Protein AF-A0A1H8SYN2-F1 (afdb_monomer)

pLDDT: mean 88.73, std 14.27, range [31.86, 98.69]

Nearest PDB structures (foldseek):
  9cod-assembly1_A  TM=5.538E-01  e=2.220E-01  Pseudomonas aeruginosa
  5vxt-assembly1_A  TM=4.719E-01  e=4.723E-01  Burkholderia ambifaria MC40-6
  7pvn-assemb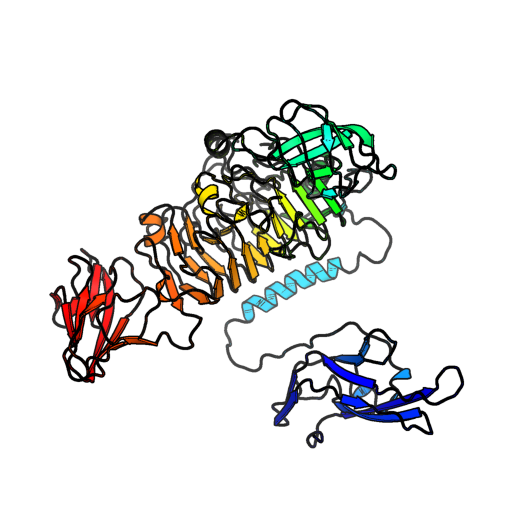ly1_A  TM=6.162E-01  e=1.105E+00  Homo sapiens
  8iyk-assembly1_J  TM=6.029E-01  e=1.946E+00  Escherichia phage Lambda
  2awo-assembly2_C  TM=2.231E-01  e=4.771E+00  Escherichia coli K-12

Organism: NCBI:txid310780

Sequence (693 aa):
MGFPTGAQTIVLTVDASLSDGSADRDPITLTPTPPQIVSTVHDHIVAGDPIQLVPDRATGAGAVRVLATDAAGYLPSGWTYRVDRSGQSPYYITLPAASGPTVDLSSRTPVSADPGQYDLLAPVAEIEAYADERDAATLAAANAYTDGHSGGGAQPWVFDVTAPAYGAIGDARSVSDGAITTGTKVLRCNTSLPFGSGHATVGMHVGIKGAGPAGVSWYRSTIASVDSSGQITLADNASTSVTNAVVVWGHNNQAPIQAAVDAAEAYLAAGHTYAQVFTPPGAYIIDGPLSTTKSGNGQITFGIYPTTDVKRILHFKGSKGSSAVRHWEQLVPQTGGSAWLSFGTYASSSAQTADINANGNGAVLCGPNEGTSNGLAYGAAARYSNVMAVLEDLAIVTAHSVSGWTYGAANLYGTANAELLDFAYGTAGLYSAGDFANPNTFADGLSIGLLMPSAGNNDHNVMRNVSCNGGYTYGVFLTEHSIADRLMVLYCWAGVCPVGTYAGSVGASHAMKVVQASIESCSHELYVVGPAAQGVGPIIDIDQLQTESGAPNIDGNSTGALMAALGRVKLTGLYNQAGVSTAQPTGIEVVDGGVPSAIRRVTGAFTARPIDRTLVCDTTAGGFTGTLPDADVNPVTYVFKNVGSATLTVGTTGAQLIYTTSGTGATSASVAAGATLRVQAMYNGTAWGWYVV

Radius of gyration: 30.16 Å; Cα contacts (8 Å, |Δi|>4): 2064; chains: 1; bounding box: 81×74×79 Å

Foldseek 3Di:
DDDAPQFQKAKEKEQDADPVRAADFWKKWKFKAVQWKDAPPRRDIRHRDIDIWGADRHGNMTIDMDGAQQTPRIPLHNIWIWIDTPPDDIFTFHGHSVCDRYHYPVPTDGDDGDNGHGDDDDDDPPDVVVPVVVVVVVVVVVVVVVVPPPDDDDDLQELELCPPVLNFDQAKDKDQFWWAAAPFQKIFRPPPLQQDPPDPQAQKKKWWAQQAPPQQRIDIFTFHADPGSGMTGTPGGGHHTDGSIMMMIDHARLRSQLVSLVSNVVVVVVVDQEHEHEYFFHEGEHEDAFDCPQQKRASREDHAAAPPGRFHEYEYEWAADQLDADDQQDSWDRCGTHEYEYAFFAPFQVRQVVCCAARNAYAHYIYNHLHPNSVAAVVRRGSAGSYEYEYERYEYEWAAGLQQRTGAHYACQRYLEYHYYSYEYEYGDHNNVPSLVQQVSNCSHDYANEEWHFAPNNQHYEAESYEYNERHQHDHEDHAAHEYAEYEAERHQEGYEDEAQDSNGPRQQHEYEYAEYEYESYVEPYEYEDAHDVLAGYEYEYNEYEYLAQAHEHEYPDLRRFLRYAYEHEYDYNYNQVRYDYPHHHNYQYEDPNDPAQEDEDAEEEEDHSHHQEYAYAQQVHEYEYEYEDLRNRAHKHKYFYAHQYKYKYFYPDPAFEAEPVRDTDRIDIAHHRGMWIWHWDDPPPDIHIYTD

Solvent-accessible surface area (backbone atoms only — not comparable to full-atom values): 33296 Å² total; per-residue (Å²): 133,84,81,57,93,87,62,47,57,28,34,42,29,40,76,38,63,42,98,85,70,45,43,40,61,70,55,35,36,37,28,49,29,46,47,57,38,40,18,81,82,66,77,42,73,48,63,47,67,66,44,74,33,60,29,35,76,87,72,5,44,22,69,37,80,44,74,18,29,60,26,83,61,41,35,40,37,60,25,25,33,38,41,42,43,85,98,51,81,70,46,20,37,77,47,44,64,89,65,46,65,58,40,57,56,86,79,57,69,75,48,78,87,36,72,34,52,74,79,85,85,82,89,70,98,78,63,60,81,69,53,56,64,51,51,51,57,51,46,58,55,46,59,67,56,62,78,62,78,86,72,93,65,86,54,94,49,57,30,47,20,57,40,88,93,36,54,30,50,48,64,37,48,72,46,43,50,27,30,35,46,50,75,35,34,54,42,32,24,80,83,74,38,78,54,44,94,90,52,88,56,60,71,18,36,35,38,32,39,51,17,16,56,86,72,27,28,52,24,77,44,35,28,65,39,75,78,39,38,33,30,35,33,39,68,53,60,32,66,23,60,38,64,61,17,40,31,38,36,21,45,69,22,40,66,18,43,39,49,20,44,52,52,35,49,52,48,34,72,74,72,42,50,60,24,30,35,33,38,68,67,24,22,28,26,31,73,61,68,70,35,61,58,51,48,8,21,3,50,34,55,41,62,72,37,60,79,88,52,80,61,30,36,47,31,44,32,34,25,75,64,12,27,61,75,64,58,62,78,40,66,57,59,80,49,50,30,8,20,42,37,32,65,41,64,31,80,36,52,66,52,42,51,53,43,31,67,36,40,15,69,46,12,43,39,10,28,16,30,70,14,46,71,75,77,30,48,92,90,39,92,63,33,46,12,31,30,29,46,31,38,28,15,26,21,30,35,26,32,32,18,67,30,5,31,26,42,9,39,33,29,32,30,5,26,30,24,33,40,33,36,32,21,20,31,29,21,57,54,33,50,66,81,46,65,38,72,52,18,71,45,11,64,66,22,83,15,40,32,31,33,44,34,30,52,59,86,31,83,49,28,42,31,37,44,33,23,35,61,18,50,19,16,30,36,31,38,43,21,26,44,24,36,26,57,30,36,35,28,30,25,7,17,23,18,42,22,47,28,12,33,52,85,79,26,73,23,2,64,27,56,27,42,28,52,30,36,39,34,35,60,39,64,17,51,34,30,26,37,36,40,39,48,97,75,32,10,22,27,41,38,28,71,30,36,31,27,63,40,51,52,45,29,40,39,41,83,38,65,63,13,25,40,28,18,30,44,33,37,22,40,32,69,65,46,38,79,89,38,48,46,59,82,50,51,26,29,49,37,47,38,49,55,76,43,100,61,44,68,45,79,43,76,60,69,46,69,56,49,72,43,54,34,34,36,42,33,40,18,65,93,45,55,42,45,40,26,42,56,71,32,49,54,31,67,56,54,42,34,41,34,26,71,24,74,30,50,36,35,40,34,42,52,82,88,36,29,41,25,44,92,85,69,61,62,32,53,56,48,80,34,48,51,72,34,74,49,38,35,33,40,47,75,76,90,83,53,52,22,32,33,54,108

Secondary structure (DSSP, 8-state):
-PPPTT--EEEEEEE-B-TTSPBP-PPEEEEEESSEEEETTTTEEEE-PPEEE---TTT-EEEEEEE-TT-TT-BSBT-EEEEE-TTS--EEE---GGG-SEEEGGGPPPB-----B----S--TTTGGGTHHHHHHHHHHHHHHHTTSSSSS--TTEEETTSTTT----B-EEEEEEEE-TT--EEEETTT----TTS--TT-EEEEET-SSTT--EEEEEEEEEEETTEEEESS--SS-EEEEEEEEE-B-HHHHHHHHHHHHHHHHTT-SEEEEE--SEEEEE-S--B-GGG--EEEE-----TTSPPEEEEEE--S-TTPPPPTT--S----SEEEEE--B-SSHHHHHHHHHHH---EEEE-S-S-STTS--TTSTTS-EEEEEEEESEEEEE---TT--B-EEEE-TTEEEEEEES-EEEES--TTTTTTS-GGGGGG---EEEE---SS----EEEESEEE-S--SEEEEE-TTEEEEEEEEES-SEEEEEBSS-TT-SGGG-EEEEEEEEEES-SEEEEEBSPPBTTB--EEEEEEEEE--SS-EEEESSHHHHHH-EEEEEEEES--GGG-EESS--EEEEEE-SSSS-EEEESS-EE--TT--EEEE--TT---EEEE---TT--PPEEEEE-SSSPEEEEESTT--EE-TTS-EESEEEE-TT-EEEEEEEE-SS-EEEEE-

Mean predicted aligned error: 12.51 Å

Structure (mmCIF, N/CA/C/O backbone):
data_AF-A0A1H8SYN2-F1
#
_entry.id   AF-A0A1H8SYN2-F1
#
loop_
_atom_site.group_PDB
_atom_site.id
_atom_site.type_symbol
_atom_site.label_atom_id
_atom_site.label_alt_id
_atom_site.label_comp_id
_atom_site.label_asym_id
_atom_site.label_entity_id
_atom_site.label_seq_id
_atom_site.pdbx_PDB_ins_code
_atom_site.Cartn_x
_atom_site.Cartn_y
_atom_site.Cartn_z
_atom_site.occupancy
_atom_site.B_iso_or_equiv
_atom_site.auth_seq_id
_atom_site.auth_comp_id
_atom_site.auth_asym_id
_atom_site.auth_atom_id
_atom_site.pdbx_PDB_model_num
ATOM 1 N N . MET A 1 1 ? 15.595 -35.154 27.253 1.00 61.16 1 MET A N 1
ATOM 2 C CA . MET A 1 1 ? 14.583 -36.042 27.874 1.00 61.16 1 MET A CA 1
ATOM 3 C C . MET A 1 1 ? 14.449 -37.291 27.013 1.00 61.16 1 MET A C 1
ATOM 5 O O . MET A 1 1 ? 14.733 -37.202 25.826 1.00 61.16 1 MET A O 1
ATOM 9 N N . GLY A 1 2 ? 14.116 -38.452 27.584 1.00 84.94 2 GLY A N 1
ATOM 10 C CA . GLY A 1 2 ? 13.833 -39.642 26.771 1.00 84.94 2 GLY A CA 1
ATOM 11 C C . GLY A 1 2 ? 12.523 -39.468 25.998 1.00 84.94 2 GLY A C 1
ATOM 12 O O . GLY A 1 2 ? 11.625 -38.792 26.493 1.00 84.94 2 GLY A O 1
ATOM 13 N N . PHE A 1 3 ? 12.415 -40.057 24.805 1.00 92.88 3 PHE A N 1
ATOM 14 C CA . PHE A 1 3 ? 11.152 -40.060 24.060 1.00 92.88 3 PHE A CA 1
ATOM 15 C C . PHE A 1 3 ? 10.087 -40.875 24.814 1.00 92.88 3 PHE A C 1
ATOM 17 O O . PHE A 1 3 ? 10.431 -41.898 25.420 1.00 92.88 3 PHE A O 1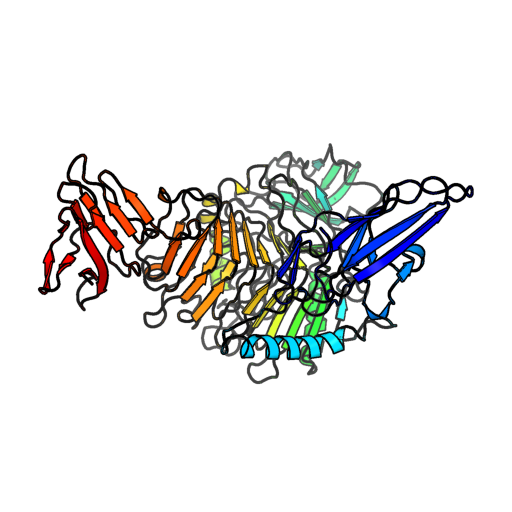
ATOM 24 N N . PRO A 1 4 ? 8.812 -40.453 24.791 1.00 93.12 4 PRO A N 1
ATOM 25 C CA . PRO A 1 4 ? 7.730 -41.185 25.438 1.00 93.12 4 PRO A CA 1
ATOM 26 C C . PRO A 1 4 ? 7.557 -42.577 24.816 1.00 93.12 4 PRO A C 1
ATOM 28 O O . PRO A 1 4 ? 7.912 -42.825 23.661 1.00 93.12 4 PRO A O 1
ATOM 31 N N . THR A 1 5 ? 6.998 -43.510 25.591 1.00 92.75 5 THR A N 1
ATOM 32 C CA . THR A 1 5 ? 6.736 -44.870 25.097 1.00 92.75 5 THR A CA 1
ATOM 33 C C . THR A 1 5 ? 5.757 -44.813 23.924 1.00 92.75 5 THR A C 1
ATOM 35 O O . THR A 1 5 ? 4.701 -44.194 24.028 1.00 92.75 5 THR A O 1
ATOM 38 N N . GLY A 1 6 ? 6.109 -45.464 22.813 1.00 91.94 6 GLY A N 1
ATOM 39 C CA . GLY A 1 6 ? 5.291 -45.507 21.597 1.00 91.94 6 GLY A CA 1
ATOM 40 C C . GLY A 1 6 ? 5.646 -44.460 20.537 1.00 91.94 6 GLY A C 1
ATOM 41 O O . GLY A 1 6 ? 5.218 -44.627 19.400 1.00 91.94 6 GLY A O 1
ATOM 42 N N . ALA A 1 7 ? 6.465 -43.448 20.852 1.00 94.38 7 ALA A N 1
ATOM 43 C CA . ALA A 1 7 ? 6.958 -42.521 19.836 1.00 94.38 7 ALA A CA 1
ATOM 44 C C . ALA A 1 7 ? 7.879 -43.245 18.838 1.00 94.38 7 ALA A C 1
ATOM 46 O O . ALA A 1 7 ? 8.797 -43.972 19.232 1.00 94.38 7 ALA A O 1
ATOM 47 N N . GLN A 1 8 ? 7.648 -43.035 17.542 1.00 96.38 8 GLN A N 1
ATOM 48 C CA . GLN A 1 8 ? 8.491 -43.596 16.487 1.00 96.38 8 GLN A CA 1
ATOM 49 C C . GLN A 1 8 ? 9.810 -42.826 16.418 1.00 96.38 8 GLN A C 1
ATOM 51 O O . GLN A 1 8 ? 9.845 -41.637 16.108 1.00 96.38 8 GLN A O 1
ATOM 56 N N . THR A 1 9 ? 10.910 -43.510 16.720 1.00 96.38 9 THR A N 1
ATOM 57 C CA . THR A 1 9 ? 12.249 -42.914 16.752 1.00 96.38 9 THR A CA 1
ATOM 58 C C . THR A 1 9 ? 13.198 -43.631 15.813 1.00 96.38 9 THR A C 1
ATOM 60 O O . THR A 1 9 ? 13.092 -44.845 15.642 1.00 96.38 9 THR A O 1
ATOM 63 N N . ILE A 1 10 ? 14.190 -42.903 15.317 1.00 95.81 10 ILE A N 1
ATOM 64 C CA . ILE A 1 10 ? 15.283 -43.423 14.499 1.00 95.81 10 ILE A CA 1
ATOM 65 C C . ILE A 1 10 ? 16.594 -43.210 15.250 1.00 95.81 10 ILE A C 1
ATOM 67 O O . ILE A 1 10 ? 16.804 -42.171 15.878 1.00 95.81 10 ILE A O 1
ATOM 71 N N . VAL A 1 11 ? 17.485 -44.199 15.203 1.00 96.88 11 VAL A N 1
ATOM 72 C CA . VAL A 1 11 ? 18.875 -44.025 15.630 1.00 96.88 11 VAL A CA 1
ATOM 73 C C . VAL A 1 11 ? 19.667 -43.502 14.439 1.00 96.88 11 VAL A C 1
ATOM 75 O O . VAL A 1 11 ? 19.957 -44.243 13.504 1.00 96.88 11 VAL A O 1
ATOM 78 N N . LEU A 1 12 ? 19.998 -42.217 14.461 1.00 95.31 12 LEU A N 1
ATOM 79 C CA . LEU A 1 12 ? 20.885 -41.618 13.479 1.00 95.31 12 LEU A CA 1
ATOM 80 C C . LEU A 1 12 ? 22.329 -41.915 13.883 1.00 95.31 12 LEU A C 1
ATOM 82 O O . LEU A 1 12 ? 22.761 -41.533 14.973 1.00 95.31 12 LEU A O 1
ATOM 86 N N . THR A 1 13 ? 23.058 -42.609 13.022 1.00 95.81 13 THR A N 1
ATOM 87 C CA . THR A 1 13 ? 24.476 -42.909 13.196 1.00 95.81 13 THR A CA 1
ATOM 88 C C . THR A 1 13 ? 25.320 -42.041 12.282 1.00 95.81 13 THR A C 1
ATOM 90 O O . THR A 1 13 ? 24.864 -41.596 11.233 1.00 95.81 13 THR A O 1
ATOM 93 N N . VAL A 1 14 ? 26.570 -41.829 12.663 1.00 93.00 14 VAL A N 1
ATOM 94 C CA . VAL A 1 14 ? 27.599 -41.285 11.782 1.00 93.00 14 VAL A CA 1
ATOM 95 C C . VAL A 1 14 ? 28.848 -42.137 11.940 1.00 93.00 14 VAL A C 1
ATOM 97 O O . VAL A 1 14 ? 29.164 -42.543 13.056 1.00 93.00 14 VAL A O 1
ATOM 100 N N . ASP A 1 15 ? 29.535 -42.400 10.838 1.00 86.31 15 ASP A N 1
ATOM 101 C CA . ASP A 1 15 ? 30.906 -42.905 10.830 1.00 86.31 15 ASP A CA 1
ATOM 102 C C . ASP A 1 15 ? 31.746 -41.903 10.035 1.00 86.31 15 ASP A C 1
ATOM 104 O O . ASP A 1 15 ? 31.818 -41.938 8.805 1.00 86.31 15 ASP A O 1
ATOM 108 N N . ALA A 1 16 ? 32.238 -40.880 10.732 1.00 77.12 16 ALA A N 1
ATOM 109 C CA . ALA A 1 16 ? 32.921 -39.766 10.097 1.00 77.12 16 ALA A CA 1
ATOM 110 C C . ALA A 1 16 ? 34.436 -39.951 10.197 1.00 77.12 16 ALA A C 1
ATOM 112 O O . ALA A 1 16 ? 35.047 -39.644 11.219 1.00 77.12 16 ALA A O 1
ATOM 113 N N . SER A 1 17 ? 35.056 -40.393 9.105 1.00 78.94 17 SER A N 1
ATOM 114 C CA . SER A 1 17 ? 36.501 -40.279 8.907 1.00 78.94 17 SER A CA 1
ATOM 115 C C . SER A 1 17 ? 36.827 -39.013 8.113 1.00 78.94 17 SER A C 1
ATOM 117 O O . SER A 1 17 ? 36.241 -38.768 7.055 1.00 78.94 17 SER A O 1
ATOM 119 N N . LEU A 1 18 ? 37.788 -38.226 8.589 1.00 76.31 18 LEU A N 1
ATOM 120 C CA . LEU A 1 18 ? 38.436 -37.181 7.805 1.00 76.31 18 LEU A CA 1
ATOM 121 C C . LEU A 1 18 ? 39.220 -37.809 6.641 1.00 76.31 18 LEU A C 1
ATOM 123 O O . LEU A 1 18 ? 39.519 -39.004 6.630 1.00 76.31 18 LEU A O 1
ATOM 127 N N . SER A 1 19 ? 39.584 -36.998 5.647 1.00 76.75 19 SER A N 1
ATOM 128 C CA . SER A 1 19 ? 40.306 -37.470 4.454 1.00 76.75 19 SER A CA 1
ATOM 129 C C . SER A 1 19 ? 41.676 -38.092 4.756 1.00 76.75 19 SER A C 1
ATOM 131 O O . SER A 1 19 ? 42.220 -38.802 3.916 1.00 76.75 19 SER A O 1
ATOM 133 N N . ASP A 1 20 ? 42.245 -37.819 5.931 1.00 82.00 20 ASP A N 1
ATOM 134 C CA . ASP A 1 20 ? 43.500 -38.403 6.416 1.00 82.00 20 ASP A CA 1
ATOM 135 C C . ASP A 1 20 ? 43.307 -39.735 7.173 1.00 82.00 20 ASP A C 1
ATOM 137 O O . ASP A 1 20 ? 44.273 -40.308 7.675 1.00 82.00 20 ASP A O 1
ATOM 141 N N . GLY A 1 21 ? 42.068 -40.236 7.248 1.00 80.19 21 GLY A N 1
ATOM 142 C CA . GLY A 1 21 ? 41.698 -41.460 7.955 1.00 80.19 21 GLY A CA 1
ATOM 143 C C . GLY A 1 21 ? 41.547 -41.292 9.469 1.00 80.19 21 GLY A C 1
ATOM 144 O O . GLY A 1 21 ? 41.255 -42.272 10.154 1.00 80.19 21 GLY A O 1
ATOM 145 N N . SER A 1 22 ? 41.737 -40.085 10.012 1.00 83.50 22 SER A N 1
ATOM 146 C CA . SER A 1 22 ? 41.451 -39.806 11.419 1.00 83.50 22 SER A CA 1
ATOM 147 C C . SER A 1 22 ? 39.949 -39.614 11.655 1.00 83.50 22 SER A C 1
ATOM 149 O O . SER A 1 22 ? 39.206 -39.228 10.756 1.00 83.50 22 SER A O 1
ATOM 151 N N . ALA A 1 23 ? 39.478 -39.910 12.866 1.00 85.12 23 ALA A N 1
ATOM 152 C CA . ALA A 1 23 ? 38.086 -39.687 13.251 1.00 85.12 23 ALA A CA 1
ATOM 153 C C . ALA A 1 23 ? 37.757 -38.185 13.261 1.00 85.12 23 ALA A C 1
ATOM 155 O O . ALA A 1 23 ? 38.477 -37.415 13.905 1.00 85.12 23 ALA A O 1
ATOM 156 N N . ASP A 1 24 ? 36.660 -37.780 12.615 1.00 83.94 24 ASP A N 1
ATOM 157 C CA . ASP A 1 24 ? 36.077 -36.455 12.828 1.00 83.94 24 ASP A CA 1
ATOM 158 C C . ASP A 1 24 ? 35.499 -36.391 14.245 1.00 83.94 24 ASP A C 1
ATOM 160 O O . ASP A 1 24 ? 34.816 -37.304 14.712 1.00 83.94 24 ASP A O 1
ATOM 164 N N . ARG A 1 25 ? 35.829 -35.315 14.951 1.00 85.69 25 ARG A N 1
ATOM 165 C CA . ARG A 1 25 ? 35.522 -35.122 16.371 1.00 85.69 25 ARG A CA 1
ATOM 166 C C . ARG A 1 25 ? 34.527 -33.997 16.594 1.00 85.69 25 ARG A C 1
ATOM 168 O O . ARG A 1 25 ? 34.136 -33.780 17.744 1.00 85.69 25 ARG A O 1
ATOM 175 N N . ASP A 1 26 ? 34.158 -33.279 15.539 1.00 90.19 26 ASP A N 1
ATOM 176 C CA . ASP A 1 26 ? 33.296 -32.120 15.662 1.00 90.19 26 ASP A CA 1
ATOM 177 C C . ASP A 1 26 ? 31.847 -32.574 15.916 1.00 90.19 26 ASP A C 1
ATOM 179 O O . ASP A 1 26 ? 31.326 -33.436 15.199 1.00 90.19 26 ASP A O 1
ATOM 183 N N . PRO A 1 27 ? 31.177 -32.035 16.954 1.00 92.50 27 PRO A N 1
ATOM 184 C CA . PRO A 1 27 ? 29.775 -32.334 17.208 1.00 92.50 27 PRO A CA 1
ATOM 185 C C . PRO A 1 27 ? 28.898 -31.963 16.012 1.00 92.50 27 PRO A C 1
ATOM 187 O O . PRO A 1 27 ? 29.062 -30.901 15.406 1.00 92.50 27 PRO A O 1
ATOM 190 N N . ILE A 1 28 ? 27.929 -32.822 15.712 1.00 94.69 28 ILE A N 1
ATOM 191 C CA . ILE A 1 28 ? 26.889 -32.551 14.723 1.00 94.69 28 ILE A CA 1
ATOM 192 C C . ILE A 1 28 ? 25.644 -32.110 15.477 1.00 94.69 28 ILE A C 1
ATOM 194 O O . ILE A 1 28 ? 25.168 -32.799 16.382 1.00 94.69 28 ILE A O 1
ATOM 198 N N . THR A 1 29 ? 25.116 -30.955 15.093 1.00 96.38 29 THR A N 1
ATOM 199 C CA . THR A 1 29 ? 23.921 -30.382 15.703 1.00 96.38 29 THR A CA 1
ATOM 200 C C . THR A 1 29 ? 22.718 -30.623 14.797 1.00 96.38 29 THR A C 1
ATOM 202 O O . THR A 1 29 ? 22.774 -30.337 13.604 1.00 96.38 29 THR A O 1
ATOM 205 N N . LEU A 1 30 ? 21.637 -31.161 15.360 1.00 95.44 30 LEU A N 1
ATOM 206 C CA . LEU A 1 30 ? 20.380 -31.421 14.660 1.00 95.44 30 LEU A CA 1
ATOM 207 C C . LEU A 1 30 ? 19.272 -30.565 15.270 1.00 95.44 30 LEU A C 1
ATOM 209 O O . LEU A 1 30 ? 18.991 -30.682 16.464 1.00 95.44 30 LEU A O 1
ATOM 213 N N . THR A 1 31 ? 18.600 -29.758 14.456 1.00 95.31 31 THR A N 1
ATOM 214 C CA . THR A 1 31 ? 17.484 -28.914 14.905 1.00 95.31 31 THR A CA 1
ATOM 215 C C . THR A 1 31 ? 16.239 -29.214 14.073 1.00 95.31 31 THR A C 1
ATOM 217 O O . THR A 1 31 ? 16.299 -29.101 12.846 1.00 95.31 31 THR A O 1
ATOM 220 N N . PRO A 1 32 ? 15.107 -29.606 14.686 1.00 94.19 32 PRO A N 1
ATOM 221 C CA . PRO A 1 32 ? 13.866 -29.776 13.939 1.00 94.19 32 PRO A CA 1
ATOM 222 C C . PRO A 1 32 ? 13.435 -28.444 13.311 1.00 94.19 32 PRO A C 1
ATOM 224 O O . PRO A 1 32 ? 13.594 -27.381 13.908 1.00 94.19 32 PRO A O 1
ATOM 227 N N . THR A 1 33 ? 12.927 -28.498 12.084 1.00 91.56 33 THR A N 1
ATOM 228 C CA . THR A 1 33 ? 12.384 -27.359 11.340 1.00 91.56 33 THR A CA 1
ATOM 229 C C . THR A 1 33 ? 10.967 -27.739 10.905 1.00 91.56 33 THR A C 1
ATOM 231 O O . THR A 1 33 ? 10.840 -28.646 10.084 1.00 91.56 33 THR A O 1
ATOM 234 N N . PRO A 1 34 ? 9.924 -27.133 11.507 1.00 89.44 34 PRO A N 1
ATOM 235 C CA . PRO A 1 34 ? 9.976 -25.983 12.409 1.00 89.44 34 PRO A CA 1
ATOM 236 C C . PRO A 1 34 ? 10.469 -26.375 13.816 1.00 89.44 34 PRO A C 1
ATOM 238 O O . PRO A 1 34 ? 10.420 -27.547 14.191 1.00 89.44 34 PRO A O 1
ATOM 241 N N . PRO A 1 35 ? 10.938 -25.408 14.626 1.00 87.25 35 PRO A N 1
ATOM 242 C CA . PRO A 1 35 ? 11.580 -25.671 15.915 1.00 87.25 35 PRO A CA 1
ATOM 243 C C . PRO A 1 35 ? 10.606 -26.107 17.015 1.00 87.25 35 PRO A C 1
ATOM 245 O O . PRO A 1 35 ? 10.974 -26.114 18.182 1.00 87.25 35 PRO A O 1
ATOM 248 N N . GLN A 1 36 ? 9.357 -26.437 16.705 1.00 89.56 36 GLN A N 1
ATOM 249 C CA . GLN A 1 36 ? 8.420 -26.937 17.699 1.00 89.56 36 GLN A CA 1
ATOM 250 C C . GLN A 1 36 ? 7.591 -28.058 17.093 1.00 89.56 36 GLN A C 1
ATOM 252 O O . GLN A 1 36 ? 6.824 -27.829 16.162 1.00 89.56 36 GLN A O 1
ATOM 257 N N . ILE A 1 37 ? 7.750 -29.260 17.649 1.00 89.81 37 ILE A N 1
ATOM 258 C CA . ILE A 1 37 ? 6.959 -30.435 17.285 1.00 89.81 37 ILE A CA 1
ATOM 259 C C . ILE A 1 37 ? 6.173 -30.858 18.521 1.00 89.81 37 ILE A C 1
ATOM 261 O O . ILE A 1 37 ? 6.748 -31.069 19.591 1.00 89.81 37 ILE A O 1
ATOM 265 N N . VAL A 1 38 ? 4.859 -30.978 18.394 1.00 91.56 38 VAL A N 1
ATOM 266 C CA . VAL A 1 38 ? 3.952 -31.296 19.500 1.00 91.56 38 VAL A CA 1
ATOM 267 C C . VAL A 1 38 ? 3.231 -32.607 19.235 1.00 91.56 38 VAL A C 1
ATOM 269 O O . VAL A 1 38 ? 2.821 -32.878 18.114 1.00 91.56 38 VAL A O 1
ATOM 272 N N . SER A 1 39 ? 3.045 -33.422 20.267 1.00 92.75 39 SER A N 1
ATOM 273 C CA . SER A 1 39 ? 2.167 -34.585 20.224 1.00 92.75 39 SER A CA 1
ATOM 274 C C . SER A 1 39 ? 1.180 -34.539 21.370 1.00 92.75 39 SER A C 1
ATOM 276 O O . SER A 1 39 ? 1.556 -34.673 22.534 1.00 92.75 39 SER A O 1
ATOM 278 N N . THR A 1 40 ? -0.097 -34.404 21.026 1.00 85.06 40 THR A N 1
ATOM 279 C CA . THR A 1 40 ? -1.209 -34.527 21.975 1.00 85.06 40 THR A CA 1
ATOM 280 C C . THR A 1 40 ? -1.449 -35.981 22.377 1.00 85.06 40 THR A C 1
ATOM 282 O O . THR A 1 40 ? -1.885 -36.242 23.492 1.00 85.06 40 THR A O 1
ATOM 285 N N . VAL A 1 41 ? -1.111 -36.938 21.503 1.00 90.56 41 VAL A N 1
ATOM 286 C CA . VAL A 1 41 ? -1.222 -38.383 21.770 1.00 90.56 41 VAL A CA 1
ATOM 287 C C . VAL A 1 41 ? -0.236 -38.825 22.851 1.00 90.56 41 VAL A C 1
ATOM 289 O O . VAL A 1 41 ? -0.566 -39.665 23.687 1.00 90.56 41 VAL A O 1
ATOM 292 N N . HIS A 1 42 ? 0.970 -38.256 22.844 1.00 89.81 42 HIS A N 1
ATOM 293 C CA . HIS A 1 42 ? 2.036 -38.617 23.776 1.00 89.81 42 HIS A CA 1
ATOM 294 C C . HIS A 1 42 ? 2.272 -37.591 24.896 1.00 89.81 42 HIS A C 1
ATOM 296 O O . HIS A 1 42 ? 3.199 -37.793 25.677 1.00 89.81 42 HIS A O 1
ATOM 302 N N . ASP A 1 43 ? 1.480 -36.511 24.954 1.00 89.56 43 ASP A N 1
ATOM 303 C CA . ASP A 1 43 ? 1.681 -35.352 25.844 1.00 89.56 43 ASP A CA 1
ATOM 304 C C . ASP A 1 43 ? 3.147 -34.873 25.844 1.00 89.56 43 ASP A C 1
ATOM 306 O O . ASP A 1 43 ? 3.820 -34.768 26.870 1.00 89.56 43 ASP A O 1
ATOM 310 N N . HIS A 1 44 ? 3.693 -34.688 24.636 1.00 92.25 44 HIS A N 1
ATOM 311 C CA . HIS A 1 44 ? 5.119 -34.449 24.421 1.00 92.25 44 HIS A CA 1
ATOM 312 C C . HIS A 1 44 ? 5.353 -33.248 23.513 1.00 92.25 44 HIS A C 1
ATOM 314 O O . HIS A 1 44 ? 4.789 -33.161 22.424 1.00 92.25 44 HIS A O 1
ATOM 320 N N . ILE A 1 45 ? 6.243 -32.353 23.939 1.00 88.12 45 ILE A N 1
ATOM 321 C CA . ILE A 1 45 ? 6.692 -31.203 23.156 1.00 88.12 45 ILE A CA 1
ATOM 322 C C . ILE A 1 45 ? 8.194 -31.343 22.929 1.00 88.12 45 ILE A C 1
ATOM 324 O O . ILE A 1 45 ? 8.978 -31.362 23.878 1.00 88.12 45 ILE A O 1
ATOM 328 N N . VAL A 1 46 ? 8.592 -31.401 21.662 1.00 86.44 46 VAL A N 1
ATOM 329 C CA . VAL A 1 46 ? 9.975 -31.206 21.233 1.00 86.44 46 VAL A CA 1
ATOM 330 C C . VAL A 1 46 ? 10.128 -29.722 20.915 1.00 86.44 46 VAL A C 1
ATOM 332 O O . VAL A 1 46 ? 9.838 -29.278 19.805 1.00 86.44 46 VAL A O 1
ATOM 335 N N . ALA A 1 47 ? 10.520 -28.944 21.923 1.00 79.69 47 ALA A N 1
ATOM 336 C CA . ALA A 1 47 ? 10.992 -27.578 21.723 1.00 79.69 47 ALA A CA 1
ATOM 337 C C . ALA A 1 47 ? 12.378 -27.651 21.071 1.00 79.69 47 ALA A C 1
ATOM 339 O O . ALA A 1 47 ? 13.144 -28.546 21.415 1.00 79.69 47 ALA A O 1
ATOM 340 N N . GLY A 1 48 ? 12.674 -26.764 20.122 1.00 76.25 48 GLY A N 1
ATOM 341 C CA . GLY A 1 48 ? 13.783 -26.808 19.155 1.00 76.25 48 GLY A CA 1
ATOM 342 C C . GLY A 1 48 ? 15.192 -26.693 19.728 1.00 76.25 48 GLY A C 1
ATOM 343 O O . GLY A 1 48 ? 16.094 -26.197 19.055 1.00 76.25 48 GLY A O 1
ATOM 344 N N . ASP A 1 49 ? 15.378 -27.157 20.957 1.00 86.12 49 ASP A N 1
ATOM 345 C CA . ASP A 1 49 ? 16.657 -27.434 21.570 1.00 86.12 49 ASP A CA 1
ATOM 346 C C . ASP A 1 49 ? 17.477 -28.329 20.629 1.00 86.12 49 ASP A C 1
ATOM 348 O O . ASP A 1 49 ? 17.033 -29.423 20.252 1.00 86.12 49 ASP A O 1
ATOM 352 N N . PRO A 1 50 ? 18.673 -27.881 20.222 1.00 90.50 50 PRO A N 1
ATOM 353 C CA . PRO A 1 50 ? 19.482 -28.646 19.297 1.00 90.50 50 PRO A CA 1
ATOM 354 C C . PRO A 1 50 ? 19.928 -29.984 19.900 1.00 90.50 50 PRO A C 1
ATOM 356 O O . PRO A 1 50 ? 20.458 -30.049 21.012 1.00 90.50 50 PRO A O 1
ATOM 359 N N . ILE A 1 51 ? 19.753 -31.063 19.140 1.00 94.31 51 ILE A N 1
ATOM 360 C CA . ILE A 1 51 ? 20.190 -32.408 19.506 1.00 94.31 51 ILE A CA 1
ATOM 361 C C . ILE A 1 51 ? 21.648 -32.568 19.076 1.00 94.31 51 ILE A C 1
ATOM 363 O O . ILE A 1 51 ? 21.979 -32.419 17.902 1.00 94.31 51 ILE A O 1
ATOM 367 N N . GLN A 1 52 ? 22.522 -32.885 20.030 1.00 95.19 52 GLN A N 1
ATOM 368 C CA . GLN A 1 52 ? 23.945 -33.099 19.772 1.00 95.19 52 GLN A CA 1
ATOM 369 C C . GLN A 1 52 ? 24.230 -34.576 19.493 1.00 95.19 52 GLN A C 1
ATOM 371 O O . GLN A 1 52 ? 23.991 -35.435 20.344 1.00 95.19 52 GLN A O 1
ATOM 376 N N . LEU A 1 53 ? 24.793 -34.861 18.323 1.00 94.12 53 LEU A N 1
ATOM 377 C CA . LEU A 1 53 ? 25.437 -36.128 18.000 1.00 94.12 53 LEU A CA 1
ATOM 378 C C . LEU A 1 53 ? 26.946 -35.914 18.139 1.00 94.12 53 LEU A C 1
ATOM 380 O O . LEU A 1 53 ? 27.551 -35.184 17.357 1.00 94.12 53 LEU A O 1
ATOM 384 N N . VAL A 1 54 ? 27.552 -36.544 19.146 1.00 92.69 54 VAL A N 1
ATOM 385 C CA . VAL A 1 54 ? 28.995 -36.454 19.406 1.00 92.69 54 VAL A CA 1
ATOM 386 C C . VAL A 1 54 ? 29.665 -37.758 18.957 1.00 92.69 54 VAL A C 1
ATOM 388 O O . VAL A 1 54 ? 29.423 -38.788 19.592 1.00 92.69 54 VAL A O 1
ATOM 391 N N . PRO A 1 55 ? 30.480 -37.748 17.886 1.00 91.12 55 PRO A N 1
ATOM 392 C CA . PRO A 1 55 ? 31.251 -38.919 17.475 1.00 91.12 55 PRO A CA 1
ATOM 393 C C . PRO A 1 55 ? 32.250 -39.364 18.553 1.00 91.12 55 PRO A C 1
ATOM 395 O O . PRO A 1 55 ? 32.854 -38.542 19.251 1.00 91.12 55 PRO A O 1
ATOM 398 N N . ASP A 1 56 ? 32.452 -40.674 18.689 1.00 91.50 56 ASP A N 1
ATOM 399 C CA . ASP A 1 56 ? 33.493 -41.236 19.542 1.00 91.50 56 ASP A CA 1
ATOM 400 C C . ASP A 1 56 ? 34.881 -40.818 19.038 1.00 91.50 56 ASP A C 1
ATOM 402 O O . ASP A 1 56 ? 35.214 -40.934 17.860 1.00 91.50 56 ASP A O 1
ATOM 406 N N . ARG A 1 57 ? 35.729 -40.347 19.955 1.00 84.94 57 ARG A N 1
ATOM 407 C CA . ARG A 1 57 ? 37.022 -39.747 19.594 1.00 84.94 57 ARG A CA 1
ATOM 408 C C . ARG A 1 57 ? 38.026 -40.732 19.000 1.00 84.94 57 ARG A C 1
ATOM 410 O O . ARG A 1 57 ? 38.975 -40.281 18.354 1.00 84.94 57 ARG A O 1
ATOM 417 N N . ALA A 1 58 ? 37.887 -42.024 19.292 1.00 85.06 58 ALA A N 1
ATOM 418 C CA . ALA A 1 58 ? 38.809 -43.053 18.827 1.00 85.06 58 ALA A CA 1
ATOM 419 C C . ALA A 1 58 ? 38.375 -43.637 17.480 1.00 85.06 58 ALA A C 1
ATOM 421 O O . ALA A 1 58 ? 39.232 -44.000 16.679 1.00 85.06 58 ALA A O 1
ATOM 422 N N . THR A 1 59 ? 37.067 -43.719 17.239 1.00 87.44 59 THR A N 1
ATOM 423 C CA . THR A 1 59 ? 36.497 -44.449 16.099 1.00 87.44 59 THR A CA 1
ATOM 424 C C . THR A 1 59 ? 35.793 -43.567 15.072 1.00 87.44 59 THR A C 1
ATOM 426 O O . THR A 1 59 ? 35.634 -44.010 13.947 1.00 87.44 59 THR A O 1
ATOM 429 N N . GLY A 1 60 ? 35.378 -42.344 15.419 1.00 87.31 60 GLY A N 1
ATOM 430 C CA . GLY A 1 60 ? 34.549 -41.493 14.550 1.00 87.31 60 GLY A CA 1
ATOM 431 C C . GLY A 1 60 ? 33.083 -41.930 14.488 1.00 87.31 60 GLY A C 1
ATOM 432 O O . GLY A 1 60 ? 32.268 -41.271 13.839 1.00 87.31 60 GLY A O 1
ATOM 433 N N . ALA A 1 61 ? 32.733 -43.008 15.198 1.00 91.94 61 ALA A N 1
ATOM 434 C CA . ALA A 1 61 ? 31.387 -43.542 15.260 1.00 91.94 61 ALA A CA 1
ATOM 435 C C . ALA A 1 61 ? 30.559 -42.796 16.313 1.00 91.94 61 ALA A C 1
ATOM 437 O O . ALA A 1 61 ? 30.940 -42.709 17.479 1.00 91.94 61 ALA A O 1
ATOM 438 N N . GLY A 1 62 ? 29.401 -42.278 15.926 1.00 94.50 62 GLY A N 1
ATOM 439 C CA . GLY A 1 62 ? 28.448 -41.644 16.834 1.00 94.50 62 GLY A CA 1
ATOM 440 C C . GLY A 1 62 ? 27.034 -42.139 16.576 1.00 94.50 62 GLY A C 1
ATOM 441 O O . GLY A 1 62 ? 26.708 -42.552 15.465 1.00 94.50 62 GLY A O 1
ATOM 442 N N . ALA A 1 63 ? 26.184 -42.099 17.599 1.00 96.12 63 ALA A N 1
ATOM 443 C CA . ALA A 1 63 ? 24.775 -42.438 17.467 1.00 96.12 63 ALA A CA 1
ATOM 444 C C . ALA A 1 63 ? 23.922 -41.529 18.350 1.00 96.12 63 ALA A C 1
ATOM 446 O O . ALA A 1 63 ? 24.239 -41.311 19.520 1.00 96.12 63 ALA A O 1
ATOM 447 N N . VAL A 1 64 ? 22.811 -41.040 17.810 1.00 96.19 64 VAL A N 1
ATOM 448 C CA . VAL A 1 64 ? 21.806 -40.298 18.568 1.00 96.19 64 VAL A CA 1
ATOM 449 C C . VAL A 1 64 ? 20.416 -40.759 18.168 1.00 96.19 64 VAL A C 1
ATOM 451 O O . VAL A 1 64 ? 20.160 -41.104 17.017 1.00 96.19 64 VAL A O 1
ATOM 454 N N . ARG A 1 65 ? 19.499 -40.798 19.130 1.00 96.38 65 ARG A N 1
ATOM 455 C CA . ARG A 1 65 ? 18.100 -41.112 18.851 1.00 96.38 65 ARG A CA 1
ATOM 456 C C . ARG A 1 65 ? 17.347 -39.817 18.571 1.00 96.38 65 ARG A C 1
ATOM 458 O O . ARG A 1 65 ? 17.422 -38.893 19.376 1.00 96.38 65 ARG A O 1
ATOM 465 N N . VAL A 1 66 ? 16.614 -39.777 17.466 1.00 95.69 66 VAL A N 1
ATOM 466 C CA . VAL A 1 66 ? 15.759 -38.655 17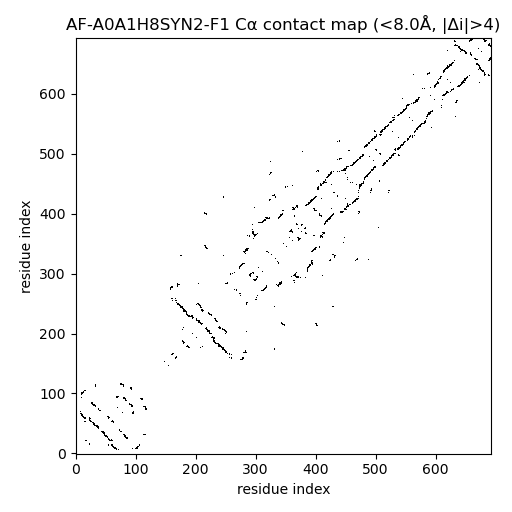.053 1.00 95.69 66 VAL A CA 1
ATOM 467 C C . VAL A 1 66 ? 14.345 -39.146 16.756 1.00 95.69 66 VAL A C 1
ATOM 469 O O . VAL A 1 66 ? 14.116 -40.350 16.620 1.00 95.69 66 VAL A O 1
ATOM 472 N N . LEU A 1 67 ? 13.390 -38.224 16.685 1.00 95.88 67 LEU A N 1
ATOM 473 C CA . LEU A 1 67 ? 12.019 -38.529 16.292 1.00 95.88 67 LEU A CA 1
ATOM 474 C C . LEU A 1 67 ? 11.970 -38.750 14.770 1.00 95.88 67 LEU A C 1
ATOM 476 O O . LEU A 1 67 ? 12.666 -38.055 14.031 1.00 95.88 67 LEU A O 1
ATOM 480 N N . ALA A 1 68 ? 11.189 -39.719 14.296 1.00 95.75 68 ALA A N 1
ATOM 481 C CA . ALA A 1 68 ? 10.963 -39.872 12.859 1.00 95.75 68 ALA A CA 1
ATOM 482 C C . ALA A 1 68 ? 10.141 -38.685 12.328 1.00 95.75 68 ALA A C 1
ATOM 484 O O . ALA A 1 68 ? 9.217 -38.252 13.006 1.00 95.75 68 ALA A O 1
ATOM 485 N N . THR A 1 69 ? 10.448 -38.171 11.134 1.00 94.88 69 THR A N 1
ATOM 486 C CA . THR A 1 69 ? 9.810 -36.964 10.554 1.00 94.88 69 THR A CA 1
ATOM 487 C C . THR A 1 69 ? 8.344 -37.149 10.143 1.00 94.88 69 THR A C 1
ATOM 489 O O . THR A 1 69 ? 7.672 -36.211 9.728 1.00 94.88 69 THR A O 1
ATOM 492 N N . ASP A 1 70 ? 7.856 -38.378 10.238 1.00 93.19 70 ASP A N 1
ATOM 493 C CA . ASP A 1 70 ? 6.485 -38.824 10.007 1.00 93.19 70 ASP A CA 1
ATOM 494 C C . ASP A 1 70 ? 5.930 -39.565 11.241 1.00 93.19 70 ASP A C 1
ATOM 496 O O . ASP A 1 70 ? 4.998 -40.361 11.118 1.00 93.19 70 ASP A O 1
ATOM 500 N N . ALA A 1 71 ? 6.519 -39.349 12.429 1.00 94.50 71 ALA A N 1
ATOM 501 C CA . ALA A 1 71 ? 6.102 -40.045 13.640 1.00 94.50 71 ALA A CA 1
ATOM 502 C C . ALA A 1 71 ? 4.617 -39.790 13.923 1.00 94.50 71 ALA A C 1
ATOM 504 O O . ALA A 1 71 ? 4.186 -38.649 14.106 1.00 94.50 71 ALA A O 1
ATOM 505 N N . ALA A 1 72 ? 3.835 -40.868 13.986 1.00 93.31 72 ALA A N 1
ATOM 506 C CA . ALA A 1 72 ? 2.392 -40.778 14.156 1.00 93.31 72 ALA A CA 1
ATOM 507 C C . ALA A 1 72 ? 2.014 -39.976 15.416 1.00 93.31 72 ALA A C 1
ATOM 509 O O . ALA A 1 72 ? 2.551 -40.202 16.501 1.00 93.31 72 ALA A O 1
ATOM 510 N N . GLY A 1 73 ? 1.064 -39.048 15.269 1.00 92.31 73 GLY A N 1
ATOM 511 C CA . GLY A 1 73 ? 0.561 -38.222 16.368 1.00 92.31 73 GLY A CA 1
ATOM 512 C C . GLY A 1 73 ? 1.445 -37.031 16.748 1.00 92.31 73 GLY A C 1
ATOM 513 O O . GLY A 1 73 ? 1.164 -36.412 17.774 1.00 92.31 73 GLY A O 1
ATOM 514 N N . TYR A 1 74 ? 2.485 -36.715 15.970 1.00 92.94 74 TYR A N 1
ATOM 515 C CA . TYR A 1 74 ? 3.280 -35.490 16.092 1.00 92.94 74 TYR A CA 1
ATOM 516 C C . TYR A 1 74 ? 2.934 -34.493 14.978 1.00 92.94 74 TYR A C 1
ATOM 518 O O . TYR A 1 74 ? 2.723 -34.890 13.834 1.00 92.94 74 TYR A O 1
ATOM 526 N N . LEU A 1 75 ? 2.882 -33.205 15.327 1.00 90.62 75 LEU A N 1
ATOM 527 C CA . LEU A 1 75 ? 2.576 -32.093 14.429 1.00 90.62 75 LEU A CA 1
ATOM 528 C C . LEU A 1 75 ? 3.604 -30.953 14.555 1.00 90.62 75 LEU A C 1
ATOM 530 O O . LEU A 1 75 ? 4.100 -30.721 15.663 1.00 90.62 75 LEU A O 1
ATOM 534 N N . PRO A 1 76 ? 3.877 -30.206 13.467 1.00 89.38 76 PRO A N 1
ATOM 535 C CA . PRO A 1 76 ? 3.353 -30.430 12.109 1.00 89.38 76 PRO A CA 1
ATOM 536 C C . PRO A 1 76 ? 3.882 -31.738 11.514 1.00 89.38 76 PRO A C 1
ATOM 538 O O . PRO A 1 76 ? 4.870 -32.248 12.017 1.00 89.38 76 PRO A O 1
ATOM 541 N N . SER A 1 77 ? 3.221 -32.310 10.507 1.00 85.38 77 SER A N 1
ATOM 542 C CA . SER A 1 77 ? 3.703 -33.518 9.818 1.00 85.38 77 SER A CA 1
ATOM 543 C C . SER A 1 77 ? 4.753 -33.161 8.755 1.00 85.38 77 SER A C 1
ATOM 545 O O . SER A 1 77 ? 4.787 -32.028 8.282 1.00 85.38 77 SER A O 1
ATOM 547 N N . GLY A 1 78 ? 5.647 -34.090 8.396 1.00 78.31 78 GLY A N 1
ATOM 548 C CA . GLY A 1 78 ? 6.609 -33.875 7.302 1.00 78.31 78 GLY A CA 1
ATOM 549 C C . GLY A 1 78 ? 7.756 -32.900 7.606 1.00 78.31 78 GLY A C 1
ATOM 550 O O . GLY A 1 78 ? 8.451 -32.476 6.689 1.00 78.31 78 GLY A O 1
ATOM 551 N N . TRP A 1 79 ? 7.986 -32.554 8.877 1.00 92.56 79 TRP A N 1
ATOM 552 C CA . TRP A 1 79 ? 9.073 -31.657 9.280 1.00 92.56 79 TRP A CA 1
ATOM 553 C C . TRP A 1 79 ? 10.450 -32.198 8.876 1.00 92.56 79 TRP A C 1
ATOM 555 O O . TRP A 1 79 ? 10.652 -33.393 8.666 1.00 92.56 79 TRP A O 1
ATOM 565 N N . THR A 1 80 ? 11.447 -31.321 8.826 1.00 94.69 80 THR A N 1
ATOM 566 C CA . THR A 1 80 ? 12.832 -31.698 8.504 1.00 94.69 80 THR A CA 1
ATOM 567 C C . THR A 1 80 ? 13.758 -31.509 9.700 1.00 94.69 80 THR A C 1
ATOM 569 O O . THR A 1 80 ? 13.417 -30.842 10.675 1.00 94.69 80 THR A O 1
ATOM 572 N N . TYR A 1 81 ? 14.954 -32.096 9.644 1.00 95.75 81 TYR A N 1
ATOM 573 C CA . TYR A 1 81 ? 16.051 -31.737 10.542 1.00 95.75 81 TYR A CA 1
ATOM 574 C C . TYR A 1 81 ? 17.065 -30.889 9.790 1.00 95.75 81 TYR A C 1
ATOM 576 O O . TYR A 1 81 ? 17.626 -31.343 8.793 1.00 95.75 81 TYR A O 1
ATOM 584 N N . ARG A 1 82 ? 17.338 -29.685 10.295 1.00 95.00 82 ARG A N 1
ATOM 585 C CA . ARG A 1 82 ? 18.529 -28.922 9.930 1.00 95.00 82 ARG A CA 1
ATOM 586 C C . ARG A 1 82 ? 19.742 -29.580 10.576 1.00 95.00 82 ARG A C 1
ATOM 588 O O . ARG A 1 82 ? 19.730 -29.851 11.776 1.00 95.00 82 ARG A O 1
ATOM 595 N N . VAL A 1 83 ? 20.771 -29.819 9.778 1.00 95.31 83 VAL A N 1
ATOM 596 C CA . VAL A 1 83 ? 22.044 -30.403 10.184 1.00 95.31 83 VAL A CA 1
ATOM 597 C C . VAL A 1 83 ? 23.117 -29.327 10.101 1.00 95.31 83 VAL A C 1
ATOM 599 O O . VAL A 1 83 ? 23.391 -28.792 9.026 1.00 95.31 83 VAL A O 1
ATOM 602 N N . ASP A 1 84 ? 23.739 -29.028 11.235 1.00 94.69 84 ASP A N 1
ATOM 603 C CA . ASP A 1 84 ? 24.864 -28.106 11.346 1.00 94.69 84 ASP A CA 1
ATOM 604 C C . ASP A 1 84 ? 26.134 -28.888 11.707 1.00 94.69 84 ASP A C 1
ATOM 606 O O . ASP A 1 84 ? 26.196 -29.577 12.731 1.00 94.69 84 ASP A O 1
ATOM 610 N N . ARG A 1 85 ? 27.162 -28.766 10.859 1.00 92.19 85 ARG A N 1
ATOM 611 C CA . ARG A 1 85 ? 28.496 -29.346 11.061 1.00 92.19 85 ARG A CA 1
ATOM 612 C C . ARG A 1 85 ? 29.550 -28.266 10.859 1.00 92.19 85 ARG A C 1
ATOM 614 O O . ARG A 1 85 ? 29.458 -27.459 9.935 1.00 92.19 85 ARG A O 1
ATOM 621 N N . SER A 1 86 ? 30.554 -28.258 11.728 1.00 88.12 86 SER A N 1
ATOM 622 C CA . SER A 1 86 ? 31.694 -27.344 11.643 1.00 88.12 86 SER A CA 1
ATOM 623 C C . SER A 1 86 ? 32.333 -27.388 10.246 1.00 88.12 86 SER A C 1
ATOM 625 O O . SER A 1 86 ? 32.593 -28.459 9.700 1.00 88.12 86 SER A O 1
ATOM 627 N N . GLY A 1 87 ? 32.529 -26.218 9.632 1.00 84.75 87 GLY A N 1
ATOM 628 C CA . GLY A 1 87 ? 33.142 -26.095 8.305 1.00 84.75 87 GLY A CA 1
ATOM 629 C C . GLY A 1 87 ? 32.259 -26.482 7.108 1.00 84.75 87 GLY A C 1
ATOM 630 O O . GLY A 1 87 ? 32.748 -26.441 5.980 1.00 84.75 87 GLY A O 1
ATOM 631 N N . GLN A 1 88 ? 30.981 -26.825 7.308 1.00 85.81 88 GLN A N 1
ATOM 632 C CA . GLN A 1 88 ? 30.028 -27.107 6.226 1.00 85.81 88 GLN A CA 1
ATOM 633 C C . GLN A 1 88 ? 28.849 -26.127 6.253 1.00 85.81 88 GLN A C 1
ATOM 635 O O . GLN A 1 88 ? 28.463 -25.626 7.307 1.00 85.81 88 GLN A O 1
ATOM 640 N N . SER A 1 89 ? 28.273 -25.841 5.079 1.00 83.06 89 SER A N 1
ATOM 641 C CA . SER A 1 89 ? 27.001 -25.112 5.024 1.00 83.06 89 SER A CA 1
ATOM 642 C C . SER A 1 89 ? 25.887 -25.990 5.601 1.00 83.06 89 SER A C 1
ATOM 644 O O . SER A 1 89 ? 25.878 -27.192 5.323 1.00 83.06 89 SER A O 1
ATOM 646 N N . PRO A 1 90 ? 24.953 -25.422 6.383 1.00 91.56 90 PRO A N 1
ATOM 647 C CA . PRO A 1 90 ? 23.834 -26.183 6.917 1.00 91.56 90 PRO A CA 1
ATOM 648 C C . PRO A 1 90 ? 22.972 -26.756 5.795 1.00 91.56 90 PRO A C 1
ATOM 650 O O . PRO A 1 90 ? 22.788 -26.125 4.753 1.00 91.56 90 PRO A O 1
ATOM 653 N N . TYR A 1 91 ? 22.414 -27.940 6.026 1.00 91.44 91 TYR A N 1
ATOM 654 C CA . TYR A 1 91 ? 21.510 -28.610 5.092 1.00 91.44 91 TYR A CA 1
ATOM 655 C C . TYR A 1 91 ? 20.366 -29.299 5.837 1.00 91.44 91 TYR A C 1
ATOM 657 O O . TYR A 1 91 ? 20.422 -29.447 7.055 1.00 91.44 91 TYR A O 1
ATOM 665 N N . TYR A 1 92 ? 19.322 -29.707 5.115 1.00 94.38 92 TYR A N 1
ATOM 666 C CA . TYR A 1 92 ? 18.142 -30.344 5.700 1.00 94.38 92 TYR A CA 1
ATOM 667 C C . TYR A 1 92 ? 18.051 -31.808 5.282 1.00 94.38 92 TYR A C 1
ATOM 669 O O . TYR A 1 92 ? 18.445 -32.163 4.170 1.00 94.38 92 TYR A O 1
ATOM 677 N N . ILE A 1 93 ? 17.524 -32.653 6.166 1.00 94.62 93 ILE A N 1
ATOM 678 C CA . ILE A 1 93 ? 17.245 -34.069 5.898 1.00 94.62 93 ILE A CA 1
ATOM 679 C C . ILE A 1 93 ? 15.844 -34.454 6.380 1.00 94.62 93 ILE A C 1
ATOM 681 O O . ILE A 1 93 ? 15.348 -33.921 7.376 1.00 94.62 93 ILE A O 1
ATOM 685 N N . THR A 1 94 ? 15.237 -35.432 5.706 1.00 91.94 94 THR A N 1
ATOM 686 C CA . THR A 1 94 ? 14.057 -36.159 6.193 1.00 91.94 94 THR A CA 1
ATOM 687 C C . THR A 1 94 ? 14.469 -37.512 6.765 1.00 91.94 94 THR A C 1
ATOM 689 O O . THR A 1 94 ? 15.385 -38.179 6.269 1.00 91.94 94 THR A O 1
ATOM 692 N N . LEU A 1 95 ? 13.787 -37.930 7.828 1.00 94.19 95 LEU A N 1
ATOM 693 C CA . LEU A 1 95 ? 14.024 -39.195 8.518 1.00 94.19 95 LEU A CA 1
ATOM 694 C C . LEU A 1 95 ? 12.678 -39.905 8.738 1.00 94.19 95 LEU A C 1
ATOM 696 O O . LEU A 1 95 ? 12.233 -40.012 9.879 1.00 94.19 95 LEU A O 1
ATOM 700 N N . PRO A 1 96 ? 11.994 -40.364 7.672 1.00 94.19 96 PRO A N 1
ATOM 701 C CA . PRO A 1 96 ? 10.724 -41.070 7.821 1.00 94.19 96 PRO A CA 1
ATOM 702 C C . PRO A 1 96 ? 10.948 -42.426 8.492 1.00 94.19 96 PRO A C 1
ATOM 704 O O . PRO A 1 96 ? 11.985 -43.053 8.266 1.00 94.19 96 PRO A O 1
ATOM 707 N N . ALA A 1 97 ? 9.979 -42.925 9.255 1.00 92.88 97 ALA A N 1
ATOM 708 C CA . ALA A 1 97 ? 10.032 -44.190 9.985 1.00 92.88 97 ALA A CA 1
ATOM 709 C C . ALA A 1 97 ? 10.309 -45.382 9.052 1.00 92.88 97 ALA A C 1
ATOM 711 O O . ALA A 1 97 ? 10.978 -46.344 9.435 1.00 92.88 97 ALA A O 1
ATOM 712 N N . ALA A 1 98 ? 9.874 -45.283 7.791 1.00 91.31 98 ALA A N 1
ATOM 713 C CA . ALA A 1 98 ? 10.177 -46.244 6.731 1.00 91.31 98 ALA A CA 1
ATOM 714 C C . ALA A 1 98 ? 11.680 -46.359 6.394 1.00 91.31 98 ALA A C 1
ATOM 716 O O . ALA A 1 98 ? 12.097 -47.336 5.777 1.00 91.31 98 ALA A O 1
ATOM 717 N N . SER A 1 99 ? 12.510 -45.405 6.830 1.00 89.25 99 SER A N 1
ATOM 718 C CA . SER A 1 99 ? 13.973 -45.443 6.689 1.00 89.25 99 SER A CA 1
ATOM 719 C C . SER A 1 99 ? 14.641 -46.569 7.480 1.00 89.25 99 SER A C 1
ATOM 721 O O . SER A 1 99 ? 15.822 -46.835 7.262 1.00 89.25 99 SER A O 1
ATOM 723 N N . GLY A 1 100 ? 13.909 -47.215 8.391 1.00 92.62 100 GLY A N 1
ATOM 724 C CA . GLY A 1 100 ? 14.418 -48.257 9.272 1.00 92.62 100 GLY A CA 1
ATOM 725 C C . GLY A 1 100 ? 14.839 -47.730 10.650 1.00 92.62 100 GLY A C 1
ATOM 726 O O . GLY A 1 100 ? 14.883 -46.523 10.884 1.00 92.62 100 GLY A O 1
ATOM 727 N N . PRO A 1 101 ? 15.144 -48.640 11.594 1.00 92.81 101 PRO A N 1
ATOM 728 C CA . PRO A 1 101 ? 15.423 -48.286 12.989 1.00 92.81 101 PRO A CA 1
ATOM 729 C C . PRO A 1 101 ? 16.763 -47.561 13.181 1.00 92.81 101 PRO A C 1
ATOM 731 O O . PRO A 1 101 ? 16.945 -46.872 14.187 1.00 92.81 101 PRO A O 1
ATOM 734 N N . THR A 1 102 ? 17.679 -47.708 12.222 1.00 95.44 102 THR A N 1
ATOM 735 C CA . THR A 1 102 ? 19.006 -47.093 12.221 1.00 95.44 102 THR A CA 1
ATOM 736 C C . THR A 1 102 ? 19.284 -46.502 10.848 1.00 95.44 102 THR A C 1
ATOM 738 O O . THR A 1 102 ? 19.086 -47.175 9.837 1.00 95.44 102 THR A O 1
ATOM 741 N N . VAL A 1 103 ? 19.758 -45.261 10.812 1.00 94.50 103 VAL A N 1
ATOM 742 C CA . VAL A 1 103 ? 20.063 -44.524 9.585 1.00 94.50 103 VAL A CA 1
ATOM 743 C C . VAL A 1 103 ? 21.460 -43.939 9.687 1.00 94.50 103 VAL A C 1
ATOM 745 O O . VAL A 1 103 ? 21.742 -43.213 10.631 1.00 94.50 103 VAL A O 1
ATOM 748 N N . ASP A 1 104 ? 22.307 -44.188 8.692 1.00 93.69 104 ASP A N 1
ATOM 749 C CA . ASP A 1 104 ? 23.580 -43.482 8.568 1.00 93.69 104 ASP A CA 1
ATOM 750 C C . ASP A 1 104 ? 23.360 -42.091 7.959 1.00 93.69 104 ASP A C 1
ATOM 752 O O . ASP A 1 104 ? 22.836 -41.965 6.849 1.00 93.69 104 ASP A O 1
ATOM 756 N N . LEU A 1 105 ? 23.767 -41.045 8.677 1.00 91.44 105 LEU A N 1
ATOM 757 C CA . LEU A 1 105 ? 23.696 -39.656 8.234 1.00 91.44 105 LEU A CA 1
ATOM 758 C C . LEU A 1 105 ? 24.469 -39.431 6.928 1.00 91.44 105 LEU A C 1
ATOM 760 O O . LEU A 1 105 ? 24.018 -38.657 6.087 1.00 91.44 105 LEU A O 1
ATOM 764 N N . SER A 1 106 ? 25.584 -40.139 6.719 1.00 83.94 106 SER A N 1
ATOM 765 C CA . SER A 1 106 ? 26.400 -39.999 5.505 1.00 83.94 106 SER A CA 1
ATOM 766 C C . SER A 1 106 ? 25.669 -40.458 4.234 1.00 83.94 106 SER A C 1
ATOM 768 O O . SER A 1 106 ? 25.972 -39.998 3.134 1.00 83.94 106 SER A O 1
ATOM 770 N N . SER A 1 107 ? 24.660 -41.322 4.388 1.00 85.12 107 SER A N 1
ATOM 771 C CA . SER A 1 107 ? 23.856 -41.862 3.287 1.00 85.12 107 SER A CA 1
ATOM 772 C C . SER A 1 107 ? 22.705 -40.950 2.848 1.00 85.12 107 SER A C 1
ATOM 774 O O . SER A 1 107 ? 21.993 -41.277 1.897 1.00 85.12 107 SER A O 1
ATOM 776 N N . ARG A 1 108 ? 22.474 -39.826 3.542 1.00 85.81 108 ARG A N 1
ATOM 777 C CA . ARG A 1 108 ? 21.311 -38.962 3.304 1.00 85.81 108 ARG A CA 1
ATOM 778 C C . ARG A 1 108 ? 21.624 -37.853 2.309 1.00 85.81 108 ARG A C 1
ATOM 780 O O . ARG A 1 108 ? 22.612 -37.137 2.431 1.00 85.81 108 ARG A O 1
ATOM 787 N N . THR A 1 109 ? 20.731 -37.690 1.338 1.00 74.94 109 THR A N 1
ATOM 788 C CA . THR A 1 109 ? 20.765 -36.574 0.391 1.00 74.94 109 THR A CA 1
ATOM 789 C C . THR A 1 109 ? 20.119 -35.336 1.022 1.00 74.94 109 THR A C 1
ATOM 791 O O . THR A 1 109 ? 19.037 -35.465 1.600 1.00 74.94 109 THR A O 1
ATOM 794 N N . PRO A 1 110 ? 20.738 -34.147 0.910 1.00 86.06 110 PRO A N 1
ATOM 795 C CA . PRO A 1 110 ? 20.111 -32.893 1.308 1.00 86.06 110 PRO A CA 1
ATOM 796 C C . PRO A 1 110 ? 18.756 -32.667 0.627 1.00 86.06 110 PRO A C 1
ATOM 798 O O . PRO A 1 110 ? 18.610 -32.918 -0.569 1.00 86.06 110 PRO A O 1
ATOM 801 N N . VAL A 1 111 ? 17.791 -32.142 1.378 1.00 78.12 111 VAL A N 1
ATOM 802 C CA . VAL A 1 111 ? 16.488 -31.678 0.878 1.00 78.12 111 VAL A CA 1
ATOM 803 C C . VAL A 1 111 ? 16.326 -30.172 1.112 1.00 78.12 111 VAL A C 1
ATOM 805 O O . VAL A 1 111 ? 17.114 -29.557 1.834 1.00 78.12 111 VAL A O 1
ATOM 808 N N . SER A 1 112 ? 15.315 -29.554 0.496 1.00 68.44 112 SER A N 1
ATOM 809 C CA . SER A 1 112 ? 14.878 -28.204 0.868 1.00 68.44 112 SER A CA 1
ATOM 810 C C . SER A 1 112 ? 14.258 -28.204 2.268 1.00 68.44 112 SER A C 1
ATOM 812 O O . SER A 1 112 ? 13.733 -29.223 2.713 1.00 68.44 112 SER A O 1
ATOM 814 N N . ALA A 1 113 ? 14.294 -27.061 2.955 1.00 71.94 113 ALA A N 1
ATOM 815 C CA . ALA A 1 113 ? 13.581 -26.904 4.218 1.00 71.94 113 ALA A CA 1
ATOM 816 C C . ALA A 1 113 ? 12.074 -27.090 3.992 1.00 71.94 113 ALA A C 1
ATOM 818 O O . ALA A 1 113 ? 11.486 -26.383 3.173 1.00 71.94 113 ALA A O 1
ATOM 819 N N . ASP A 1 114 ? 11.472 -28.021 4.724 1.00 71.12 114 ASP A N 1
ATOM 820 C CA . ASP A 1 114 ? 10.023 -28.168 4.818 1.00 71.12 114 ASP A CA 1
ATOM 821 C C . ASP A 1 114 ? 9.598 -27.643 6.198 1.00 71.12 114 ASP A C 1
ATOM 823 O O . ASP A 1 114 ? 10.069 -28.185 7.206 1.00 71.12 114 ASP A O 1
ATOM 827 N N . PRO A 1 115 ? 8.788 -26.568 6.285 1.00 61.06 115 PRO A N 1
ATOM 828 C CA . PRO A 1 115 ? 8.284 -26.052 7.555 1.00 61.06 115 PRO A CA 1
ATOM 829 C C . PRO A 1 115 ? 7.223 -26.965 8.192 1.00 61.06 115 PRO A C 1
ATOM 831 O O . PRO A 1 115 ? 6.702 -26.615 9.248 1.00 61.06 115 PRO A O 1
ATOM 834 N N . GLY A 1 116 ? 6.921 -28.119 7.589 1.00 57.09 116 GLY A N 1
ATOM 835 C CA . GLY A 1 116 ? 5.913 -29.064 8.035 1.00 57.09 116 GLY A CA 1
ATOM 836 C C . GLY A 1 116 ? 4.491 -28.595 7.721 1.00 57.09 116 GLY A C 1
ATOM 837 O O . GLY A 1 116 ? 4.191 -27.402 7.666 1.00 57.09 116 GLY A O 1
ATOM 838 N N . GLN A 1 117 ? 3.587 -29.554 7.547 1.00 55.22 117 GLN A N 1
ATOM 839 C CA . GLN A 1 117 ? 2.162 -29.303 7.358 1.00 55.22 117 GLN A CA 1
ATOM 840 C C . GLN A 1 117 ? 1.446 -29.330 8.715 1.00 55.22 117 GLN A C 1
ATOM 842 O O . GLN A 1 117 ? 1.434 -30.348 9.414 1.00 55.22 117 GLN A O 1
ATOM 847 N N . TYR A 1 118 ? 0.874 -28.195 9.118 1.00 45.78 118 TYR A N 1
ATOM 848 C CA . TYR A 1 118 ? 0.091 -28.075 10.347 1.00 45.78 118 TYR A CA 1
ATOM 849 C C . TYR A 1 118 ? -1.336 -28.588 10.110 1.00 45.78 118 TYR A C 1
ATOM 851 O O . TYR A 1 118 ? -2.083 -27.965 9.363 1.00 45.78 118 TYR A O 1
ATOM 859 N N . ASP A 1 119 ? -1.735 -29.672 10.780 1.00 42.56 119 ASP A N 1
ATOM 860 C CA . ASP A 1 119 ? -3.154 -30.024 10.917 1.00 42.56 119 ASP A CA 1
ATOM 861 C C . ASP A 1 119 ? -3.749 -29.215 12.079 1.00 42.56 119 ASP A C 1
ATOM 863 O O . ASP A 1 119 ? -3.428 -29.439 13.251 1.00 42.56 119 ASP A O 1
ATOM 867 N N . LEU A 1 120 ? -4.611 -28.248 11.770 1.00 37.31 120 LEU A N 1
ATOM 868 C CA . LEU A 1 120 ? -5.376 -27.501 12.769 1.00 37.31 120 LEU A CA 1
ATOM 869 C C . LEU A 1 120 ? -6.460 -28.411 13.375 1.00 37.31 120 LEU A C 1
ATOM 871 O O . LEU A 1 120 ? -7.528 -28.616 12.806 1.00 37.31 120 LEU A O 1
ATOM 875 N N . LEU A 1 121 ? -6.203 -28.976 14.559 1.00 34.78 121 LEU A N 1
ATOM 876 C CA . LEU A 1 121 ? -7.180 -29.809 15.269 1.00 34.78 121 LEU A CA 1
ATOM 877 C C . LEU A 1 121 ? -8.205 -28.960 16.072 1.00 34.78 121 LEU A C 1
ATOM 879 O O . LEU A 1 121 ? -7.942 -28.602 17.220 1.00 34.78 121 LEU A O 1
ATOM 883 N N . ALA A 1 122 ? -9.400 -28.785 15.468 1.00 31.86 122 ALA A N 1
ATOM 884 C CA . ALA A 1 122 ? -10.759 -28.495 16.010 1.00 31.86 122 ALA A CA 1
ATOM 885 C C . ALA A 1 122 ? -11.175 -27.036 16.366 1.00 31.86 122 ALA A C 1
ATOM 887 O O . ALA A 1 122 ? -10.330 -26.241 16.765 1.00 31.86 122 ALA A O 1
ATOM 888 N N . PRO A 1 123 ? -12.492 -26.691 16.445 1.00 40.62 123 PRO A N 1
ATOM 889 C CA . PRO A 1 123 ? -13.667 -27.069 15.642 1.00 40.62 123 PRO A CA 1
ATOM 890 C C . PRO A 1 123 ? -14.425 -25.813 15.123 1.00 40.62 123 PRO A C 1
ATOM 892 O O . PRO A 1 123 ? -15.063 -25.116 15.911 1.00 40.62 123 PRO A O 1
ATOM 895 N N . VAL A 1 124 ? -14.443 -25.527 13.815 1.00 36.16 124 VAL A N 1
ATOM 896 C CA . VAL A 1 124 ? -15.359 -24.510 13.244 1.00 36.16 124 VAL A CA 1
ATOM 897 C C . VAL A 1 124 ? -15.846 -24.968 11.869 1.00 36.16 124 VAL A C 1
ATOM 899 O O . VAL A 1 124 ? -15.235 -24.700 10.842 1.00 36.16 124 VAL A O 1
ATOM 902 N N . ALA A 1 125 ? -16.959 -25.697 11.857 1.00 40.12 125 ALA A N 1
ATOM 903 C CA . ALA A 1 125 ? -17.495 -26.396 10.689 1.00 40.12 125 ALA A CA 1
ATOM 904 C C . ALA A 1 125 ? -18.113 -25.499 9.589 1.00 40.12 125 ALA A C 1
ATOM 906 O O . ALA A 1 125 ? -18.910 -25.997 8.804 1.00 40.12 125 ALA A O 1
ATOM 907 N N . GLU A 1 126 ? -17.783 -24.208 9.496 1.00 44.44 126 GLU A N 1
ATOM 908 C CA . GLU A 1 126 ? -18.411 -23.321 8.494 1.00 44.44 126 GLU A CA 1
ATOM 909 C C . GLU A 1 126 ? -17.460 -22.387 7.729 1.00 44.44 126 GLU A C 1
ATOM 911 O O . GLU A 1 126 ? -17.924 -21.686 6.836 1.00 44.44 126 GLU A O 1
ATOM 916 N N . ILE A 1 127 ? -16.145 -22.387 7.989 1.00 41.91 127 ILE A N 1
ATOM 917 C CA . ILE A 1 127 ? -15.223 -21.456 7.298 1.00 41.91 127 ILE A CA 1
ATOM 918 C C . ILE A 1 127 ? -14.362 -22.146 6.219 1.00 41.91 127 ILE A C 1
ATOM 920 O O . ILE A 1 127 ? -14.048 -21.530 5.203 1.00 41.91 127 ILE A O 1
ATOM 924 N N . GLU A 1 128 ? -14.047 -23.438 6.349 1.00 41.28 128 GLU A N 1
ATOM 925 C CA . GLU A 1 128 ? -13.084 -24.111 5.451 1.00 41.28 128 GLU A CA 1
ATOM 926 C C . GLU A 1 128 ? -13.644 -24.508 4.076 1.00 41.28 128 GLU A C 1
ATOM 928 O O . GLU A 1 128 ? -12.881 -24.658 3.124 1.00 41.28 128 GLU A O 1
ATOM 933 N N . ALA A 1 129 ? -14.968 -24.561 3.906 1.00 40.12 129 ALA A N 1
ATOM 934 C CA . ALA A 1 129 ? -15.564 -24.856 2.600 1.00 40.12 129 ALA A CA 1
ATOM 935 C C . ALA A 1 129 ? -15.297 -23.762 1.540 1.00 40.12 129 ALA A C 1
ATOM 937 O O . ALA A 1 129 ? -15.453 -24.020 0.352 1.00 40.12 129 ALA A O 1
ATOM 938 N N . TYR A 1 130 ? -14.871 -22.555 1.940 1.00 37.94 130 TYR A N 1
ATOM 939 C CA . TYR A 1 130 ? -14.590 -21.454 1.007 1.00 37.94 130 TYR A CA 1
ATOM 940 C C . TYR A 1 130 ? -13.112 -21.323 0.597 1.00 37.94 130 TYR A C 1
ATOM 942 O O . TYR A 1 130 ? -12.827 -20.682 -0.418 1.00 37.94 130 TYR A O 1
ATOM 950 N N . ALA A 1 131 ? -12.175 -21.909 1.353 1.00 40.78 131 ALA A N 1
ATOM 951 C CA . ALA A 1 131 ? -10.740 -21.812 1.067 1.00 40.78 131 ALA A CA 1
ATOM 952 C C . ALA A 1 131 ? -10.243 -22.969 0.177 1.00 40.78 131 ALA A C 1
ATOM 954 O O . ALA A 1 131 ? -9.545 -22.724 -0.808 1.00 40.78 131 ALA A O 1
ATOM 955 N N . ASP A 1 132 ? -10.690 -24.203 0.437 1.00 43.28 132 ASP A N 1
ATOM 956 C CA . ASP A 1 132 ? -10.188 -25.397 -0.264 1.00 43.28 132 ASP A CA 1
ATOM 957 C C . ASP A 1 132 ? -10.657 -25.513 -1.726 1.00 43.28 132 ASP A C 1
ATOM 959 O O . ASP A 1 132 ? -9.909 -25.977 -2.590 1.00 43.28 132 ASP A O 1
ATOM 963 N N . GLU A 1 133 ? -11.859 -25.034 -2.067 1.00 44.06 133 GLU A N 1
ATOM 964 C CA . GLU A 1 133 ? -12.314 -25.034 -3.469 1.00 44.06 133 GLU A CA 1
ATOM 965 C C . GLU A 1 133 ? -11.599 -23.965 -4.323 1.00 44.06 133 GLU A C 1
ATOM 967 O O . GLU A 1 133 ? -11.445 -24.145 -5.536 1.00 44.06 133 GLU A O 1
ATOM 972 N N . ARG A 1 134 ? -11.098 -22.878 -3.709 1.00 45.81 134 ARG A N 1
ATOM 973 C CA . ARG A 1 134 ? -10.319 -21.835 -4.406 1.00 45.81 134 ARG A CA 1
ATOM 974 C C . ARG A 1 134 ? -8.872 -22.257 -4.635 1.00 45.81 134 ARG A C 1
ATOM 976 O O . ARG A 1 134 ? -8.363 -22.055 -5.741 1.00 45.81 134 ARG A O 1
ATOM 983 N N . ASP A 1 135 ? -8.235 -22.896 -3.659 1.00 44.31 135 ASP A N 1
ATOM 984 C CA . ASP A 1 135 ? -6.876 -23.404 -3.846 1.00 44.31 135 ASP A CA 1
ATOM 985 C C . ASP A 1 135 ? -6.847 -24.577 -4.824 1.00 44.31 135 ASP A C 1
ATOM 987 O O . ASP A 1 135 ? -5.952 -24.617 -5.658 1.00 44.31 135 ASP A O 1
ATOM 991 N N . ALA A 1 136 ? -7.859 -25.450 -4.869 1.00 40.41 136 ALA A N 1
ATOM 992 C CA . ALA A 1 136 ? -7.914 -26.532 -5.857 1.00 40.41 136 ALA A CA 1
ATOM 993 C C . ALA A 1 136 ? -8.065 -26.037 -7.314 1.00 40.41 136 ALA A C 1
ATOM 995 O O . ALA A 1 136 ? -7.444 -26.598 -8.220 1.00 40.41 136 ALA A O 1
ATOM 996 N N . ALA A 1 137 ? -8.838 -24.971 -7.564 1.00 42.31 137 ALA A N 1
ATOM 997 C CA . ALA A 1 137 ? -8.971 -24.378 -8.901 1.00 42.31 137 ALA A CA 1
ATOM 998 C C . ALA A 1 137 ? -7.703 -23.614 -9.333 1.00 42.31 137 ALA A C 1
ATOM 1000 O O . ALA A 1 137 ? -7.315 -23.656 -10.505 1.00 42.31 137 ALA A O 1
ATOM 1001 N N . THR A 1 138 ? -7.018 -22.978 -8.379 1.00 48.19 138 THR A N 1
ATOM 1002 C CA . THR A 1 138 ? -5.758 -22.258 -8.617 1.00 48.19 138 THR A CA 1
ATOM 1003 C C . THR A 1 138 ? -4.579 -23.231 -8.752 1.00 48.19 138 THR A C 1
ATOM 1005 O O . THR A 1 138 ? -3.747 -23.055 -9.640 1.00 48.19 138 THR A O 1
ATOM 1008 N N . LEU A 1 139 ? -4.553 -24.336 -7.992 1.00 42.16 139 LEU A N 1
ATOM 1009 C CA . LEU A 1 139 ? -3.588 -25.433 -8.148 1.00 42.16 139 LEU A CA 1
ATOM 1010 C C . LEU A 1 139 ? -3.815 -26.236 -9.428 1.00 42.16 139 LEU A C 1
ATOM 1012 O O . LEU A 1 139 ? -2.847 -26.700 -10.014 1.00 42.16 139 LEU A O 1
ATOM 1016 N N . ALA A 1 140 ? -5.052 -26.415 -9.895 1.00 42.53 140 ALA A N 1
ATOM 1017 C CA . ALA A 1 140 ? -5.302 -27.074 -11.178 1.00 42.53 140 ALA A CA 1
ATOM 1018 C C . ALA A 1 140 ? -4.779 -26.231 -12.359 1.00 42.53 140 ALA A C 1
ATOM 1020 O O . ALA A 1 140 ? -4.242 -26.787 -13.318 1.00 42.53 140 ALA A O 1
ATOM 1021 N N . ALA A 1 141 ? -4.848 -24.897 -12.262 1.00 47.19 141 ALA A N 1
ATOM 1022 C CA . ALA A 1 141 ? -4.196 -23.984 -13.202 1.00 47.19 141 ALA A CA 1
ATOM 1023 C C . ALA A 1 141 ? -2.663 -23.932 -13.012 1.00 47.19 141 ALA A C 1
ATOM 1025 O O . ALA A 1 141 ? -1.925 -23.882 -13.995 1.00 47.19 141 ALA A O 1
ATOM 1026 N N . ALA A 1 142 ? -2.167 -24.020 -11.772 1.00 42.44 142 ALA A N 1
ATOM 1027 C CA . ALA A 1 142 ? -0.736 -24.019 -11.456 1.00 42.44 142 ALA A CA 1
ATOM 1028 C C . ALA A 1 142 ? -0.029 -25.358 -11.765 1.00 42.44 142 ALA A C 1
ATOM 1030 O O . ALA A 1 142 ? 1.144 -25.372 -12.126 1.00 42.44 142 ALA A O 1
ATOM 1031 N N . ASN A 1 143 ? -0.729 -26.491 -11.719 1.00 40.84 143 ASN A N 1
ATOM 1032 C CA . ASN A 1 143 ? -0.189 -27.795 -12.120 1.00 40.84 143 ASN A CA 1
ATOM 1033 C C . ASN A 1 143 ? -0.150 -27.956 -13.646 1.00 40.84 143 ASN A C 1
ATOM 1035 O O . ASN A 1 143 ? 0.677 -28.701 -14.160 1.00 40.84 143 ASN A O 1
ATOM 1039 N N . ALA A 1 144 ? -0.961 -27.194 -14.388 1.00 43.44 144 ALA A N 1
ATOM 1040 C CA . ALA A 1 144 ? -0.738 -26.981 -15.819 1.00 43.44 144 ALA A CA 1
ATOM 1041 C C . ALA A 1 144 ? 0.423 -25.993 -16.102 1.00 43.44 144 ALA A C 1
ATOM 1043 O O . ALA A 1 144 ? 0.943 -25.959 -17.215 1.00 43.44 144 ALA A O 1
ATOM 1044 N N . TYR A 1 145 ? 0.848 -25.201 -15.106 1.00 43.59 145 TYR A N 1
ATOM 1045 C CA . TYR A 1 145 ? 1.888 -24.164 -15.205 1.00 43.59 145 TYR A CA 1
ATOM 1046 C C . TYR A 1 145 ? 3.311 -24.688 -14.925 1.00 43.59 145 TYR A C 1
ATOM 1048 O O . TYR A 1 145 ? 4.276 -24.208 -15.526 1.00 43.59 145 TYR A O 1
ATOM 1056 N N . THR A 1 146 ? 3.473 -25.690 -14.056 1.00 40.53 146 THR A N 1
ATOM 1057 C CA . THR A 1 146 ? 4.786 -26.263 -13.697 1.00 40.53 146 THR A CA 1
ATOM 1058 C C . THR A 1 146 ? 5.300 -27.335 -14.659 1.00 40.53 146 THR A C 1
ATOM 1060 O O . THR A 1 146 ? 6.513 -27.520 -14.743 1.00 40.53 146 THR A O 1
ATOM 1063 N N . ASP A 1 147 ? 4.438 -27.962 -15.464 1.00 41.38 147 ASP A N 1
ATOM 1064 C CA . ASP A 1 147 ? 4.850 -29.020 -16.407 1.00 41.38 147 ASP A CA 1
ATOM 1065 C C . ASP A 1 147 ? 5.521 -28.474 -17.696 1.00 41.38 147 ASP A C 1
ATOM 1067 O O . ASP A 1 147 ? 5.985 -29.226 -18.549 1.00 41.38 147 ASP A O 1
ATOM 1071 N N . GLY A 1 148 ? 5.610 -27.142 -17.849 1.00 42.03 148 GLY A N 1
ATOM 1072 C CA . GLY A 1 148 ? 6.138 -26.474 -19.049 1.00 42.03 148 GLY A CA 1
ATOM 1073 C C . GLY A 1 148 ? 7.510 -25.795 -18.922 1.00 42.03 148 GLY A C 1
ATOM 1074 O O . GLY A 1 148 ? 8.007 -25.271 -19.921 1.00 42.03 148 GLY A O 1
ATOM 1075 N N . HIS A 1 149 ? 8.130 -25.759 -17.734 1.00 44.22 149 HIS A N 1
ATOM 1076 C CA . HIS A 1 149 ? 9.376 -24.998 -17.504 1.00 44.22 149 HIS A CA 1
ATOM 1077 C C . HIS A 1 149 ? 10.676 -25.790 -17.721 1.00 44.22 149 HIS A C 1
ATOM 1079 O O . HIS A 1 149 ? 11.755 -25.199 -17.731 1.00 44.22 149 HIS A O 1
ATOM 1085 N N . SER A 1 150 ? 10.613 -27.106 -17.928 1.00 39.66 150 SER A N 1
ATOM 1086 C CA . SER A 1 150 ? 11.802 -27.971 -17.983 1.00 39.66 150 SER A CA 1
ATOM 1087 C C . SER A 1 150 ? 12.205 -28.449 -19.390 1.00 39.66 150 SER A C 1
ATOM 1089 O O . SER A 1 150 ? 13.144 -29.236 -19.505 1.00 39.66 150 SER A O 1
ATOM 1091 N N . GLY A 1 151 ? 11.617 -27.930 -20.482 1.00 40.06 151 GLY A N 1
ATOM 1092 C CA . GLY A 1 151 ? 12.112 -28.267 -21.825 1.00 40.06 151 GLY A CA 1
ATOM 1093 C C . GLY A 1 151 ? 11.543 -27.488 -23.019 1.00 40.06 151 GLY A C 1
ATOM 1094 O O . GLY A 1 151 ? 10.506 -27.846 -23.559 1.00 40.06 151 GLY A O 1
ATOM 1095 N N . GLY A 1 152 ? 12.308 -26.519 -23.539 1.00 44.56 152 GLY A N 1
ATOM 1096 C CA . GLY A 1 152 ? 12.550 -26.423 -24.991 1.00 44.56 152 GLY A CA 1
ATOM 1097 C C . GLY A 1 152 ? 11.909 -25.306 -25.830 1.00 44.56 152 GLY A C 1
ATOM 1098 O O . GLY A 1 152 ? 12.346 -25.128 -26.964 1.00 44.56 152 GLY A O 1
ATOM 1099 N N . GLY A 1 153 ? 10.956 -24.514 -25.338 1.00 56.31 153 GLY A N 1
ATOM 1100 C CA . GLY A 1 153 ? 10.384 -23.414 -26.129 1.00 56.31 153 GLY A CA 1
ATOM 1101 C C . GLY A 1 153 ? 9.717 -22.345 -25.273 1.00 56.31 153 GLY A C 1
ATOM 1102 O O . GLY A 1 153 ? 9.139 -22.660 -24.236 1.00 56.31 153 GLY A O 1
ATOM 1103 N N . ALA A 1 154 ? 9.803 -21.081 -25.700 1.00 73.69 154 ALA A N 1
ATOM 1104 C CA . ALA A 1 154 ? 9.019 -20.009 -25.096 1.00 73.69 154 ALA A CA 1
ATOM 1105 C C . ALA A 1 154 ? 7.533 -20.362 -25.239 1.00 73.69 154 ALA A C 1
ATOM 1107 O O . ALA A 1 154 ? 7.050 -20.588 -26.351 1.00 73.69 154 ALA A O 1
ATOM 1108 N N . GLN A 1 155 ? 6.829 -20.462 -24.115 1.00 88.00 155 GLN A N 1
ATOM 1109 C CA . GLN A 1 155 ? 5.399 -20.744 -24.125 1.00 88.00 155 GLN A CA 1
ATOM 1110 C C . GLN A 1 155 ? 4.674 -19.606 -24.868 1.00 88.00 155 GLN A C 1
ATOM 1112 O O . GLN A 1 155 ? 4.974 -18.441 -24.603 1.00 88.00 155 GLN A O 1
ATOM 1117 N N . PRO A 1 156 ? 3.723 -19.886 -25.779 1.00 91.12 156 PRO A N 1
ATOM 1118 C CA . PRO A 1 156 ? 3.144 -18.860 -26.654 1.00 91.12 156 PRO A CA 1
ATOM 1119 C C . PRO A 1 156 ? 2.303 -17.800 -25.923 1.00 91.12 156 PRO A C 1
ATOM 1121 O O . PRO A 1 156 ? 1.986 -16.768 -26.504 1.00 91.12 156 PRO A O 1
ATOM 1124 N N . TRP A 1 157 ? 1.954 -18.040 -24.657 1.00 93.56 157 TRP A N 1
ATOM 1125 C CA . TRP A 1 157 ? 1.258 -17.095 -23.779 1.00 93.56 157 TRP A CA 1
ATOM 1126 C C . TRP A 1 157 ? 2.201 -16.295 -22.865 1.00 93.56 157 TRP A C 1
ATOM 1128 O O . TRP A 1 157 ? 1.710 -15.549 -22.020 1.00 93.56 157 TRP A O 1
ATOM 1138 N N . VAL A 1 158 ? 3.526 -16.457 -22.984 1.00 96.62 158 VAL A N 1
ATOM 1139 C CA . VAL A 1 158 ? 4.526 -15.709 -22.206 1.00 96.62 158 VAL A CA 1
ATOM 1140 C C . VAL A 1 158 ? 5.233 -14.695 -23.101 1.00 96.62 158 VAL A C 1
ATOM 1142 O O . VAL A 1 158 ? 5.969 -15.043 -24.022 1.00 96.62 158 VAL A O 1
ATOM 1145 N N . PHE A 1 159 ? 5.035 -13.426 -22.776 1.00 97.94 159 PHE A N 1
ATOM 1146 C CA . PHE A 1 159 ? 5.567 -12.260 -23.463 1.00 97.94 159 PHE A CA 1
ATOM 1147 C C . PHE A 1 159 ? 6.689 -11.671 -22.601 1.00 97.94 159 PHE A C 1
ATOM 1149 O O . PHE A 1 159 ? 6.462 -10.777 -21.786 1.00 97.94 159 PHE A O 1
ATOM 1156 N N . ASP A 1 160 ? 7.889 -12.246 -22.716 1.00 97.44 160 ASP A N 1
ATOM 1157 C CA . ASP A 1 160 ? 9.091 -11.774 -22.015 1.00 97.44 160 ASP A CA 1
ATOM 1158 C C . ASP A 1 160 ? 9.542 -10.435 -22.595 1.00 97.44 160 ASP A C 1
ATOM 1160 O O . ASP A 1 160 ? 9.967 -10.381 -23.746 1.00 97.44 160 ASP A O 1
ATOM 1164 N N . VAL A 1 161 ? 9.494 -9.366 -21.799 1.00 98.38 161 VAL A N 1
ATOM 1165 C CA . VAL A 1 161 ? 9.822 -7.998 -22.237 1.00 98.38 161 VAL A CA 1
ATOM 1166 C C . VAL A 1 161 ? 11.249 -7.858 -22.784 1.00 98.38 161 VAL A C 1
ATOM 1168 O O . VAL A 1 161 ? 11.511 -6.939 -23.555 1.00 98.38 161 VAL A O 1
ATOM 1171 N N . THR A 1 162 ? 12.172 -8.757 -22.432 1.00 97.56 162 THR A N 1
ATOM 1172 C CA . THR A 1 162 ? 13.568 -8.763 -22.910 1.00 97.56 162 THR A CA 1
ATOM 1173 C C . THR A 1 162 ? 13.776 -9.589 -24.176 1.00 97.56 162 THR A C 1
ATOM 1175 O O . THR A 1 162 ? 14.843 -9.516 -24.792 1.00 97.56 162 THR A O 1
ATOM 1178 N N . ALA A 1 163 ? 12.770 -10.361 -24.605 1.00 96.31 163 ALA A N 1
ATOM 1179 C CA . ALA A 1 163 ? 12.864 -11.139 -25.830 1.00 96.31 163 ALA A CA 1
ATOM 1180 C C . ALA A 1 163 ? 13.174 -10.221 -27.029 1.00 96.31 163 ALA A C 1
ATOM 1182 O O . ALA A 1 163 ? 12.721 -9.073 -27.052 1.00 96.31 163 ALA A O 1
ATOM 1183 N N . PRO A 1 164 ? 13.875 -10.712 -28.072 1.00 97.06 164 PRO A N 1
ATOM 1184 C CA . PRO A 1 164 ? 14.281 -9.886 -29.215 1.00 97.06 164 PRO A CA 1
ATOM 1185 C C . PRO A 1 164 ? 13.147 -9.125 -29.920 1.00 97.06 164 PRO A C 1
ATOM 1187 O O . PRO A 1 164 ? 13.410 -8.130 -30.587 1.00 97.06 164 PRO A O 1
ATOM 1190 N N . ALA A 1 165 ? 11.897 -9.585 -29.790 1.00 96.12 165 ALA A N 1
ATOM 1191 C CA . ALA A 1 165 ? 10.719 -8.919 -30.343 1.00 96.12 165 ALA A CA 1
ATOM 1192 C C . ALA A 1 165 ? 10.349 -7.607 -29.624 1.00 96.12 165 ALA A C 1
ATOM 1194 O O . ALA A 1 165 ? 9.703 -6.755 -30.230 1.00 96.12 165 ALA A O 1
ATOM 1195 N N . TYR A 1 166 ? 10.748 -7.447 -28.359 1.00 97.81 166 TYR A N 1
ATOM 1196 C CA . TYR A 1 166 ? 10.386 -6.306 -27.512 1.00 97.81 166 TYR A CA 1
ATOM 1197 C C . TYR A 1 166 ? 11.624 -5.514 -27.081 1.00 97.81 166 TYR A C 1
ATOM 1199 O O . TYR A 1 166 ? 11.629 -4.291 -27.185 1.00 97.81 166 TYR A O 1
ATOM 1207 N N . GLY A 1 167 ? 12.699 -6.205 -26.683 1.00 97.19 167 GLY A N 1
ATOM 1208 C CA . GLY A 1 167 ? 14.025 -5.615 -26.490 1.00 97.19 167 GLY A CA 1
ATOM 1209 C C . GLY A 1 167 ? 14.171 -4.707 -25.268 1.00 97.19 167 GLY A C 1
ATOM 1210 O O . GLY A 1 167 ? 14.995 -3.794 -25.300 1.00 97.19 167 GLY A O 1
ATOM 1211 N N . ALA A 1 168 ? 13.392 -4.921 -24.204 1.00 98.12 168 ALA A N 1
ATOM 1212 C CA . ALA A 1 168 ? 13.599 -4.218 -22.942 1.00 98.12 168 ALA A CA 1
ATOM 1213 C C . ALA A 1 168 ? 14.942 -4.619 -22.308 1.00 98.12 168 ALA A C 1
ATOM 1215 O O . ALA A 1 168 ? 15.396 -5.757 -22.429 1.00 98.12 168 ALA A O 1
ATOM 1216 N N . ILE A 1 169 ? 15.562 -3.681 -21.597 1.00 97.31 169 ILE A N 1
ATOM 1217 C CA . ILE A 1 169 ? 16.864 -3.825 -20.953 1.00 97.31 169 ILE A CA 1
ATOM 1218 C C . ILE A 1 169 ? 16.720 -3.440 -19.477 1.00 97.31 169 ILE A C 1
ATOM 1220 O O . ILE A 1 169 ? 16.475 -2.279 -19.144 1.00 97.31 169 ILE A O 1
ATOM 1224 N N . GLY A 1 170 ? 16.878 -4.423 -18.588 1.00 96.00 170 GLY A N 1
ATOM 1225 C CA . GLY A 1 170 ? 16.777 -4.265 -17.132 1.00 96.00 170 GLY A CA 1
ATOM 1226 C C . GLY A 1 170 ? 18.051 -3.718 -16.485 1.00 96.00 170 GLY A C 1
ATOM 1227 O O . GLY A 1 170 ? 18.526 -4.280 -15.500 1.00 96.00 170 GLY A O 1
ATOM 1228 N N . ASP A 1 171 ? 18.648 -2.676 -17.066 1.00 95.69 171 ASP A N 1
ATOM 1229 C CA . ASP A 1 171 ? 19.972 -2.165 -16.696 1.00 95.69 171 ASP A CA 1
ATOM 1230 C C . ASP A 1 171 ? 19.965 -0.890 -15.852 1.00 95.69 171 ASP A C 1
ATOM 1232 O O . ASP A 1 171 ? 21.017 -0.260 -15.685 1.00 95.69 171 ASP A O 1
ATOM 1236 N N . ALA A 1 172 ? 18.809 -0.514 -15.301 1.00 96.00 172 ALA A N 1
ATOM 1237 C CA . ALA A 1 172 ? 18.730 0.675 -14.480 1.00 96.00 172 ALA A CA 1
ATOM 1238 C C . ALA A 1 172 ? 19.580 0.548 -13.210 1.00 96.00 172 ALA A C 1
ATOM 1240 O O . ALA A 1 172 ? 19.688 -0.507 -12.582 1.00 96.00 172 ALA A O 1
ATOM 1241 N N . ARG A 1 173 ? 20.191 1.664 -12.824 1.00 94.94 173 ARG A N 1
ATOM 1242 C CA . ARG A 1 173 ? 21.075 1.786 -11.665 1.00 94.94 173 ARG A CA 1
ATOM 1243 C C . ARG A 1 173 ? 20.674 2.978 -10.831 1.00 94.94 173 ARG A C 1
ATOM 1245 O O . ARG A 1 173 ? 20.102 3.932 -11.352 1.00 94.94 173 ARG A O 1
ATOM 1252 N N . SER A 1 174 ? 21.034 2.941 -9.554 1.00 94.81 174 SER A N 1
ATOM 1253 C CA . SER A 1 174 ? 20.826 4.058 -8.642 1.00 94.81 174 SER A CA 1
ATOM 1254 C C . SER A 1 174 ? 22.031 4.306 -7.745 1.00 94.81 174 SER A C 1
ATOM 1256 O O . SER A 1 174 ? 22.624 3.355 -7.238 1.00 94.81 174 SER A O 1
ATOM 1258 N N . VAL A 1 175 ? 22.338 5.575 -7.494 1.00 95.06 175 VAL A N 1
ATOM 1259 C CA . VAL A 1 175 ? 23.305 6.026 -6.479 1.00 95.06 175 VAL A CA 1
ATOM 1260 C C . VAL A 1 175 ? 22.701 7.156 -5.653 1.00 95.06 175 VAL A C 1
ATOM 1262 O O . VAL A 1 175 ? 21.671 7.711 -6.029 1.00 95.06 175 VAL A O 1
ATOM 1265 N N . SER A 1 176 ? 23.330 7.494 -4.529 1.00 93.75 176 SER A N 1
ATOM 1266 C CA . SER A 1 176 ? 22.822 8.475 -3.560 1.00 93.75 176 SER A CA 1
ATOM 1267 C C . SER A 1 176 ? 23.772 9.650 -3.304 1.00 93.75 176 SER A C 1
ATOM 1269 O O . SER A 1 176 ? 23.585 10.405 -2.355 1.00 93.75 176 SER A O 1
ATOM 1271 N N . ASP A 1 177 ? 24.825 9.796 -4.108 1.00 95.25 177 ASP A N 1
ATOM 1272 C CA . ASP A 1 177 ? 25.862 10.825 -3.967 1.00 95.25 177 ASP A CA 1
ATOM 1273 C C . ASP A 1 177 ? 25.869 11.828 -5.135 1.00 95.25 177 ASP A C 1
ATOM 1275 O O . ASP A 1 177 ? 26.863 12.519 -5.366 1.00 95.25 177 ASP A O 1
ATOM 1279 N N . GLY A 1 178 ? 24.759 11.922 -5.875 1.00 96.00 178 GLY A N 1
ATOM 1280 C CA . GLY A 1 178 ? 24.636 12.814 -7.021 1.00 96.00 178 GLY A CA 1
ATOM 1281 C C . GLY A 1 178 ? 24.679 14.291 -6.639 1.00 96.00 178 GLY A C 1
ATOM 1282 O O . GLY A 1 178 ? 24.042 14.723 -5.677 1.00 96.00 178 GLY A O 1
ATOM 1283 N N . ALA A 1 179 ? 25.397 15.088 -7.425 1.00 97.00 179 ALA A N 1
ATOM 1284 C CA . ALA A 1 179 ? 25.472 16.533 -7.279 1.00 97.00 179 ALA A CA 1
ATOM 1285 C C . ALA A 1 179 ? 25.433 17.240 -8.637 1.00 97.00 179 ALA A C 1
ATOM 1287 O O . ALA A 1 179 ? 26.216 16.934 -9.540 1.00 97.00 179 ALA A O 1
ATOM 1288 N N . ILE A 1 180 ? 24.549 18.226 -8.766 1.00 97.69 180 ILE A N 1
ATOM 1289 C CA . ILE A 1 180 ? 24.421 19.073 -9.956 1.00 97.69 180 ILE A CA 1
ATOM 1290 C C . ILE A 1 180 ? 24.096 20.504 -9.531 1.00 97.69 180 ILE A C 1
ATOM 1292 O O . ILE A 1 180 ? 23.439 20.728 -8.516 1.00 97.69 180 ILE A O 1
ATOM 1296 N N . THR A 1 181 ? 24.582 21.485 -10.289 1.00 97.19 181 THR A N 1
ATOM 1297 C CA . THR A 1 181 ? 24.341 22.911 -10.031 1.00 97.19 181 THR A CA 1
ATOM 1298 C C . THR A 1 181 ? 23.301 23.452 -11.009 1.00 97.19 181 THR A C 1
ATOM 1300 O O . THR A 1 181 ? 23.302 23.093 -12.189 1.00 97.19 181 THR A O 1
ATOM 1303 N N . THR A 1 182 ? 22.432 24.343 -10.535 1.00 95.88 182 THR A N 1
ATOM 1304 C CA . THR A 1 182 ? 21.454 25.076 -11.350 1.00 95.88 182 THR A CA 1
ATOM 1305 C C . THR A 1 182 ? 22.120 25.683 -12.581 1.00 95.88 182 THR A C 1
ATOM 1307 O O . THR A 1 182 ? 23.182 26.297 -12.483 1.00 95.88 182 THR A O 1
ATOM 1310 N N . GLY A 1 183 ? 21.483 25.537 -13.743 1.00 96.19 183 GLY A N 1
ATOM 1311 C CA . GLY A 1 183 ? 21.976 26.095 -15.001 1.00 96.19 183 GLY A CA 1
ATOM 1312 C C . GLY A 1 183 ? 23.145 25.322 -15.615 1.00 96.19 183 GLY A C 1
ATOM 1313 O O . GLY A 1 183 ? 23.701 25.774 -16.612 1.00 96.19 183 GLY A O 1
ATOM 1314 N N . THR A 1 184 ? 23.513 24.168 -15.051 1.00 97.00 184 THR A N 1
ATOM 1315 C CA . THR A 1 184 ? 24.573 23.302 -15.581 1.00 97.00 184 THR A CA 1
ATOM 1316 C C . THR A 1 184 ? 24.013 21.968 -16.062 1.00 97.00 184 THR A C 1
ATOM 1318 O O . THR A 1 184 ? 22.983 21.504 -15.570 1.00 97.00 184 THR A O 1
ATOM 1321 N N . LYS A 1 185 ? 24.732 21.338 -16.996 1.00 97.56 185 LYS A N 1
ATOM 1322 C CA . LYS A 1 185 ? 24.466 19.979 -17.492 1.00 97.56 185 LYS A CA 1
ATOM 1323 C C . LYS A 1 185 ? 25.350 18.921 -16.834 1.00 97.56 185 LYS A C 1
ATOM 1325 O O . LYS A 1 185 ? 25.353 17.783 -17.273 1.00 97.56 185 LYS A O 1
ATOM 1330 N N . VAL A 1 186 ? 26.172 19.291 -15.855 1.00 97.94 186 VAL A N 1
ATOM 1331 C CA . VAL A 1 186 ? 27.233 18.414 -15.344 1.00 97.94 186 VAL A CA 1
ATOM 1332 C C . VAL A 1 186 ? 26.782 17.769 -14.044 1.00 97.94 186 VAL A C 1
ATOM 1334 O O . VAL A 1 186 ? 26.734 18.434 -13.008 1.00 97.94 186 VAL A O 1
ATOM 1337 N N . LEU A 1 187 ? 26.493 16.470 -14.101 1.00 97.88 187 LEU A N 1
ATOM 1338 C CA . LEU A 1 187 ? 26.203 15.655 -12.926 1.00 97.88 187 LEU A CA 1
ATOM 1339 C C . LEU A 1 187 ? 27.483 14.975 -12.441 1.00 97.88 187 LEU A C 1
ATOM 1341 O O . LEU A 1 187 ? 28.203 14.350 -13.220 1.00 97.88 187 LEU A O 1
ATOM 1345 N N . ARG A 1 188 ? 27.739 15.073 -11.136 1.00 98.00 188 ARG A N 1
ATOM 1346 C CA . ARG A 1 188 ? 28.876 14.443 -10.460 1.00 98.00 188 ARG A CA 1
ATOM 1347 C C . ARG A 1 188 ? 28.398 13.433 -9.425 1.00 98.00 188 ARG A C 1
ATOM 1349 O O . ARG A 1 188 ? 27.484 13.733 -8.671 1.00 98.00 188 ARG A O 1
ATOM 1356 N N . CYS A 1 189 ? 29.044 12.277 -9.380 1.00 97.06 189 CYS A N 1
ATOM 1357 C CA . CYS A 1 189 ? 28.882 11.218 -8.382 1.00 97.06 189 CYS A CA 1
ATOM 1358 C C . CYS A 1 189 ? 30.293 10.822 -7.917 1.00 97.06 189 CYS A C 1
ATOM 1360 O O . CYS A 1 189 ? 30.880 9.846 -8.389 1.00 97.06 189 CYS A O 1
ATOM 1362 N N . ASN A 1 190 ? 30.901 11.684 -7.095 1.00 95.31 190 ASN A N 1
ATOM 1363 C CA . ASN A 1 190 ? 32.337 11.636 -6.792 1.00 95.31 190 ASN A CA 1
ATOM 1364 C C . ASN A 1 190 ? 32.742 10.447 -5.906 1.00 95.31 190 ASN A C 1
ATOM 1366 O O . ASN A 1 190 ? 33.925 10.114 -5.864 1.00 95.31 190 ASN A O 1
ATOM 1370 N N . THR A 1 191 ? 31.797 9.839 -5.188 1.00 95.06 191 THR A N 1
ATOM 1371 C CA . THR A 1 191 ? 32.061 8.747 -4.244 1.00 95.06 191 THR A CA 1
ATOM 1372 C C . THR A 1 191 ? 31.767 7.396 -4.885 1.00 95.06 191 THR A C 1
ATOM 1374 O O . THR A 1 191 ? 32.581 6.483 -4.786 1.00 95.06 191 THR A O 1
ATOM 1377 N N . SER A 1 192 ? 30.621 7.261 -5.556 1.00 93.56 192 SER A N 1
ATOM 1378 C CA . SER A 1 192 ? 30.179 5.995 -6.151 1.00 93.56 192 SER A CA 1
ATOM 1379 C C . SER A 1 192 ? 30.835 5.685 -7.500 1.00 93.56 192 SER A C 1
ATOM 1381 O O . SER A 1 192 ? 30.902 4.517 -7.878 1.00 93.56 192 SER A O 1
ATOM 1383 N N . LEU A 1 193 ? 31.341 6.705 -8.211 1.00 94.25 193 LEU A N 1
ATOM 1384 C CA . LEU A 1 193 ? 32.016 6.597 -9.514 1.00 94.25 193 LEU A CA 1
ATOM 1385 C C . LEU A 1 193 ? 31.315 5.638 -10.511 1.00 94.25 193 LEU A C 1
ATOM 1387 O O . LEU A 1 193 ? 31.965 4.749 -11.075 1.00 94.25 193 LEU A O 1
ATOM 1391 N N . PRO A 1 194 ? 29.998 5.778 -10.749 1.00 93.38 194 PRO A N 1
ATOM 1392 C CA . PRO A 1 194 ? 29.205 4.707 -11.339 1.00 93.38 194 PRO A CA 1
ATOM 1393 C C . PRO A 1 194 ? 29.265 4.633 -12.877 1.00 93.38 194 PRO A C 1
ATOM 1395 O O . PRO A 1 194 ? 28.776 3.665 -13.466 1.00 93.38 194 PRO A O 1
ATOM 1398 N N . PHE A 1 195 ? 29.857 5.625 -13.546 1.00 92.88 195 PHE A N 1
ATOM 1399 C CA . PHE A 1 195 ? 29.823 5.811 -15.004 1.00 92.88 195 PHE A CA 1
ATOM 1400 C C . PHE A 1 195 ? 31.027 5.164 -15.715 1.00 92.88 195 PHE A C 1
ATOM 1402 O O . PHE A 1 195 ? 31.752 5.799 -16.479 1.00 92.88 195 PHE A O 1
ATOM 1409 N N . GLY A 1 196 ? 31.294 3.891 -15.417 1.00 79.88 196 GLY A N 1
ATOM 1410 C CA . GLY A 1 196 ? 32.435 3.150 -15.968 1.00 79.88 196 GLY A CA 1
ATOM 1411 C C . GLY A 1 196 ? 32.268 2.699 -17.428 1.00 79.88 196 GLY A C 1
ATOM 1412 O O . GLY A 1 196 ? 31.163 2.586 -17.950 1.00 79.88 196 GLY A O 1
ATOM 1413 N N . SER A 1 197 ? 33.386 2.339 -18.070 1.00 62.31 197 SER A N 1
ATOM 1414 C CA . SER A 1 197 ? 33.458 1.889 -19.474 1.00 62.31 197 SER A CA 1
ATOM 1415 C C . SER A 1 197 ? 32.774 0.546 -19.774 1.00 62.31 197 SER A C 1
ATOM 1417 O O . SER A 1 197 ? 32.685 0.157 -20.936 1.00 62.31 197 SER A O 1
ATOM 1419 N N . GLY A 1 198 ? 32.292 -0.169 -18.752 1.00 65.06 198 GLY A N 1
ATOM 1420 C CA . GLY A 1 198 ? 31.622 -1.466 -18.898 1.00 65.06 198 GLY A CA 1
ATOM 1421 C C . GLY A 1 198 ? 30.165 -1.395 -19.367 1.00 65.06 198 GLY A C 1
ATOM 1422 O O . GLY A 1 198 ? 29.594 -2.436 -19.677 1.00 65.06 198 GLY A O 1
ATOM 1423 N N . HIS A 1 199 ? 29.557 -0.202 -19.420 1.00 68.62 199 HIS A N 1
ATOM 1424 C CA . HIS A 1 199 ? 28.148 -0.026 -19.787 1.00 68.62 199 HIS A CA 1
ATOM 1425 C C . HIS A 1 199 ? 27.964 1.183 -20.707 1.00 68.62 199 HIS A C 1
ATOM 1427 O O . HIS A 1 199 ? 28.478 2.271 -20.433 1.00 68.62 199 HIS A O 1
ATOM 1433 N N . ALA A 1 200 ? 27.214 0.998 -21.796 1.00 78.25 200 ALA A N 1
ATOM 1434 C CA . ALA A 1 200 ? 26.864 2.062 -22.732 1.00 78.25 200 ALA A CA 1
ATOM 1435 C C . ALA A 1 200 ? 25.954 3.088 -22.038 1.00 78.25 200 ALA A C 1
ATOM 1437 O O . ALA A 1 200 ? 24.742 2.945 -22.021 1.00 78.25 200 ALA A O 1
ATOM 1438 N N . THR A 1 201 ? 26.558 4.098 -21.412 1.00 88.31 201 THR A N 1
ATOM 1439 C CA . THR A 1 201 ? 25.839 5.054 -20.554 1.00 88.31 201 THR A CA 1
ATOM 1440 C C . THR A 1 201 ? 25.267 6.228 -21.356 1.00 88.31 201 THR A C 1
ATOM 1442 O O . THR A 1 201 ? 24.257 6.816 -20.983 1.00 88.31 201 THR A O 1
ATOM 1445 N N . VAL A 1 202 ? 25.894 6.573 -22.484 1.00 95.00 202 VAL A N 1
ATOM 1446 C CA . VAL A 1 202 ? 25.414 7.632 -23.385 1.00 95.00 202 VAL A CA 1
ATOM 1447 C C . VAL A 1 202 ? 24.080 7.222 -24.009 1.00 95.00 202 VAL A C 1
ATOM 1449 O O . VAL A 1 202 ? 23.951 6.113 -24.516 1.00 95.00 202 VAL A O 1
ATOM 1452 N N . GLY A 1 203 ? 23.104 8.128 -23.992 1.00 95.62 203 GLY A N 1
ATOM 1453 C CA . GLY A 1 203 ? 21.745 7.902 -24.488 1.00 95.62 203 GLY A CA 1
ATOM 1454 C C . GLY A 1 203 ? 20.774 7.337 -23.448 1.00 95.62 203 GLY A C 1
ATOM 1455 O O . GLY A 1 203 ? 19.568 7.375 -23.679 1.00 95.62 203 GLY A O 1
ATOM 1456 N N . MET A 1 204 ? 21.259 6.879 -22.289 1.00 97.19 204 MET A N 1
ATOM 1457 C CA . MET A 1 204 ? 20.385 6.470 -21.188 1.00 97.19 204 MET A CA 1
ATOM 1458 C C . MET A 1 204 ? 19.597 7.660 -20.639 1.00 97.19 204 MET A C 1
ATOM 1460 O O . MET A 1 204 ? 20.077 8.799 -20.614 1.00 97.19 204 MET A O 1
ATOM 1464 N N . HIS A 1 205 ? 18.393 7.378 -20.156 1.00 97.56 205 HIS A N 1
ATOM 1465 C CA . HIS A 1 205 ? 17.582 8.334 -19.418 1.00 97.56 205 HIS A CA 1
ATOM 1466 C C . HIS A 1 205 ? 18.092 8.426 -17.986 1.00 97.56 205 HIS A C 1
ATOM 1468 O O . HIS A 1 205 ? 18.521 7.427 -17.412 1.00 97.56 205 HIS A O 1
ATOM 1474 N N . VAL A 1 206 ? 18.039 9.621 -17.405 1.00 96.81 206 VAL A N 1
ATOM 1475 C CA . VAL A 1 206 ? 18.491 9.879 -16.040 1.00 96.81 206 VAL A CA 1
ATOM 1476 C C . VAL A 1 206 ? 17.496 10.750 -15.289 1.00 96.81 206 VAL A C 1
ATOM 1478 O O . VAL A 1 206 ? 17.034 11.781 -15.779 1.00 96.81 206 VAL A O 1
ATOM 1481 N N . GLY A 1 207 ? 17.190 10.314 -14.075 1.00 95.44 207 GLY A N 1
ATOM 1482 C CA . GLY A 1 207 ? 16.392 11.000 -13.081 1.00 95.44 207 GLY A CA 1
ATOM 1483 C C . GLY A 1 207 ? 17.272 11.471 -11.925 1.00 95.44 207 GLY A C 1
ATOM 1484 O O . GLY A 1 207 ? 17.999 10.666 -11.343 1.00 95.44 207 GLY A O 1
ATOM 1485 N N . ILE A 1 208 ? 17.213 12.758 -11.583 1.00 94.62 208 ILE A N 1
ATOM 1486 C CA . ILE A 1 208 ? 17.956 13.352 -10.464 1.00 94.62 208 ILE A CA 1
ATOM 1487 C C . ILE A 1 208 ? 16.969 13.978 -9.496 1.00 94.62 208 ILE A C 1
ATOM 1489 O O . ILE A 1 208 ? 16.279 14.956 -9.806 1.00 94.62 208 ILE A O 1
ATOM 1493 N N . LYS A 1 209 ? 16.944 13.445 -8.284 1.00 91.31 209 LYS A N 1
ATOM 1494 C CA . LYS A 1 209 ? 16.084 13.949 -7.230 1.00 91.31 209 LYS A CA 1
ATOM 1495 C C . LYS A 1 209 ? 16.474 15.365 -6.791 1.00 91.31 209 LYS A C 1
ATOM 1497 O O . LYS A 1 209 ? 17.645 15.684 -6.627 1.00 91.31 209 LYS A O 1
ATOM 1502 N N . GLY A 1 210 ? 15.479 16.215 -6.580 1.00 88.81 210 GLY A N 1
ATOM 1503 C CA . GLY A 1 210 ? 15.570 17.601 -6.126 1.00 88.81 210 GLY A CA 1
ATOM 1504 C C . GLY A 1 210 ? 16.088 18.600 -7.166 1.00 88.81 210 GLY A C 1
ATOM 1505 O O . GLY A 1 210 ? 15.962 19.798 -6.947 1.00 88.81 210 GLY A O 1
ATOM 1506 N N . ALA A 1 211 ? 16.633 18.149 -8.299 1.00 91.75 211 ALA A N 1
ATOM 1507 C CA . ALA A 1 211 ? 17.223 19.031 -9.313 1.00 91.75 211 ALA A CA 1
ATOM 1508 C C . ALA A 1 211 ? 16.192 19.666 -10.276 1.00 91.75 211 ALA A C 1
ATOM 1510 O O . ALA A 1 211 ? 16.555 20.469 -11.146 1.00 91.75 211 ALA A O 1
ATOM 1511 N N . GLY A 1 212 ? 14.915 19.280 -10.157 1.00 87.38 212 GLY A N 1
ATOM 1512 C CA . GLY A 1 212 ? 13.808 19.777 -10.978 1.00 87.38 212 GLY A CA 1
ATOM 1513 C C . GLY A 1 212 ? 13.332 21.176 -10.560 1.00 87.38 212 GLY A C 1
ATOM 1514 O O . GLY A 1 212 ? 13.870 21.755 -9.612 1.00 87.38 212 GLY A O 1
ATOM 1515 N N . PRO A 1 213 ? 12.346 21.758 -11.266 1.00 79.44 213 PRO A N 1
ATOM 1516 C CA . PRO A 1 213 ? 11.662 22.976 -10.828 1.00 79.44 213 PRO A CA 1
ATOM 1517 C C . PRO A 1 213 ? 11.024 22.808 -9.437 1.00 79.44 213 PRO A C 1
ATOM 1519 O O . PRO A 1 213 ? 10.673 21.699 -9.036 1.00 79.44 213 PRO A O 1
ATOM 1522 N N . ALA A 1 214 ? 10.857 23.907 -8.694 1.00 68.50 214 ALA A N 1
ATOM 1523 C CA . ALA A 1 214 ? 10.310 23.878 -7.334 1.00 68.50 214 ALA A CA 1
ATOM 1524 C C . ALA A 1 214 ? 8.984 23.088 -7.240 1.00 68.50 214 ALA A C 1
ATOM 1526 O O . ALA A 1 214 ? 8.083 23.280 -8.053 1.00 68.50 214 ALA A O 1
ATOM 1527 N N . GLY A 1 215 ? 8.878 22.203 -6.240 1.00 58.94 215 GLY A N 1
ATOM 1528 C CA . GLY A 1 215 ? 7.704 21.355 -5.977 1.00 58.94 215 GLY A CA 1
ATOM 1529 C C . GLY A 1 215 ? 7.667 20.019 -6.743 1.00 58.94 215 GLY A C 1
ATOM 1530 O O . GLY A 1 215 ? 7.109 19.041 -6.246 1.00 58.94 215 GLY A O 1
ATOM 1531 N N . VAL A 1 216 ? 8.370 19.914 -7.877 1.00 61.94 216 VAL A N 1
ATOM 1532 C CA . VAL A 1 216 ? 8.605 18.643 -8.582 1.00 61.94 216 VAL A CA 1
ATOM 1533 C C . VAL A 1 216 ? 10.063 18.265 -8.431 1.00 61.94 216 VAL A C 1
ATOM 1535 O O . VAL A 1 216 ? 10.937 18.650 -9.206 1.00 61.94 216 VAL A O 1
ATOM 1538 N N . SER A 1 217 ? 10.343 17.502 -7.386 1.00 64.75 217 SER A N 1
ATOM 1539 C CA . SER A 1 217 ? 11.695 17.130 -6.994 1.00 64.75 217 SER A CA 1
ATOM 1540 C C . SER A 1 217 ? 12.291 16.020 -7.867 1.00 64.75 217 SER A C 1
ATOM 1542 O O . SER A 1 217 ? 13.104 15.251 -7.373 1.00 64.75 217 SER A O 1
ATOM 1544 N N . TRP A 1 218 ? 11.961 15.931 -9.158 1.00 84.94 218 TRP A N 1
ATOM 1545 C CA . TRP A 1 218 ? 12.609 14.992 -10.078 1.00 84.94 218 TRP A CA 1
ATOM 1546 C C . TRP A 1 218 ? 12.963 15.673 -11.400 1.00 84.94 218 TRP A C 1
ATOM 1548 O O . TRP A 1 218 ? 12.098 16.043 -12.190 1.00 84.94 218 TRP A O 1
ATOM 1558 N N . TYR A 1 219 ? 14.258 15.872 -11.634 1.00 90.44 219 TYR A N 1
ATOM 1559 C CA . TYR A 1 219 ? 14.775 16.337 -12.916 1.00 90.44 219 TYR A CA 1
ATOM 1560 C C . TYR A 1 219 ? 14.999 15.153 -13.843 1.00 90.44 219 TYR A C 1
ATOM 1562 O O . TYR A 1 219 ? 15.609 14.168 -13.435 1.00 90.44 219 TYR A O 1
ATOM 1570 N N . ARG A 1 220 ? 14.544 15.274 -15.087 1.00 93.00 220 ARG A N 1
ATOM 1571 C CA . ARG A 1 220 ? 14.680 14.246 -16.117 1.00 93.00 220 ARG A CA 1
ATOM 1572 C C . ARG A 1 220 ? 15.526 14.767 -17.263 1.00 93.00 220 ARG A C 1
ATOM 1574 O O . ARG A 1 220 ? 15.327 15.899 -17.698 1.00 93.00 220 ARG A O 1
ATOM 1581 N N . SER A 1 221 ? 16.449 13.950 -17.751 1.00 95.75 221 SER A N 1
ATOM 1582 C CA . SER A 1 221 ? 17.234 14.240 -18.952 1.00 95.75 221 SER A CA 1
ATOM 1583 C C . SER A 1 221 ? 17.768 12.944 -19.567 1.00 95.75 221 SER A C 1
ATOM 1585 O O . SER A 1 221 ? 17.455 11.844 -19.112 1.00 95.75 221 SER A O 1
ATOM 1587 N N . THR A 1 222 ? 18.610 13.076 -20.584 1.00 97.44 222 THR A N 1
ATOM 1588 C CA . THR A 1 222 ? 19.379 11.982 -21.181 1.00 97.44 222 THR A CA 1
ATOM 1589 C C . THR A 1 222 ? 20.870 12.253 -21.035 1.00 97.44 222 THR A C 1
ATOM 1591 O O . THR A 1 222 ? 21.308 13.405 -21.068 1.00 97.44 222 THR A O 1
ATOM 1594 N N . ILE A 1 223 ? 21.668 11.200 -20.907 1.00 97.75 223 ILE A N 1
ATOM 1595 C CA . ILE A 1 223 ? 23.122 11.311 -20.778 1.00 97.75 223 ILE A CA 1
ATOM 1596 C C . ILE A 1 223 ? 23.737 11.580 -22.157 1.00 97.75 223 ILE A C 1
ATOM 1598 O O . ILE A 1 223 ? 23.675 10.732 -23.043 1.00 97.75 223 ILE A O 1
ATOM 1602 N N . ALA A 1 224 ? 24.337 12.756 -22.345 1.00 97.56 224 ALA A N 1
ATOM 1603 C CA . ALA A 1 224 ? 24.930 13.179 -23.613 1.00 97.56 224 ALA A CA 1
ATOM 1604 C C . ALA A 1 224 ? 26.386 12.710 -23.775 1.00 97.56 224 ALA A C 1
ATOM 1606 O O . ALA A 1 224 ? 26.780 12.287 -24.860 1.00 97.56 224 ALA A O 1
ATOM 1607 N N . SER A 1 225 ? 27.185 12.758 -22.705 1.00 96.31 225 SER A N 1
ATOM 1608 C CA . SER A 1 225 ? 28.556 12.230 -22.687 1.00 96.31 225 SER A CA 1
ATOM 1609 C C . SER A 1 225 ? 28.960 11.733 -21.302 1.00 96.31 225 SER A C 1
ATOM 1611 O O . SER A 1 225 ? 28.432 12.180 -20.283 1.00 96.31 225 SER A O 1
ATOM 1613 N N . VAL A 1 226 ? 29.925 10.813 -21.274 1.00 96.44 226 VAL A N 1
ATOM 1614 C CA . VAL A 1 226 ? 30.623 10.392 -20.055 1.00 96.44 226 VAL A CA 1
ATOM 1615 C C . VAL A 1 226 ? 31.984 11.069 -20.037 1.00 96.44 226 VAL A C 1
ATOM 1617 O O . VAL A 1 226 ? 32.817 10.799 -20.901 1.00 96.44 226 VAL A O 1
ATOM 1620 N N . ASP A 1 227 ? 32.202 11.951 -19.065 1.00 94.81 227 ASP A N 1
ATOM 1621 C CA . ASP A 1 227 ? 33.446 12.715 -18.949 1.00 94.81 227 ASP A CA 1
ATOM 1622 C C . ASP A 1 227 ? 34.486 11.941 -18.117 1.00 94.81 227 ASP A C 1
ATOM 1624 O O . ASP A 1 227 ? 35.686 12.009 -18.374 1.00 94.81 227 ASP A O 1
ATOM 1628 N N . SER A 1 228 ? 34.025 11.194 -17.107 1.00 95.00 228 SER A N 1
ATOM 1629 C CA . SER A 1 228 ? 34.816 10.271 -16.281 1.00 95.00 228 SER A CA 1
ATOM 1630 C C . SER A 1 228 ? 33.895 9.281 -15.554 1.00 95.00 228 SER A C 1
ATOM 1632 O O . SER A 1 228 ? 32.676 9.425 -15.604 1.00 95.00 228 SER A O 1
ATOM 1634 N N . SER A 1 229 ? 34.447 8.324 -14.799 1.00 94.56 229 SER A N 1
ATOM 1635 C CA . SER A 1 229 ? 33.634 7.401 -13.990 1.00 94.56 229 SER A CA 1
ATOM 1636 C C . SER A 1 229 ? 32.744 8.102 -12.956 1.00 94.56 229 SER A C 1
ATOM 1638 O O . SER A 1 229 ? 31.697 7.576 -12.601 1.00 94.56 229 SER A O 1
ATOM 1640 N N . GLY A 1 230 ? 33.114 9.296 -12.491 1.00 96.25 230 GLY A N 1
ATOM 1641 C CA . GLY A 1 230 ? 32.324 10.086 -11.543 1.00 96.25 230 GLY A CA 1
ATOM 1642 C C . GLY A 1 230 ? 31.556 11.248 -12.165 1.00 96.25 230 GLY A C 1
ATOM 1643 O O . GLY A 1 230 ? 30.926 11.996 -11.423 1.00 96.25 230 GLY A O 1
ATOM 1644 N N . GLN A 1 231 ? 31.613 11.457 -13.485 1.00 97.12 231 GLN A N 1
ATOM 1645 C CA . GLN A 1 231 ? 31.029 12.647 -14.106 1.00 97.12 231 GLN A CA 1
ATOM 1646 C C . GLN A 1 231 ? 30.448 12.373 -15.493 1.00 97.12 231 GLN A C 1
ATOM 1648 O O . GLN A 1 231 ? 31.118 11.820 -16.365 1.00 97.12 231 GLN A O 1
ATOM 1653 N N . ILE A 1 232 ? 29.232 12.866 -15.708 1.00 97.75 232 ILE A N 1
ATOM 1654 C CA . ILE A 1 232 ? 28.551 12.872 -17.003 1.00 97.75 232 ILE A CA 1
ATOM 1655 C C . ILE A 1 232 ? 28.062 14.277 -17.351 1.00 97.75 232 ILE A C 1
ATOM 1657 O O . ILE A 1 232 ? 27.779 15.094 -16.468 1.00 97.75 232 ILE A O 1
ATOM 1661 N N . THR A 1 233 ? 27.889 14.519 -18.647 1.00 97.81 233 THR A N 1
ATOM 1662 C CA . THR A 1 233 ? 27.176 15.683 -19.170 1.00 97.81 233 THR A CA 1
ATOM 1663 C C . THR A 1 233 ? 25.803 15.252 -19.686 1.00 97.81 233 THR A C 1
ATOM 1665 O O . THR A 1 233 ? 25.676 14.272 -20.418 1.00 97.81 233 THR A O 1
ATOM 1668 N N . LEU A 1 234 ? 24.767 15.984 -19.291 1.00 98.12 234 LEU A N 1
ATOM 1669 C CA . LEU A 1 234 ? 23.362 15.758 -19.627 1.00 98.12 234 LEU A CA 1
ATOM 1670 C C . LEU A 1 234 ? 22.954 16.537 -20.883 1.00 98.12 234 LEU A C 1
ATOM 1672 O O . LEU A 1 234 ? 23.661 17.446 -21.324 1.00 98.12 234 LEU A O 1
ATOM 1676 N N . ALA A 1 235 ? 21.803 16.204 -21.462 1.00 97.62 235 ALA A N 1
ATOM 1677 C CA . ALA A 1 235 ? 21.272 16.919 -22.621 1.00 97.62 235 ALA A CA 1
ATOM 1678 C C . ALA A 1 235 ? 20.785 18.333 -22.268 1.00 97.62 235 ALA A C 1
ATOM 1680 O O . ALA A 1 235 ? 21.001 19.266 -23.048 1.00 97.62 235 ALA A O 1
ATOM 1681 N N . ASP A 1 236 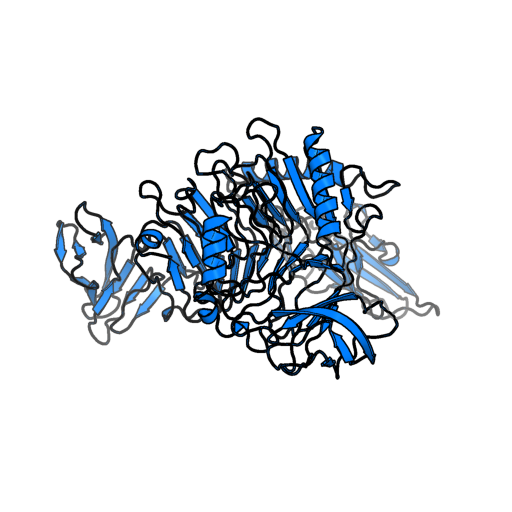? 20.234 18.526 -21.067 1.00 95.56 236 ASP A N 1
ATOM 1682 C CA . ASP A 1 236 ? 19.642 19.788 -20.617 1.00 95.56 236 ASP A CA 1
ATOM 1683 C C . ASP A 1 236 ? 20.273 20.299 -19.314 1.00 95.56 236 ASP A C 1
ATOM 1685 O O . ASP A 1 236 ? 21.052 19.610 -18.659 1.00 95.56 236 ASP A O 1
ATOM 1689 N N . ASN A 1 237 ? 19.960 21.546 -18.949 1.00 95.62 237 ASN A N 1
ATOM 1690 C CA . ASN A 1 237 ? 20.399 22.131 -17.681 1.00 95.62 237 ASN A CA 1
ATOM 1691 C C . ASN A 1 237 ? 19.449 21.740 -16.541 1.00 95.62 237 ASN A C 1
ATOM 1693 O O . ASN A 1 237 ? 18.229 21.795 -16.707 1.00 95.62 237 ASN A O 1
ATOM 1697 N N . ALA A 1 238 ? 19.997 21.460 -15.357 1.00 94.69 238 ALA A N 1
ATOM 1698 C CA . ALA A 1 238 ? 19.201 21.357 -14.136 1.00 94.69 238 ALA A CA 1
ATOM 1699 C C . ALA A 1 238 ? 18.617 22.720 -13.729 1.00 94.69 238 ALA A C 1
ATOM 1701 O O . ALA A 1 238 ? 19.245 23.768 -13.912 1.00 94.69 238 ALA A O 1
ATOM 1702 N N . SER A 1 239 ? 17.427 22.704 -13.128 1.00 92.00 239 SER A N 1
ATOM 1703 C CA . SER A 1 239 ? 16.757 23.918 -12.633 1.00 92.00 239 SER A CA 1
ATOM 1704 C C . SER A 1 239 ? 17.160 24.259 -11.197 1.00 92.00 239 SER A C 1
ATOM 1706 O O . SER A 1 239 ? 17.209 25.431 -10.826 1.00 92.00 239 SER A O 1
ATOM 1708 N N . THR A 1 240 ? 17.524 23.250 -10.408 1.00 93.81 240 THR A N 1
ATOM 1709 C CA . THR A 1 240 ? 17.850 23.391 -8.984 1.00 93.81 240 THR A CA 1
ATOM 1710 C C . THR A 1 240 ? 19.185 22.721 -8.670 1.00 93.81 240 THR A C 1
ATOM 1712 O O . THR A 1 240 ? 19.528 21.690 -9.250 1.00 93.81 240 THR A O 1
ATOM 1715 N N . SER A 1 241 ? 19.953 23.325 -7.762 1.00 94.81 241 SER A N 1
ATOM 1716 C CA . SER A 1 241 ? 21.216 22.765 -7.284 1.00 94.81 241 SER A CA 1
ATOM 1717 C C . SER A 1 241 ? 20.944 21.745 -6.187 1.00 94.81 241 SER A C 1
ATOM 1719 O O . SER A 1 241 ? 20.198 22.042 -5.257 1.00 94.81 241 SER A O 1
ATOM 1721 N N . VAL A 1 242 ? 21.575 20.578 -6.264 1.00 93.88 242 VAL A N 1
ATOM 1722 C CA . VAL A 1 242 ? 21.447 19.512 -5.260 1.00 93.88 242 VAL A CA 1
ATOM 1723 C C . VAL A 1 242 ? 22.788 18.845 -4.990 1.00 93.88 242 VAL A C 1
ATOM 1725 O O . VAL A 1 242 ? 23.686 18.858 -5.834 1.00 93.88 242 VAL A O 1
ATOM 1728 N N . THR A 1 243 ? 22.904 18.241 -3.813 1.00 94.44 243 THR A N 1
ATOM 1729 C CA . THR A 1 243 ? 24.021 17.395 -3.380 1.00 94.44 243 THR A CA 1
ATOM 1730 C C . THR A 1 243 ? 23.463 16.169 -2.664 1.00 94.44 243 THR A C 1
ATOM 1732 O O . THR A 1 243 ? 22.354 16.226 -2.134 1.00 94.44 243 THR A O 1
ATOM 1735 N N . ASN A 1 244 ? 24.214 15.061 -2.651 1.00 91.75 244 ASN A N 1
ATOM 1736 C CA . ASN A 1 244 ? 23.773 13.781 -2.075 1.00 91.75 244 ASN A CA 1
ATOM 1737 C C . ASN A 1 244 ? 22.386 13.343 -2.584 1.00 91.75 244 ASN A C 1
ATOM 1739 O O . ASN A 1 244 ? 21.560 12.807 -1.845 1.00 91.75 244 ASN A O 1
ATOM 1743 N N . ALA A 1 245 ? 22.102 13.650 -3.850 1.00 92.38 245 ALA A N 1
ATOM 1744 C CA . ALA A 1 245 ? 20.839 13.329 -4.477 1.00 92.38 245 ALA A CA 1
ATOM 1745 C C . ALA A 1 245 ? 20.817 11.862 -4.904 1.00 92.38 245 ALA A C 1
ATOM 1747 O O . ALA A 1 245 ? 21.825 11.308 -5.353 1.00 92.38 245 ALA A O 1
ATOM 1748 N N . VAL A 1 246 ? 19.624 11.269 -4.845 1.00 93.50 246 VAL A N 1
ATOM 1749 C CA . VAL A 1 246 ? 19.359 10.018 -5.553 1.00 93.50 246 VAL A CA 1
ATOM 1750 C C . VAL A 1 246 ? 19.405 10.300 -7.047 1.00 93.50 246 VAL A C 1
ATOM 1752 O O . VAL A 1 246 ? 18.691 11.174 -7.546 1.00 93.50 246 VAL A O 1
ATOM 1755 N N . VAL A 1 247 ? 20.240 9.543 -7.744 1.00 95.25 247 VAL A N 1
ATOM 1756 C CA . VAL A 1 247 ? 20.334 9.535 -9.201 1.00 95.25 247 VAL A CA 1
ATOM 1757 C C . VAL A 1 247 ? 19.968 8.145 -9.665 1.00 95.25 247 VAL A C 1
ATOM 1759 O O . VAL A 1 247 ? 20.546 7.177 -9.181 1.00 95.25 247 VAL A O 1
ATOM 1762 N N . VAL A 1 248 ? 19.039 8.055 -10.608 1.00 96.19 248 VAL A N 1
ATOM 1763 C CA . VAL A 1 248 ? 18.644 6.802 -11.252 1.00 96.19 248 VAL A CA 1
ATOM 1764 C C . VAL A 1 248 ? 18.843 6.947 -12.753 1.00 96.19 248 VAL A C 1
ATOM 1766 O O . VAL A 1 248 ? 18.457 7.970 -13.307 1.00 96.19 248 VAL A O 1
ATOM 1769 N N . TRP A 1 249 ? 19.429 5.962 -13.428 1.00 97.06 249 TRP A N 1
ATOM 1770 C CA . TRP A 1 249 ? 19.586 5.999 -14.885 1.00 97.06 249 TRP A CA 1
ATOM 1771 C C . TRP A 1 249 ? 19.505 4.610 -15.509 1.00 97.06 249 TRP A C 1
ATOM 1773 O O . TRP A 1 249 ? 19.789 3.629 -14.832 1.00 97.06 249 TRP A O 1
ATOM 1783 N N . GLY A 1 250 ? 19.133 4.538 -16.786 1.00 96.88 250 GLY A N 1
ATOM 1784 C CA . GLY A 1 250 ? 19.031 3.297 -17.562 1.00 96.88 250 GLY A CA 1
ATOM 1785 C C . GLY A 1 250 ? 18.381 3.525 -18.927 1.00 96.88 250 GLY A C 1
ATOM 1786 O O . GLY A 1 250 ? 18.051 4.661 -19.286 1.00 96.88 250 GLY A O 1
ATOM 1787 N N . HIS A 1 251 ? 18.182 2.459 -19.701 1.00 97.69 251 HIS A N 1
ATOM 1788 C CA . HIS A 1 251 ? 17.424 2.557 -20.952 1.00 97.69 251 HIS A CA 1
ATOM 1789 C C . HIS A 1 251 ? 15.933 2.785 -20.686 1.00 97.69 251 HIS A C 1
ATOM 1791 O O . HIS A 1 251 ? 15.365 2.211 -19.759 1.00 97.69 251 HIS A O 1
ATOM 1797 N N . ASN A 1 252 ? 15.281 3.607 -21.515 1.00 97.94 252 ASN A N 1
ATOM 1798 C CA . ASN A 1 252 ? 13.830 3.766 -21.465 1.00 97.94 252 ASN A CA 1
ATOM 1799 C C . ASN A 1 252 ? 13.144 2.555 -22.106 1.00 97.94 252 ASN A C 1
ATOM 1801 O O . ASN A 1 252 ? 13.275 2.303 -23.301 1.00 97.94 252 ASN A O 1
ATOM 1805 N N . ASN A 1 253 ? 12.386 1.836 -21.292 1.00 98.62 253 ASN A N 1
ATOM 1806 C CA . ASN A 1 253 ? 11.728 0.581 -21.614 1.00 98.62 253 ASN A CA 1
ATOM 1807 C C . ASN A 1 253 ? 10.221 0.731 -21.836 1.00 98.62 253 ASN A C 1
ATOM 1809 O O . ASN A 1 253 ? 9.543 -0.278 -22.011 1.00 98.62 253 ASN A O 1
ATOM 1813 N N . GLN A 1 254 ? 9.678 1.956 -21.867 1.00 98.19 254 GLN A N 1
ATOM 1814 C CA . GLN A 1 254 ? 8.235 2.152 -22.036 1.00 98.19 254 GLN A CA 1
ATOM 1815 C C . GLN A 1 254 ? 7.698 1.487 -23.311 1.00 98.19 254 GLN A C 1
ATOM 1817 O O . GLN A 1 254 ? 6.739 0.724 -23.244 1.00 98.19 254 GLN A O 1
ATOM 1822 N N . ALA A 1 255 ? 8.317 1.750 -24.467 1.00 98.38 255 ALA A N 1
ATOM 1823 C CA . ALA A 1 255 ? 7.864 1.180 -25.735 1.00 98.38 255 ALA A CA 1
ATOM 1824 C C . ALA A 1 255 ? 8.043 -0.355 -25.802 1.00 98.38 255 ALA A C 1
ATOM 1826 O O . ALA A 1 255 ? 7.070 -1.024 -26.146 1.00 98.38 255 ALA A O 1
ATOM 1827 N N . PRO A 1 256 ? 9.203 -0.935 -25.422 1.00 98.56 256 PRO A N 1
ATOM 1828 C CA . PRO A 1 256 ? 9.363 -2.385 -25.279 1.00 98.56 256 PRO A CA 1
ATOM 1829 C C . PRO A 1 256 ? 8.309 -3.065 -24.399 1.00 98.56 256 PRO A C 1
ATOM 1831 O O . PRO A 1 256 ? 7.690 -4.043 -24.815 1.00 98.56 256 PRO A O 1
ATOM 1834 N N . ILE A 1 257 ? 8.071 -2.535 -23.194 1.00 98.69 257 ILE A N 1
ATOM 1835 C CA . ILE A 1 257 ? 7.116 -3.119 -22.246 1.00 98.69 257 ILE A CA 1
ATOM 1836 C C . ILE A 1 257 ? 5.694 -2.999 -22.796 1.00 98.69 257 ILE A C 1
ATOM 1838 O O . ILE A 1 257 ? 4.968 -3.990 -22.816 1.00 98.69 257 ILE A O 1
ATOM 1842 N N . GLN A 1 258 ? 5.301 -1.827 -23.310 1.00 98.50 258 GLN A N 1
ATOM 1843 C CA . GLN A 1 258 ? 3.982 -1.649 -23.922 1.00 98.50 258 GLN A CA 1
ATOM 1844 C C . GLN A 1 258 ? 3.776 -2.596 -25.114 1.00 98.50 258 GLN A C 1
ATOM 1846 O O . GLN A 1 258 ? 2.698 -3.163 -25.247 1.00 98.50 258 GLN A O 1
ATOM 1851 N N . ALA A 1 259 ? 4.799 -2.835 -25.940 1.00 98.56 259 ALA A N 1
ATOM 1852 C CA . ALA A 1 259 ? 4.708 -3.773 -27.058 1.00 98.56 259 ALA A CA 1
ATOM 1853 C C . ALA A 1 259 ? 4.481 -5.227 -26.598 1.00 98.56 259 ALA A C 1
ATOM 1855 O O . ALA A 1 259 ? 3.726 -5.962 -27.237 1.00 98.56 259 ALA A O 1
ATOM 1856 N N . ALA A 1 260 ? 5.088 -5.643 -25.481 1.00 98.69 260 ALA A N 1
ATOM 1857 C CA . ALA A 1 260 ? 4.825 -6.951 -24.878 1.00 98.69 260 ALA A CA 1
ATOM 1858 C C . ALA A 1 260 ? 3.388 -7.051 -24.336 1.00 98.69 260 ALA A C 1
ATOM 1860 O O . ALA A 1 260 ? 2.723 -8.066 -24.545 1.00 98.69 260 ALA A O 1
ATOM 1861 N N . VAL A 1 261 ? 2.880 -5.981 -23.711 1.00 98.56 261 VAL A N 1
ATOM 1862 C CA . VAL A 1 261 ? 1.472 -5.885 -23.284 1.00 98.56 261 VAL A CA 1
ATOM 1863 C C . VAL A 1 261 ? 0.534 -5.982 -24.484 1.00 98.56 261 VAL A C 1
ATOM 1865 O O . VAL A 1 261 ? -0.393 -6.784 -24.471 1.00 98.56 261 VAL A O 1
ATOM 1868 N N . ASP A 1 262 ? 0.792 -5.228 -25.551 1.00 98.56 262 ASP A N 1
ATOM 1869 C CA . ASP A 1 262 ? -0.020 -5.242 -26.771 1.00 98.56 262 ASP A CA 1
ATOM 1870 C C . ASP A 1 262 ? -0.075 -6.640 -27.405 1.00 98.56 262 ASP A C 1
ATOM 1872 O O . ASP A 1 262 ? -1.137 -7.078 -27.848 1.00 98.56 262 ASP A O 1
ATOM 1876 N N . ALA A 1 263 ? 1.049 -7.363 -27.411 1.00 98.44 263 ALA A N 1
ATOM 1877 C CA . ALA A 1 263 ? 1.112 -8.735 -27.902 1.00 98.44 263 ALA A CA 1
ATOM 1878 C C . ALA A 1 263 ? 0.316 -9.711 -27.016 1.00 98.44 263 ALA A C 1
ATOM 1880 O O . ALA A 1 263 ? -0.410 -10.559 -27.543 1.00 98.44 263 ALA A O 1
ATOM 1881 N N . ALA A 1 264 ? 0.391 -9.556 -25.691 1.00 98.44 264 ALA A N 1
ATOM 1882 C CA . ALA A 1 264 ? -0.410 -10.330 -24.746 1.00 98.44 264 ALA A CA 1
ATOM 1883 C C . ALA A 1 264 ? -1.914 -10.102 -24.948 1.00 98.44 264 ALA A C 1
ATOM 1885 O O . ALA A 1 264 ? -2.695 -11.053 -24.987 1.00 98.44 264 ALA A O 1
ATOM 1886 N N . GLU A 1 265 ? -2.331 -8.854 -25.153 1.00 97.88 265 GLU A N 1
ATOM 1887 C CA . GLU A 1 265 ? -3.731 -8.527 -25.421 1.00 97.88 265 GLU A CA 1
ATOM 1888 C C . GLU A 1 265 ? -4.208 -9.032 -26.782 1.00 97.88 265 GLU A C 1
ATOM 1890 O O . GLU A 1 265 ? -5.329 -9.525 -26.893 1.00 97.88 265 GLU A O 1
ATOM 1895 N N . ALA A 1 266 ? -3.360 -8.979 -27.812 1.00 97.81 266 ALA A N 1
ATOM 1896 C CA . ALA A 1 266 ? -3.673 -9.569 -29.111 1.00 97.81 266 ALA A CA 1
ATOM 1897 C C . ALA A 1 266 ? -3.895 -11.088 -29.002 1.00 97.81 266 ALA A C 1
ATOM 1899 O O . ALA A 1 266 ? -4.808 -11.628 -29.630 1.00 97.81 266 ALA A O 1
ATOM 1900 N N . TYR A 1 267 ? -3.109 -11.771 -28.165 1.00 97.44 267 TYR A N 1
ATOM 1901 C CA . TYR A 1 267 ? -3.303 -13.186 -27.859 1.00 97.44 267 TYR A CA 1
ATOM 1902 C C . TYR A 1 267 ? -4.627 -13.432 -27.120 1.00 97.44 267 TYR A C 1
ATOM 1904 O O . TYR A 1 267 ? -5.413 -14.287 -27.524 1.00 97.44 267 TYR A O 1
ATOM 1912 N N . LEU A 1 268 ? -4.952 -12.639 -26.096 1.00 96.50 268 LEU A N 1
ATOM 1913 C CA . LEU A 1 268 ? -6.244 -12.734 -25.400 1.00 96.50 268 LEU A CA 1
ATOM 1914 C C . LEU A 1 268 ? -7.435 -12.480 -26.344 1.00 96.50 268 LEU A C 1
ATOM 1916 O O . LEU A 1 268 ? -8.425 -13.216 -26.319 1.00 96.50 268 LEU A O 1
ATOM 1920 N N . ALA A 1 269 ? -7.323 -11.485 -27.227 1.00 95.38 269 ALA A N 1
ATOM 1921 C CA . ALA A 1 269 ? -8.335 -11.148 -28.228 1.00 95.38 269 ALA A CA 1
ATOM 1922 C C . ALA A 1 269 ? -8.551 -12.261 -29.270 1.00 95.38 269 ALA A C 1
ATOM 1924 O O . ALA A 1 269 ? -9.640 -12.367 -29.833 1.00 95.38 269 ALA A O 1
ATOM 1925 N N . ALA A 1 270 ? -7.563 -13.135 -29.487 1.00 95.69 270 ALA A N 1
ATOM 1926 C CA . ALA A 1 270 ? -7.691 -14.319 -30.339 1.00 95.69 270 ALA A CA 1
ATOM 1927 C C . ALA A 1 270 ? -8.510 -15.462 -29.696 1.00 95.69 270 ALA A C 1
ATOM 1929 O O . ALA A 1 270 ? -8.658 -16.529 -30.290 1.00 95.69 270 ALA A O 1
ATOM 1930 N N . GLY A 1 271 ? -9.066 -15.248 -28.498 1.00 92.88 271 GLY A N 1
ATOM 1931 C CA . GLY A 1 271 ? -9.957 -16.186 -27.815 1.00 92.88 271 GLY A CA 1
ATOM 1932 C C . GLY A 1 271 ? -9.343 -16.855 -26.587 1.00 92.88 271 GLY A C 1
ATOM 1933 O O . GLY A 1 271 ? -10.065 -17.541 -25.863 1.00 92.88 271 GLY A O 1
ATOM 1934 N N . HIS A 1 272 ? -8.065 -16.615 -26.289 1.00 95.75 272 HIS A N 1
ATOM 1935 C CA . HIS A 1 272 ? -7.379 -17.174 -25.123 1.00 95.75 272 HIS A CA 1
ATOM 1936 C C . HIS A 1 272 ? -7.765 -16.464 -23.820 1.00 95.75 272 HIS A C 1
ATOM 1938 O O . HIS A 1 272 ? -8.080 -15.278 -23.805 1.00 95.75 272 HIS A O 1
ATOM 1944 N N . THR A 1 273 ? -7.770 -17.182 -22.700 1.00 96.12 273 THR A N 1
ATOM 1945 C CA . THR A 1 273 ? -8.212 -16.642 -21.401 1.00 96.12 273 THR A CA 1
ATOM 1946 C C . THR A 1 273 ? -7.073 -16.128 -20.531 1.00 96.12 273 THR A C 1
ATOM 1948 O O . THR A 1 273 ? -7.341 -15.403 -19.581 1.00 96.12 273 THR A O 1
ATOM 1951 N N . TYR A 1 274 ? -5.823 -16.466 -20.850 1.00 97.50 274 TYR A N 1
ATOM 1952 C CA . TYR A 1 274 ? -4.650 -16.120 -20.053 1.00 97.50 274 TYR A CA 1
ATOM 1953 C C . TYR A 1 274 ? -3.479 -15.688 -20.939 1.00 97.50 274 TYR A C 1
ATOM 1955 O O . TYR A 1 274 ? -3.194 -16.334 -21.950 1.00 97.50 274 TYR A O 1
ATOM 1963 N N . ALA A 1 275 ? -2.792 -14.625 -20.527 1.00 98.19 275 ALA A N 1
ATOM 1964 C CA . ALA A 1 275 ? -1.519 -14.187 -21.081 1.00 98.19 275 ALA A CA 1
ATOM 1965 C C . ALA A 1 275 ? -0.641 -13.596 -19.971 1.00 98.19 275 ALA A C 1
ATOM 1967 O O . ALA A 1 275 ? -1.140 -12.933 -19.060 1.00 98.19 275 ALA A O 1
ATOM 1968 N N . GLN A 1 276 ? 0.668 -13.819 -20.063 1.00 98.38 276 GLN A N 1
ATOM 1969 C CA . GLN A 1 276 ? 1.652 -13.363 -19.088 1.00 98.38 276 GLN A CA 1
ATOM 1970 C C . GLN A 1 276 ? 2.642 -12.396 -19.736 1.00 98.38 276 GLN A C 1
ATOM 1972 O O . GLN A 1 276 ? 3.364 -12.776 -20.651 1.00 98.38 276 GLN A O 1
ATOM 1977 N N . VAL A 1 277 ? 2.736 -11.178 -19.217 1.00 98.56 277 VAL A N 1
ATOM 1978 C CA . VAL A 1 277 ? 3.813 -10.230 -19.513 1.00 98.56 277 VAL A CA 1
ATOM 1979 C C . VAL A 1 277 ? 4.904 -10.454 -18.474 1.00 98.56 277 VAL A C 1
ATOM 1981 O O . VAL A 1 277 ? 4.729 -10.131 -17.299 1.00 98.56 277 VAL A O 1
ATOM 1984 N N . PHE A 1 278 ? 6.010 -11.069 -18.890 1.00 98.12 278 PHE A N 1
ATOM 1985 C CA . PHE A 1 278 ? 7.091 -11.449 -17.987 1.00 98.12 278 PHE A CA 1
ATOM 1986 C C . PHE A 1 278 ? 8.202 -10.403 -17.994 1.00 98.12 278 PHE A C 1
ATOM 1988 O O . PHE A 1 278 ? 8.723 -10.055 -19.050 1.00 98.12 278 PHE A O 1
ATOM 1995 N N . THR A 1 279 ? 8.579 -9.931 -16.809 1.00 98.19 279 THR A N 1
ATOM 1996 C CA . THR A 1 279 ? 9.711 -9.032 -16.583 1.00 98.19 279 THR A CA 1
ATOM 1997 C C . THR A 1 279 ? 10.818 -9.806 -15.863 1.00 98.19 279 THR A C 1
ATOM 1999 O O . THR A 1 279 ? 10.704 -10.023 -14.655 1.00 98.19 279 THR A O 1
ATOM 2002 N N . PRO A 1 280 ? 11.893 -10.225 -16.552 1.00 96.88 280 PRO A N 1
ATOM 2003 C CA . PRO A 1 280 ? 13.043 -10.870 -15.917 1.00 96.88 280 PRO A CA 1
ATOM 2004 C C . PRO A 1 280 ? 13.706 -9.986 -14.848 1.00 96.88 280 PRO A C 1
ATOM 2006 O O . PRO A 1 280 ? 13.523 -8.764 -14.891 1.00 96.88 280 PRO A O 1
ATOM 2009 N N . PRO A 1 281 ? 14.521 -10.566 -13.941 1.00 96.19 281 PRO A N 1
ATOM 2010 C CA . PRO A 1 281 ? 15.215 -9.807 -12.905 1.00 96.19 281 PRO A CA 1
ATOM 2011 C C . PRO A 1 281 ? 15.985 -8.615 -13.478 1.00 96.19 281 PRO A C 1
ATOM 2013 O O . PRO A 1 281 ? 16.714 -8.749 -14.463 1.00 96.19 281 PRO A O 1
ATOM 2016 N N . GLY A 1 282 ? 15.842 -7.456 -12.845 1.00 95.19 282 GLY A N 1
ATOM 2017 C CA . GLY A 1 282 ? 16.429 -6.204 -13.304 1.00 95.19 282 GLY A CA 1
ATOM 2018 C C . GLY A 1 282 ? 15.524 -5.006 -13.052 1.00 95.19 282 GLY A C 1
ATOM 2019 O O . GLY A 1 282 ? 14.372 -5.129 -12.634 1.00 95.19 282 GLY A O 1
ATOM 2020 N N . ALA A 1 283 ? 16.064 -3.826 -13.325 1.00 96.75 283 ALA A N 1
ATOM 2021 C CA . ALA A 1 283 ? 15.386 -2.557 -13.119 1.00 96.75 283 ALA A CA 1
ATOM 2022 C C . ALA A 1 283 ? 15.191 -1.860 -14.476 1.00 96.75 283 ALA A C 1
ATOM 2024 O O . ALA A 1 283 ? 16.147 -1.678 -15.227 1.00 96.75 283 ALA A O 1
ATOM 2025 N N . TYR A 1 284 ? 13.956 -1.483 -14.803 1.00 98.44 284 TYR A N 1
ATOM 2026 C CA . TYR A 1 284 ? 13.549 -1.021 -16.132 1.00 98.44 284 TYR A CA 1
ATOM 2027 C C . TYR A 1 284 ? 12.984 0.399 -16.038 1.00 98.44 284 TYR A C 1
ATOM 2029 O O . TYR A 1 284 ? 11.937 0.604 -15.425 1.00 98.44 284 TYR A O 1
ATOM 2037 N N . ILE A 1 285 ? 13.653 1.393 -16.635 1.00 98.31 285 ILE A N 1
ATOM 2038 C CA . ILE A 1 285 ? 13.143 2.776 -16.634 1.00 98.31 285 ILE A CA 1
ATOM 2039 C C . ILE A 1 285 ? 11.913 2.898 -17.537 1.00 98.31 285 ILE A C 1
ATOM 2041 O O . ILE A 1 285 ? 11.919 2.395 -18.654 1.00 98.31 285 ILE A O 1
ATOM 2045 N N . ILE A 1 286 ? 10.896 3.629 -17.090 1.00 98.31 286 ILE A N 1
ATOM 2046 C CA . ILE A 1 286 ? 9.725 4.035 -17.870 1.00 98.31 286 ILE A CA 1
ATOM 2047 C C . ILE A 1 286 ? 9.674 5.568 -17.860 1.00 98.31 286 ILE A C 1
ATOM 2049 O O . ILE A 1 286 ? 9.249 6.194 -16.885 1.00 98.31 286 ILE A O 1
ATOM 2053 N N . ASP A 1 287 ? 10.138 6.189 -18.945 1.00 95.62 287 ASP A N 1
ATOM 2054 C CA . ASP A 1 287 ? 10.239 7.649 -19.050 1.00 95.62 287 ASP A CA 1
ATOM 2055 C C . ASP A 1 287 ? 9.568 8.194 -20.309 1.00 95.62 287 ASP A C 1
ATOM 2057 O O . ASP A 1 287 ? 10.198 8.635 -21.270 1.00 95.62 287 ASP A O 1
ATOM 2061 N N . GLY A 1 288 ? 8.248 8.165 -20.297 1.00 93.69 288 GLY A N 1
ATOM 2062 C CA . GLY A 1 288 ? 7.419 8.852 -21.274 1.00 93.69 288 GLY A CA 1
ATOM 2063 C C . GLY A 1 288 ? 6.100 9.299 -20.654 1.00 93.69 288 GLY A C 1
ATOM 2064 O O . GLY A 1 288 ? 5.878 9.124 -19.448 1.00 93.69 288 GLY A O 1
ATOM 2065 N N . PRO A 1 289 ? 5.258 9.977 -21.447 1.00 95.12 289 PRO A N 1
ATOM 2066 C CA . PRO A 1 289 ? 4.025 10.568 -20.953 1.00 95.12 289 PRO A CA 1
ATOM 2067 C C . PRO A 1 289 ? 3.007 9.490 -20.573 1.00 95.12 289 PRO A C 1
ATOM 2069 O O . PRO A 1 289 ? 3.098 8.340 -21.015 1.00 95.12 289 PRO A O 1
ATOM 2072 N N . LEU A 1 290 ? 2.009 9.897 -19.789 1.00 95.50 290 LEU A N 1
ATOM 2073 C CA . LEU A 1 290 ? 0.781 9.127 -19.651 1.00 95.50 290 LEU A CA 1
ATOM 2074 C C . LEU A 1 290 ? 0.095 9.013 -21.017 1.00 95.50 290 LEU A C 1
ATOM 2076 O O . LEU A 1 290 ? 0.072 9.961 -21.805 1.00 95.50 290 LEU A O 1
ATOM 2080 N N . SER A 1 291 ? -0.460 7.839 -21.279 1.00 93.81 291 SER A N 1
ATOM 2081 C CA . SER A 1 291 ? -1.276 7.538 -22.438 1.00 93.81 291 SER A CA 1
ATOM 2082 C C . SER A 1 291 ? -2.722 7.351 -22.006 1.00 93.81 291 SER A C 1
ATOM 2084 O O . SER A 1 291 ? -3.007 6.606 -21.066 1.00 93.81 291 SER A O 1
ATOM 2086 N N . THR A 1 292 ? -3.633 7.983 -22.743 1.00 91.06 292 THR A N 1
ATOM 2087 C CA . THR A 1 292 ? -5.078 7.762 -22.616 1.00 91.06 292 THR A CA 1
ATOM 2088 C C . THR A 1 292 ? -5.618 6.725 -23.601 1.00 91.06 292 THR A C 1
ATOM 2090 O O . THR A 1 292 ? -6.826 6.507 -23.722 1.00 91.06 292 THR A O 1
ATOM 2093 N N . THR A 1 293 ? -4.720 6.050 -24.327 1.00 85.69 293 THR A N 1
ATOM 2094 C CA . THR A 1 293 ? -5.087 4.893 -25.145 1.00 85.69 293 THR A CA 1
ATOM 2095 C C . THR A 1 293 ? -5.687 3.798 -24.278 1.00 85.69 293 THR A C 1
ATOM 2097 O O . THR A 1 293 ? -5.378 3.693 -23.092 1.00 85.69 293 THR A O 1
ATOM 2100 N N . LYS A 1 294 ? -6.526 2.949 -24.884 1.00 88.00 294 LYS A N 1
ATOM 2101 C CA . LYS A 1 294 ? -7.116 1.787 -24.200 1.00 88.00 294 LYS A CA 1
ATOM 2102 C C . LYS A 1 294 ? -7.944 2.153 -22.955 1.00 88.00 294 LYS A C 1
ATOM 2104 O O . LYS A 1 294 ? -8.189 1.303 -22.109 1.00 88.00 294 LYS A O 1
ATOM 2109 N N . SER A 1 295 ? -8.400 3.408 -22.883 1.00 83.44 295 SER A N 1
ATOM 2110 C CA . SER A 1 295 ? -9.242 3.950 -21.810 1.00 83.44 295 SER A CA 1
ATOM 2111 C C . SER A 1 295 ? -8.579 4.026 -20.432 1.00 83.44 295 SER A C 1
ATOM 2113 O O . SER A 1 295 ? -9.286 4.192 -19.439 1.00 83.44 295 SER A O 1
ATOM 2115 N N . GLY A 1 296 ? -7.249 3.936 -20.369 1.00 85.75 296 GLY A N 1
ATOM 2116 C CA . GLY A 1 296 ? -6.482 4.210 -19.155 1.00 85.75 296 GLY A CA 1
ATOM 2117 C C . GLY A 1 296 ? -6.002 5.659 -19.064 1.00 85.75 296 GLY A C 1
ATOM 2118 O O . GLY A 1 296 ? -6.338 6.499 -19.895 1.00 85.75 296 GLY A O 1
ATOM 2119 N N . ASN A 1 297 ? -5.189 5.933 -18.047 1.00 93.94 297 ASN A N 1
ATOM 2120 C CA . ASN A 1 297 ? -4.316 7.101 -17.934 1.00 93.94 297 ASN A CA 1
ATOM 2121 C C . ASN A 1 297 ? -2.976 6.605 -17.373 1.00 93.94 297 ASN A C 1
ATOM 2123 O O . ASN A 1 297 ? -2.681 6.747 -16.189 1.00 93.94 297 ASN A O 1
ATOM 2127 N N . GLY A 1 298 ? -2.220 5.877 -18.195 1.00 96.56 298 GLY A N 1
ATOM 2128 C CA . GLY A 1 298 ? -1.055 5.111 -17.745 1.00 96.56 298 GLY A CA 1
ATOM 2129 C C . GLY A 1 298 ? 0.165 5.289 -18.629 1.00 96.56 298 GLY A C 1
ATOM 2130 O O . GLY A 1 298 ? 0.023 5.549 -19.819 1.00 96.56 298 GLY A O 1
ATOM 2131 N N . GLN A 1 299 ? 1.373 5.111 -18.094 1.00 97.81 299 GLN A N 1
ATOM 2132 C CA . GLN A 1 299 ? 2.563 5.002 -18.953 1.00 97.81 299 GLN A CA 1
ATOM 2133 C C . GLN A 1 299 ? 2.593 3.668 -19.713 1.00 97.81 299 GLN A C 1
ATOM 2135 O O . GLN A 1 299 ? 3.021 3.624 -20.866 1.00 97.81 299 GLN A O 1
ATOM 2140 N N . ILE A 1 300 ? 2.105 2.611 -19.062 1.00 98.44 300 ILE A N 1
ATOM 2141 C CA . ILE A 1 300 ? 1.803 1.295 -19.615 1.00 98.44 300 ILE A CA 1
ATOM 2142 C C . ILE A 1 300 ? 0.298 1.071 -19.458 1.00 98.44 300 ILE A C 1
ATOM 2144 O O . ILE A 1 300 ? -0.237 1.139 -18.349 1.00 98.44 300 ILE A O 1
ATOM 2148 N N . THR A 1 301 ? -0.394 0.825 -20.567 1.00 97.00 301 THR A N 1
ATOM 2149 C CA . THR A 1 301 ? -1.855 0.679 -20.611 1.00 97.00 301 THR A CA 1
ATOM 2150 C C . THR A 1 301 ? -2.282 -0.678 -21.153 1.00 97.00 301 THR A C 1
ATOM 2152 O O . THR A 1 301 ? -1.672 -1.209 -22.085 1.00 97.00 301 THR A O 1
ATOM 2155 N N . PHE A 1 302 ? -3.366 -1.217 -20.603 1.00 95.88 302 PHE A N 1
ATOM 2156 C CA . PHE A 1 302 ? -4.060 -2.394 -21.128 1.00 95.88 302 PHE A CA 1
ATOM 2157 C C . PHE A 1 302 ? -5.557 -2.106 -21.288 1.00 95.88 302 PHE A C 1
ATOM 2159 O O . PHE A 1 302 ? -6.086 -1.163 -20.701 1.00 95.88 302 PHE A O 1
ATOM 2166 N N . GLY A 1 303 ? -6.218 -2.863 -22.158 1.00 91.44 303 GLY A N 1
ATOM 2167 C CA . GLY A 1 303 ? -7.510 -2.525 -22.733 1.00 91.44 303 GLY A CA 1
ATOM 2168 C C . GLY A 1 303 ? -8.744 -3.112 -22.071 1.00 91.44 303 GLY A C 1
ATOM 2169 O O . GLY A 1 303 ? -8.739 -3.732 -21.003 1.00 91.44 303 GLY A O 1
ATOM 2170 N N . ILE A 1 304 ? -9.853 -2.838 -22.755 1.00 90.00 304 ILE A N 1
ATOM 2171 C CA . ILE A 1 304 ? -11.196 -3.239 -22.363 1.00 90.00 304 ILE A CA 1
ATOM 2172 C C . ILE A 1 304 ? -11.535 -4.568 -23.027 1.00 90.00 304 ILE A C 1
ATOM 2174 O O . ILE A 1 304 ? -11.403 -4.715 -24.242 1.00 90.00 304 ILE A O 1
ATOM 2178 N N . TYR A 1 305 ? -12.062 -5.492 -22.231 1.00 90.62 305 TYR A N 1
ATOM 2179 C CA . TYR A 1 305 ? -12.649 -6.740 -22.697 1.00 90.62 305 TYR A CA 1
ATOM 2180 C C . TYR A 1 305 ? -14.165 -6.714 -22.479 1.00 90.62 305 TYR A C 1
ATOM 2182 O O . TYR A 1 305 ? -14.606 -6.246 -21.421 1.00 90.62 305 TYR A O 1
ATOM 2190 N N . PRO A 1 306 ? -14.972 -7.206 -23.441 1.00 89.31 306 PRO A N 1
ATOM 2191 C CA . PRO A 1 306 ? -16.426 -7.177 -23.334 1.00 89.31 306 PRO A CA 1
ATOM 2192 C C . PRO A 1 306 ? -16.942 -7.844 -22.055 1.00 89.31 306 PRO A C 1
ATOM 2194 O O . PRO A 1 306 ? -16.506 -8.931 -21.681 1.00 89.31 306 PRO A O 1
ATOM 2197 N N . THR A 1 307 ? -17.935 -7.224 -21.416 1.00 86.25 307 THR A N 1
ATOM 2198 C CA . THR A 1 307 ? -18.605 -7.755 -20.213 1.00 86.25 307 THR A CA 1
ATOM 2199 C C . THR A 1 307 ? -19.285 -9.104 -20.442 1.00 86.25 307 THR A C 1
ATOM 2201 O O . THR A 1 307 ? -19.467 -9.864 -19.497 1.00 86.25 307 THR A O 1
ATOM 2204 N N . THR A 1 308 ? -19.665 -9.402 -21.685 1.00 87.69 308 THR A N 1
ATOM 2205 C CA . THR A 1 308 ? -20.345 -10.642 -22.081 1.00 87.69 308 THR A CA 1
ATOM 2206 C C . THR A 1 308 ? -19.396 -11.783 -22.438 1.00 87.69 308 THR A C 1
ATOM 2208 O O . THR A 1 308 ? -19.856 -12.910 -22.606 1.00 87.69 308 THR A O 1
ATOM 2211 N N . ASP A 1 309 ? -18.101 -11.504 -22.598 1.00 88.00 309 ASP A N 1
ATOM 2212 C CA . ASP A 1 309 ? -17.108 -12.509 -22.982 1.00 88.00 309 ASP A CA 1
ATOM 2213 C C . ASP A 1 309 ? -16.612 -13.309 -21.772 1.00 88.00 309 ASP A C 1
ATOM 2215 O O . ASP A 1 309 ? -16.888 -12.980 -20.618 1.00 88.00 309 ASP A O 1
ATOM 2219 N N . VAL A 1 310 ? -15.835 -14.366 -22.029 1.00 89.62 310 VAL A N 1
ATOM 2220 C CA . VAL A 1 310 ? -15.082 -15.055 -20.973 1.00 89.62 310 VAL A CA 1
ATOM 2221 C C . VAL A 1 310 ? -14.054 -14.092 -20.381 1.00 89.62 310 VAL A C 1
ATOM 2223 O O . VAL A 1 310 ? -13.351 -13.396 -21.117 1.00 89.62 310 VAL A O 1
ATOM 2226 N N . LYS A 1 311 ? -13.953 -14.086 -19.047 1.00 92.06 311 LYS A N 1
ATOM 2227 C CA . LYS A 1 311 ? -12.999 -13.251 -18.314 1.00 92.06 311 LYS A CA 1
ATOM 2228 C C . LYS A 1 311 ? -11.575 -13.509 -18.804 1.00 92.06 311 LYS A C 1
ATOM 2230 O O . LYS A 1 311 ? -11.153 -14.662 -18.915 1.00 92.06 311 LYS A O 1
ATOM 2235 N N . ARG A 1 312 ? -10.841 -12.437 -19.093 1.00 95.00 312 ARG A N 1
ATOM 2236 C CA . ARG A 1 312 ? -9.428 -12.510 -19.482 1.00 95.00 312 ARG A CA 1
ATOM 2237 C C . ARG A 1 312 ? -8.536 -12.302 -18.271 1.00 95.00 312 ARG A C 1
ATOM 2239 O O . ARG A 1 312 ? -8.869 -11.514 -17.396 1.00 95.00 312 ARG A O 1
ATOM 2246 N N . ILE A 1 313 ? -7.404 -12.984 -18.227 1.00 97.62 313 ILE A N 1
ATOM 2247 C CA . ILE A 1 313 ? -6.400 -12.840 -17.178 1.00 97.62 313 ILE A CA 1
ATOM 2248 C C . ILE A 1 313 ? -5.139 -12.296 -17.837 1.00 97.62 313 ILE A C 1
ATOM 2250 O O . ILE A 1 313 ? -4.538 -12.963 -18.682 1.00 97.62 313 ILE A O 1
ATOM 2254 N N . LEU A 1 314 ? -4.767 -11.076 -17.460 1.00 98.31 314 LEU A N 1
ATOM 2255 C CA . LEU A 1 314 ? -3.535 -10.438 -17.897 1.00 98.31 314 LEU A CA 1
ATOM 2256 C C . LEU A 1 314 ? -2.581 -10.372 -16.708 1.00 98.31 314 LEU A C 1
ATOM 2258 O O . LEU A 1 314 ? -2.799 -9.620 -15.758 1.00 98.31 314 LEU A O 1
ATOM 2262 N N . HIS A 1 315 ? -1.548 -11.204 -16.761 1.00 98.62 315 HIS A N 1
ATOM 2263 C CA . HIS A 1 315 ? -0.630 -11.416 -15.657 1.00 98.62 315 HIS A CA 1
ATOM 2264 C C . HIS A 1 315 ? 0.698 -10.698 -15.901 1.00 98.62 315 HIS A C 1
ATOM 2266 O O . HIS A 1 315 ? 1.479 -11.085 -16.763 1.00 98.62 315 HIS A O 1
ATOM 2272 N N . PHE A 1 316 ? 0.970 -9.663 -15.118 1.00 98.69 316 PHE A N 1
ATOM 2273 C CA . PHE A 1 316 ? 2.246 -8.966 -15.060 1.00 98.69 316 PHE A CA 1
ATOM 2274 C C . PHE A 1 316 ? 3.121 -9.623 -13.997 1.00 98.69 316 PHE A C 1
ATOM 2276 O O . PHE A 1 316 ? 2.929 -9.406 -12.801 1.00 98.69 316 PHE A O 1
ATOM 2283 N N . LYS A 1 317 ? 4.065 -10.448 -14.448 1.00 98.12 317 LYS A N 1
ATOM 2284 C CA . LYS A 1 317 ? 4.913 -11.253 -13.571 1.00 98.12 317 LYS A CA 1
ATOM 2285 C C . LYS A 1 317 ? 6.347 -10.759 -13.594 1.00 98.12 317 LYS A C 1
ATOM 2287 O O . LYS A 1 317 ? 6.941 -10.656 -14.668 1.00 98.12 317 LYS A O 1
ATOM 2292 N N . GLY A 1 318 ? 6.915 -10.497 -12.427 1.00 97.38 318 GLY A N 1
ATOM 2293 C CA . GLY A 1 318 ? 8.343 -10.288 -12.257 1.00 97.38 318 GLY A CA 1
ATOM 2294 C C . GLY A 1 318 ? 9.069 -11.539 -11.752 1.00 97.38 318 GLY A C 1
ATOM 2295 O O . GLY A 1 318 ? 8.615 -12.671 -11.927 1.00 97.38 318 GLY A O 1
ATOM 2296 N N . SER A 1 319 ? 10.239 -11.338 -11.154 1.00 91.44 319 SER A N 1
ATOM 2297 C CA . SER A 1 319 ? 11.023 -12.379 -10.494 1.00 91.44 319 SER A CA 1
ATOM 2298 C C . SER A 1 319 ? 10.943 -12.227 -8.981 1.00 91.44 319 SER A C 1
ATOM 2300 O O . SER A 1 319 ? 11.041 -11.104 -8.488 1.00 91.44 319 SER A O 1
ATOM 2302 N N . LYS A 1 320 ? 10.841 -13.352 -8.265 1.00 86.69 320 LYS A N 1
ATOM 2303 C CA . LYS A 1 320 ? 10.690 -13.422 -6.804 1.00 86.69 320 LYS A CA 1
ATOM 2304 C C . LYS A 1 320 ? 11.475 -12.378 -6.009 1.00 86.69 320 LYS A C 1
ATOM 2306 O O . LYS A 1 320 ? 12.648 -12.116 -6.275 1.00 86.69 320 LYS A O 1
ATOM 2311 N N . GLY A 1 321 ? 10.843 -11.899 -4.936 1.00 81.94 321 GLY A N 1
ATOM 2312 C CA . GLY A 1 321 ? 11.470 -11.046 -3.920 1.00 81.94 321 GLY A CA 1
ATOM 2313 C C . GLY A 1 321 ? 11.202 -9.549 -4.078 1.00 81.94 321 GLY A C 1
ATOM 2314 O O . GLY A 1 321 ? 11.846 -8.745 -3.400 1.00 81.94 321 GLY A O 1
ATOM 2315 N N . SER A 1 322 ? 10.263 -9.161 -4.942 1.00 86.19 322 SER A N 1
ATOM 2316 C CA . SER A 1 322 ? 9.934 -7.752 -5.156 1.00 86.19 322 SER A CA 1
ATOM 2317 C C . SER A 1 322 ? 9.140 -7.116 -4.012 1.00 86.19 322 SER A C 1
ATOM 2319 O O . SER A 1 322 ? 9.357 -5.936 -3.767 1.00 86.19 322 SER A O 1
ATOM 2321 N N . SER A 1 323 ? 8.343 -7.870 -3.239 1.00 88.31 323 SER A N 1
ATOM 2322 C CA . SER A 1 323 ? 7.579 -7.384 -2.064 1.00 88.31 323 SER A CA 1
ATOM 2323 C C . SER A 1 323 ? 8.418 -6.857 -0.895 1.00 88.31 323 SER A C 1
ATOM 2325 O O . SER A 1 323 ? 7.858 -6.349 0.082 1.00 88.31 323 SER A O 1
ATOM 2327 N N . ALA A 1 324 ? 9.747 -6.962 -0.962 1.00 89.75 324 ALA A N 1
ATOM 2328 C CA . ALA A 1 324 ? 10.639 -6.537 0.105 1.00 89.75 324 ALA A CA 1
ATOM 2329 C C . ALA A 1 324 ? 10.395 -5.075 0.511 1.00 89.75 324 ALA A C 1
ATOM 2331 O O . ALA A 1 324 ? 10.366 -4.163 -0.317 1.00 89.75 324 ALA A O 1
ATOM 2332 N N . VAL A 1 325 ? 10.260 -4.862 1.817 1.00 90.75 325 VAL A N 1
ATOM 2333 C CA . VAL A 1 325 ? 10.143 -3.532 2.408 1.00 90.75 325 VAL A CA 1
ATOM 2334 C C . VAL A 1 325 ? 11.515 -2.866 2.430 1.00 90.75 325 VAL A C 1
ATOM 2336 O O . VAL A 1 325 ? 12.519 -3.484 2.793 1.00 90.75 325 VAL A O 1
ATOM 2339 N N . ARG A 1 326 ? 11.564 -1.589 2.059 1.00 89.06 326 ARG A N 1
ATOM 2340 C CA . ARG A 1 326 ? 12.764 -0.765 2.178 1.00 89.06 326 ARG A CA 1
ATOM 2341 C C . ARG A 1 326 ? 13.154 -0.606 3.651 1.00 89.06 326 ARG A C 1
ATOM 2343 O O . ARG A 1 326 ? 12.337 -0.200 4.469 1.00 89.06 326 ARG A O 1
ATOM 2350 N N . HIS A 1 327 ? 14.431 -0.813 3.969 1.00 89.94 327 HIS A N 1
ATOM 2351 C CA . HIS A 1 327 ? 14.953 -0.477 5.295 1.00 89.94 327 HIS A CA 1
ATOM 2352 C C . HIS A 1 327 ? 15.010 1.048 5.500 1.00 89.94 327 HIS A C 1
ATOM 2354 O O . HIS A 1 327 ? 15.398 1.783 4.592 1.00 89.94 327 HIS A O 1
ATOM 2360 N N . TRP A 1 328 ? 14.690 1.545 6.695 1.00 86.06 328 TRP A N 1
ATOM 2361 C CA . TRP A 1 328 ? 14.627 2.987 6.982 1.00 86.06 328 TRP A CA 1
ATOM 2362 C C . TRP A 1 328 ? 15.970 3.719 6.758 1.00 86.06 328 TRP A C 1
ATOM 2364 O O . TRP A 1 328 ? 15.991 4.877 6.344 1.00 86.06 328 TRP A O 1
ATOM 2374 N N . GLU A 1 329 ? 17.110 3.041 6.926 1.00 89.69 329 GLU A N 1
ATOM 2375 C CA . GLU A 1 329 ? 18.439 3.613 6.625 1.00 89.69 329 GLU A CA 1
ATOM 2376 C C . GLU A 1 329 ? 18.825 3.570 5.137 1.00 89.69 329 GLU A C 1
ATOM 2378 O O . GLU A 1 329 ? 19.851 4.127 4.746 1.00 89.69 329 GLU A O 1
ATOM 2383 N N . GLN A 1 330 ? 18.032 2.917 4.287 1.00 90.12 330 GLN A N 1
ATOM 2384 C CA . GLN A 1 330 ? 18.387 2.691 2.891 1.00 90.12 330 GLN A CA 1
ATOM 2385 C C . GLN A 1 330 ? 18.450 4.008 2.105 1.00 90.12 330 GLN A C 1
ATOM 2387 O O . GLN A 1 330 ? 17.495 4.783 2.059 1.00 90.12 330 GLN A O 1
ATOM 2392 N N . LEU A 1 331 ? 19.587 4.232 1.442 1.00 89.88 331 LEU A N 1
ATOM 2393 C CA . LEU A 1 331 ? 19.893 5.465 0.703 1.00 89.88 331 LEU A CA 1
ATOM 2394 C C . LEU A 1 331 ? 19.546 5.401 -0.790 1.00 89.88 331 LEU A C 1
ATOM 2396 O O . LEU A 1 331 ? 19.777 6.361 -1.519 1.00 89.88 331 LEU A O 1
ATOM 2400 N N . VAL A 1 332 ? 18.989 4.287 -1.261 1.00 90.50 332 VAL A N 1
ATOM 2401 C CA . VAL A 1 332 ? 18.573 4.096 -2.656 1.00 90.50 332 VAL A CA 1
ATOM 2402 C C . VAL A 1 332 ? 17.224 3.384 -2.734 1.00 90.50 332 VAL A C 1
ATOM 2404 O O . VAL A 1 332 ? 16.811 2.739 -1.767 1.00 90.50 332 VAL A O 1
ATOM 2407 N N . PRO A 1 333 ? 16.510 3.454 -3.867 1.00 90.38 333 PRO A N 1
ATOM 2408 C CA . PRO A 1 333 ? 15.227 2.786 -3.978 1.00 90.38 333 PRO A CA 1
ATOM 2409 C C . PRO A 1 333 ? 15.304 1.261 -3.882 1.00 90.38 333 PRO A C 1
ATOM 2411 O O . PRO A 1 333 ? 16.267 0.653 -4.343 1.00 90.38 333 PRO A O 1
ATOM 2414 N N . GLN A 1 334 ? 14.280 0.638 -3.287 1.00 90.38 334 GLN A N 1
ATOM 2415 C CA . GLN A 1 334 ? 14.172 -0.817 -3.242 1.00 90.38 334 GLN A CA 1
ATOM 2416 C C . GLN A 1 334 ? 13.734 -1.310 -4.621 1.00 90.38 334 GLN A C 1
ATOM 2418 O O . GLN A 1 334 ? 12.641 -0.994 -5.076 1.00 90.38 334 GLN A O 1
ATOM 2423 N N . THR A 1 335 ? 14.629 -2.019 -5.303 1.00 89.75 335 THR A N 1
ATOM 2424 C CA . THR A 1 335 ? 14.473 -2.454 -6.705 1.00 89.75 335 THR A CA 1
ATOM 2425 C C . THR A 1 335 ? 14.847 -3.928 -6.884 1.00 89.75 335 THR A C 1
ATOM 2427 O O . THR A 1 335 ? 15.198 -4.358 -7.978 1.00 89.75 335 THR A O 1
ATOM 2430 N N . GLY A 1 336 ? 14.811 -4.705 -5.794 1.00 83.38 336 GLY A N 1
ATOM 2431 C CA . GLY A 1 336 ? 15.113 -6.136 -5.819 1.00 83.38 336 GLY A CA 1
ATOM 2432 C C . GLY A 1 336 ? 14.133 -6.933 -6.689 1.00 83.38 336 GLY A C 1
ATOM 2433 O O . GLY A 1 336 ? 12.956 -6.584 -6.798 1.00 83.38 336 GLY A O 1
ATOM 2434 N N . GLY A 1 337 ? 14.629 -8.015 -7.292 1.00 91.12 337 GLY A N 1
ATOM 2435 C CA . GLY A 1 337 ? 13.858 -8.837 -8.226 1.00 91.12 337 GLY A CA 1
ATOM 2436 C C . GLY A 1 337 ? 13.653 -8.116 -9.558 1.00 91.12 337 GLY A C 1
ATOM 2437 O O . GLY A 1 337 ? 14.630 -7.761 -10.224 1.00 91.12 337 GLY A O 1
ATOM 2438 N N . SER A 1 338 ? 12.392 -7.897 -9.928 1.00 96.62 338 SER A N 1
ATOM 2439 C CA . SER A 1 338 ? 12.006 -7.152 -11.130 1.00 96.62 338 SER A CA 1
ATOM 2440 C C . SER A 1 338 ? 11.351 -5.832 -10.751 1.00 96.62 338 SER A C 1
ATOM 2442 O O . SER A 1 338 ? 10.371 -5.818 -10.009 1.00 96.62 338 SER A O 1
ATOM 2444 N N . ALA A 1 339 ? 11.858 -4.717 -11.275 1.00 97.81 339 ALA A N 1
ATOM 2445 C CA . ALA A 1 339 ? 11.348 -3.391 -10.943 1.00 97.81 339 ALA A CA 1
ATOM 2446 C C . ALA A 1 339 ? 11.088 -2.534 -12.183 1.00 97.81 339 ALA A C 1
ATOM 2448 O O . ALA A 1 339 ? 11.954 -2.386 -13.042 1.00 97.81 339 ALA A O 1
ATOM 2449 N N . TRP A 1 340 ? 9.925 -1.893 -12.244 1.00 98.44 340 TRP A N 1
ATOM 2450 C CA . TRP A 1 340 ? 9.634 -0.815 -13.186 1.00 98.44 340 TRP A CA 1
ATOM 2451 C C . TRP A 1 340 ? 9.814 0.528 -12.486 1.00 98.44 340 TRP A C 1
ATOM 2453 O O . TRP A 1 340 ? 9.220 0.768 -11.439 1.00 98.44 340 TRP A O 1
ATOM 2463 N N . LEU A 1 341 ? 10.644 1.404 -13.049 1.00 97.75 341 LEU A N 1
ATOM 2464 C CA . LEU A 1 341 ? 11.001 2.687 -12.454 1.00 97.75 341 LEU A CA 1
ATOM 2465 C C . LEU A 1 341 ? 10.499 3.826 -13.329 1.00 97.75 341 LEU A C 1
ATOM 2467 O O . LEU A 1 341 ? 11.090 4.151 -14.356 1.00 97.75 341 LEU A O 1
ATOM 2471 N N . SER A 1 342 ? 9.418 4.456 -12.905 1.00 97.44 342 SER A N 1
ATOM 2472 C CA . SER A 1 342 ? 8.849 5.608 -13.579 1.00 97.44 342 SER A CA 1
ATOM 2473 C C . SER A 1 342 ? 9.543 6.903 -13.178 1.00 97.44 342 SER A C 1
ATOM 2475 O O . SER A 1 342 ? 9.761 7.166 -11.994 1.00 97.44 342 SER A O 1
ATOM 2477 N N . PHE A 1 343 ? 9.815 7.763 -14.160 1.00 94.62 343 PHE A N 1
ATOM 2478 C CA . PHE A 1 343 ? 10.182 9.161 -13.905 1.00 94.62 343 PHE A CA 1
ATOM 2479 C C . PHE A 1 343 ? 8.987 10.131 -13.993 1.00 94.62 343 PHE A C 1
ATOM 2481 O O . PHE A 1 343 ? 9.160 11.347 -13.949 1.00 94.62 343 PHE A O 1
ATOM 2488 N N . GLY A 1 344 ? 7.767 9.615 -14.120 1.00 92.56 344 GLY A N 1
ATOM 2489 C CA . GLY A 1 344 ? 6.554 10.404 -14.281 1.00 92.56 344 GLY A CA 1
ATOM 2490 C C . GLY A 1 344 ? 6.169 11.233 -13.050 1.00 92.56 344 GLY A C 1
ATOM 2491 O O . GLY A 1 344 ? 6.151 10.729 -11.931 1.00 92.56 344 GLY A O 1
ATOM 2492 N N . THR A 1 345 ? 5.837 12.508 -13.266 1.00 91.69 345 THR A N 1
ATOM 2493 C CA . THR A 1 345 ? 5.401 13.465 -12.231 1.00 91.69 345 THR A CA 1
ATOM 2494 C C . THR A 1 345 ? 4.478 14.526 -12.828 1.00 91.69 345 THR A C 1
ATOM 2496 O O . THR A 1 345 ? 4.597 14.852 -14.013 1.00 91.69 345 THR A O 1
ATOM 2499 N N . TYR A 1 346 ? 3.645 15.156 -12.002 1.00 92.19 346 TYR A N 1
ATOM 2500 C CA . TYR A 1 346 ? 2.900 16.362 -12.366 1.00 92.19 346 TYR A CA 1
ATOM 2501 C C . TYR A 1 346 ? 3.669 17.628 -12.001 1.00 92.19 346 TYR A C 1
ATOM 2503 O O . TYR A 1 346 ? 4.386 17.653 -11.010 1.00 92.19 346 TYR A O 1
ATOM 2511 N N . ALA A 1 347 ? 3.471 18.700 -12.774 1.00 89.44 347 ALA A N 1
ATOM 2512 C CA . ALA A 1 347 ? 4.115 19.998 -12.548 1.00 89.44 347 ALA A CA 1
ATOM 2513 C C . ALA A 1 347 ? 3.654 20.714 -11.258 1.00 89.44 347 ALA A C 1
ATOM 2515 O O . ALA A 1 347 ? 4.376 21.551 -10.723 1.00 89.44 347 ALA A O 1
ATOM 2516 N N . SER A 1 348 ? 2.430 20.435 -10.803 1.00 89.50 348 SER A N 1
ATOM 2517 C CA . SER A 1 348 ? 1.783 21.048 -9.639 1.00 89.50 348 SER A CA 1
ATOM 2518 C C . SER A 1 348 ? 0.536 20.256 -9.239 1.00 89.50 348 SER A C 1
ATOM 2520 O O . SER A 1 348 ? 0.028 19.459 -10.035 1.00 89.50 348 SER A O 1
ATOM 2522 N N . SER A 1 349 ? -0.025 20.539 -8.060 1.00 89.94 349 SER A N 1
ATOM 2523 C CA . SER A 1 349 ? -1.339 20.017 -7.651 1.00 89.94 349 SER A CA 1
ATOM 2524 C C . SER A 1 349 ? -2.453 20.403 -8.630 1.00 89.94 349 SER A C 1
ATOM 2526 O O . SER A 1 349 ? -3.341 19.601 -8.910 1.00 89.94 349 SER A O 1
ATOM 2528 N N . SER A 1 350 ? -2.397 21.602 -9.223 1.00 91.81 350 SER A N 1
ATOM 2529 C CA . SER A 1 350 ? -3.370 22.034 -10.235 1.00 91.81 350 SER A CA 1
ATOM 2530 C C . SER A 1 350 ? -3.247 21.242 -11.536 1.00 91.81 350 SER A C 1
ATOM 2532 O O . SER A 1 350 ? -4.267 20.896 -12.124 1.00 91.81 350 SER A O 1
ATOM 2534 N N . ALA A 1 351 ? -2.023 20.922 -11.974 1.00 92.50 351 ALA A N 1
ATOM 2535 C CA . ALA A 1 351 ? -1.808 20.071 -13.144 1.00 92.50 351 ALA A CA 1
ATOM 2536 C C . ALA A 1 351 ? -2.291 18.636 -12.886 1.00 92.50 351 ALA A C 1
ATOM 2538 O O . ALA A 1 351 ? -2.973 18.069 -13.733 1.00 92.50 351 ALA A O 1
ATOM 2539 N N . GLN A 1 352 ? -2.001 18.092 -11.700 1.00 93.31 352 GLN A N 1
ATOM 2540 C CA . GLN A 1 352 ? -2.503 16.787 -11.268 1.00 93.31 352 GLN A CA 1
ATOM 2541 C C . GLN A 1 352 ? -4.035 16.761 -11.233 1.00 93.31 352 GLN A C 1
ATOM 2543 O O . GLN A 1 352 ? -4.652 15.880 -11.816 1.00 93.31 352 GLN A O 1
ATOM 2548 N N . THR A 1 353 ? -4.661 17.761 -10.611 1.00 90.88 353 THR A N 1
ATOM 2549 C CA . THR A 1 353 ? -6.125 17.879 -10.530 1.00 90.88 353 THR A CA 1
ATOM 2550 C C . THR A 1 353 ? -6.761 17.988 -11.915 1.00 90.88 353 THR A C 1
ATOM 2552 O O . THR A 1 353 ? -7.774 17.347 -12.184 1.00 90.88 353 THR A O 1
ATOM 2555 N N . ALA A 1 354 ? -6.183 18.801 -12.803 1.00 90.88 354 ALA A N 1
ATOM 2556 C CA . ALA A 1 354 ? -6.685 18.965 -14.162 1.00 90.88 354 ALA A CA 1
ATOM 2557 C C . ALA A 1 354 ? -6.621 17.652 -14.955 1.00 90.88 354 ALA A C 1
ATOM 2559 O O . ALA A 1 354 ? -7.590 17.316 -15.636 1.00 90.88 354 ALA A O 1
ATOM 2560 N N . ASP A 1 355 ? -5.521 16.904 -14.831 1.00 91.62 355 ASP A N 1
ATOM 2561 C CA . ASP A 1 355 ? -5.372 15.604 -15.482 1.00 91.62 355 ASP A CA 1
ATOM 2562 C C . ASP A 1 355 ? -6.329 14.560 -14.901 1.00 91.62 355 ASP A C 1
ATOM 2564 O O . ASP A 1 355 ? -7.039 13.919 -15.665 1.00 91.62 355 ASP A O 1
ATOM 2568 N N . ILE A 1 356 ? -6.459 14.468 -13.571 1.00 89.81 356 ILE A N 1
ATOM 2569 C CA . ILE A 1 356 ? -7.419 13.565 -12.913 1.00 89.81 356 ILE A CA 1
ATOM 2570 C C . ILE A 1 356 ? -8.849 13.843 -13.383 1.00 89.81 356 ILE A C 1
ATOM 2572 O O . ILE A 1 356 ? -9.578 12.924 -13.751 1.00 89.81 356 ILE A O 1
ATOM 2576 N N . ASN A 1 357 ? -9.256 15.113 -13.416 1.00 85.75 357 ASN A N 1
ATOM 2577 C CA . ASN A 1 357 ? -10.606 15.486 -13.834 1.00 85.75 357 ASN A CA 1
ATOM 2578 C C . ASN A 1 357 ? -10.878 15.151 -15.306 1.00 85.75 357 ASN A C 1
ATOM 2580 O O . ASN A 1 357 ? -12.001 14.781 -15.657 1.00 85.75 357 ASN A O 1
ATOM 2584 N N . ALA A 1 358 ? -9.870 15.291 -16.169 1.00 85.44 358 ALA A N 1
ATOM 2585 C CA . ALA A 1 358 ? -9.992 14.929 -17.571 1.00 85.44 358 ALA A CA 1
ATOM 2586 C C . ALA A 1 358 ? -9.972 13.401 -17.731 1.00 85.44 358 ALA A C 1
ATOM 2588 O O . ALA A 1 358 ? -10.959 12.796 -18.153 1.00 85.44 358 ALA A O 1
ATOM 2589 N N . ASN A 1 359 ? -8.863 12.785 -17.341 1.00 88.12 359 ASN A N 1
ATOM 2590 C CA . ASN A 1 359 ? -8.413 11.475 -17.787 1.00 88.12 359 ASN A CA 1
ATOM 2591 C C . ASN A 1 359 ? -8.466 10.401 -16.688 1.00 88.12 359 ASN A C 1
ATOM 2593 O O . ASN A 1 359 ? -8.212 9.240 -16.988 1.00 88.12 359 ASN A O 1
ATOM 2597 N N . GLY A 1 360 ? -8.817 10.743 -15.445 1.00 89.69 360 GLY A N 1
ATOM 2598 C CA . GLY A 1 360 ? -8.714 9.852 -14.281 1.00 89.69 360 GLY A CA 1
ATOM 2599 C C . GLY A 1 360 ? -7.308 9.843 -13.672 1.00 89.69 360 GLY A C 1
ATOM 2600 O O . GLY A 1 360 ? -6.400 10.514 -14.158 1.00 89.69 360 GLY A O 1
ATOM 2601 N N . ASN A 1 361 ? -7.100 9.095 -12.593 1.00 92.81 361 ASN A N 1
ATOM 2602 C CA . ASN A 1 361 ? -5.823 9.007 -11.892 1.00 92.81 361 ASN A CA 1
ATOM 2603 C C . ASN A 1 361 ? -4.737 8.418 -12.789 1.00 92.81 361 ASN A C 1
ATOM 2605 O O . ASN A 1 361 ? -4.853 7.285 -13.264 1.00 92.81 361 ASN A O 1
ATOM 2609 N N . GLY A 1 362 ? -3.666 9.194 -12.963 1.00 95.25 362 GLY A N 1
ATOM 2610 C CA . GLY A 1 362 ? -2.468 8.764 -13.670 1.00 95.25 362 GLY A CA 1
ATOM 2611 C C . GLY A 1 362 ? -1.670 7.721 -12.891 1.00 95.25 362 GLY A C 1
ATOM 2612 O O . GLY A 1 362 ? -1.408 7.914 -11.701 1.00 95.25 362 GLY A O 1
ATOM 2613 N N . ALA A 1 363 ? -1.235 6.655 -13.562 1.00 97.88 363 ALA A N 1
ATOM 2614 C CA . ALA A 1 363 ? -0.412 5.597 -12.974 1.00 97.88 363 ALA A CA 1
ATOM 2615 C C . ALA A 1 363 ? 0.709 5.113 -13.913 1.00 97.88 363 ALA A C 1
ATOM 2617 O O . ALA A 1 363 ? 0.740 5.438 -15.099 1.00 97.88 363 ALA A O 1
ATOM 2618 N N . VAL A 1 364 ? 1.645 4.310 -13.404 1.00 98.50 364 VAL A N 1
ATOM 2619 C CA . VAL A 1 364 ? 2.616 3.608 -14.258 1.00 98.50 364 VAL A CA 1
ATOM 2620 C C . VAL A 1 364 ? 1.903 2.522 -15.050 1.00 98.50 364 VAL A C 1
ATOM 2622 O O . VAL A 1 364 ? 1.930 2.560 -16.276 1.00 98.50 364 VAL A O 1
ATOM 2625 N N . LEU A 1 365 ? 1.226 1.602 -14.360 1.00 98.56 365 LEU A N 1
ATOM 2626 C CA . LEU A 1 365 ? 0.379 0.582 -14.966 1.00 98.56 365 LEU A CA 1
ATOM 2627 C C . LEU A 1 365 ? -1.091 0.975 -14.809 1.00 98.56 365 LEU A C 1
ATOM 2629 O O . LEU A 1 365 ? -1.576 1.149 -13.694 1.00 98.56 365 LEU A O 1
ATOM 2633 N N . CYS A 1 366 ? -1.817 1.106 -15.913 1.00 96.56 366 CYS A N 1
ATOM 2634 C CA . CYS A 1 366 ? -3.218 1.509 -15.869 1.00 96.56 366 CYS A CA 1
ATOM 2635 C C . CYS A 1 366 ? -4.077 0.627 -16.770 1.00 96.56 366 CYS A C 1
ATOM 2637 O O . CYS A 1 366 ? -3.811 0.499 -17.966 1.00 96.56 366 CYS A O 1
ATOM 2639 N N . GLY A 1 367 ? -5.138 0.068 -16.198 1.00 92.25 367 GLY A N 1
ATOM 2640 C CA . GLY A 1 367 ? -6.241 -0.472 -16.984 1.00 92.25 367 GLY A CA 1
ATOM 2641 C C . GLY A 1 367 ? -7.234 0.621 -17.380 1.00 92.25 367 GLY A C 1
ATOM 2642 O O . GLY A 1 367 ? -6.957 1.811 -17.206 1.00 92.25 367 GLY A O 1
ATOM 2643 N N . PRO A 1 368 ? -8.424 0.231 -17.854 1.00 88.88 368 PRO A N 1
ATOM 2644 C CA . PRO A 1 368 ? -9.556 1.140 -17.992 1.00 88.88 368 PRO A CA 1
ATOM 2645 C C . PRO A 1 368 ? -9.860 1.838 -16.662 1.00 88.88 368 PRO A C 1
ATOM 2647 O O . PRO A 1 368 ? -9.779 1.207 -15.607 1.00 88.88 368 PRO A O 1
ATOM 2650 N N . ASN A 1 369 ? -10.176 3.134 -16.695 1.00 85.62 369 ASN A N 1
ATOM 2651 C CA . ASN A 1 369 ? -10.231 3.955 -15.485 1.00 85.62 369 ASN A CA 1
ATOM 2652 C C . ASN A 1 369 ? -11.485 4.851 -15.388 1.00 85.62 369 ASN A C 1
ATOM 2654 O O . ASN A 1 369 ? -12.430 4.764 -16.174 1.00 85.62 369 ASN A O 1
ATOM 2658 N N . GLU A 1 370 ? -11.505 5.703 -14.369 1.00 82.62 370 GLU A N 1
ATOM 2659 C CA . GLU A 1 370 ? -12.613 6.574 -13.980 1.00 82.62 370 GLU A CA 1
ATOM 2660 C C . GLU A 1 370 ? -12.761 7.871 -14.803 1.00 82.62 370 GLU A C 1
ATOM 2662 O O . GLU A 1 370 ? -13.732 8.621 -14.614 1.00 82.62 370 GLU A O 1
ATOM 2667 N N . GLY A 1 371 ? -11.826 8.135 -15.723 1.00 71.31 371 GLY A N 1
ATOM 2668 C CA . GLY A 1 371 ? -11.781 9.337 -16.552 1.00 71.31 371 GLY A CA 1
ATOM 2669 C C . GLY A 1 371 ? -13.041 9.552 -17.397 1.00 71.31 371 GLY A C 1
ATOM 2670 O O . GLY A 1 371 ? -13.715 8.612 -17.823 1.00 71.31 371 GLY A O 1
ATOM 2671 N N . THR A 1 372 ? -13.392 10.818 -17.642 1.00 59.91 372 THR A N 1
ATOM 2672 C CA . THR A 1 372 ? -14.598 11.195 -18.410 1.00 59.91 372 THR A CA 1
ATOM 2673 C C . THR A 1 372 ? -14.278 11.635 -19.841 1.00 59.91 372 THR A C 1
ATOM 2675 O O . THR A 1 372 ? -15.102 11.433 -20.736 1.00 59.91 372 THR A O 1
ATOM 2678 N N . SER A 1 373 ? -13.077 12.177 -20.083 1.00 52.59 373 SER A N 1
ATOM 2679 C CA . SER A 1 373 ? -12.607 12.665 -21.391 1.00 52.59 373 SER A CA 1
ATOM 2680 C C . SER A 1 373 ? -12.444 11.556 -22.434 1.00 52.59 373 SER A C 1
ATOM 2682 O O . SER A 1 373 ? -12.531 11.823 -23.630 1.00 52.59 373 SER A O 1
ATOM 2684 N N . ASN A 1 374 ? -12.295 10.303 -21.995 1.00 50.88 374 ASN A N 1
ATOM 2685 C CA . ASN A 1 374 ? -12.138 9.135 -22.862 1.00 50.88 374 ASN A CA 1
ATOM 2686 C C . ASN A 1 374 ? -13.462 8.679 -23.520 1.00 50.88 374 ASN A C 1
ATOM 2688 O O . ASN A 1 374 ? -13.512 7.612 -24.127 1.00 50.88 374 ASN A O 1
ATOM 2692 N N . GLY A 1 375 ? -14.545 9.466 -23.409 1.00 46.06 375 GLY A N 1
ATOM 2693 C CA . GLY A 1 375 ? -15.861 9.164 -23.997 1.00 46.06 375 GLY A CA 1
ATOM 2694 C C . GLY A 1 375 ? -16.699 8.174 -23.184 1.00 46.06 375 GLY A C 1
ATOM 2695 O O . GLY A 1 375 ? -17.701 7.653 -23.670 1.00 46.06 375 GLY A O 1
ATOM 2696 N N . LEU A 1 376 ? -16.294 7.912 -21.943 1.00 48.50 376 LEU A N 1
ATOM 2697 C CA . LEU A 1 376 ? -16.825 6.847 -21.105 1.00 48.50 376 LEU A CA 1
ATOM 2698 C C . LEU A 1 376 ? -17.318 7.452 -19.799 1.00 48.50 376 LEU A C 1
ATOM 2700 O O . LEU A 1 376 ? -16.604 7.414 -18.812 1.00 48.50 376 LEU A O 1
ATOM 2704 N N . ALA A 1 377 ? -18.500 8.069 -19.779 1.00 42.41 377 ALA A N 1
ATOM 2705 C CA . ALA A 1 377 ? -19.158 8.509 -18.542 1.00 42.41 377 ALA A CA 1
ATOM 2706 C C . ALA A 1 377 ? -19.795 7.316 -17.795 1.00 42.41 377 ALA A C 1
ATOM 2708 O O . ALA A 1 377 ? -19.925 6.228 -18.353 1.00 42.41 377 ALA A O 1
ATOM 2709 N N . TYR A 1 378 ? -20.202 7.501 -16.536 1.00 35.94 378 TYR A N 1
ATOM 2710 C CA . TYR A 1 378 ? -20.950 6.489 -15.778 1.00 35.94 378 TYR A CA 1
ATOM 2711 C C . TYR A 1 378 ? -22.201 6.036 -16.561 1.00 35.94 378 TYR A C 1
ATOM 2713 O O . TYR A 1 378 ? -22.996 6.872 -16.989 1.00 35.94 378 TYR A O 1
ATOM 2721 N N . GLY A 1 379 ? -22.339 4.726 -16.804 1.00 37.34 379 GLY A N 1
ATOM 2722 C CA . GLY A 1 379 ? -23.375 4.143 -17.674 1.00 37.34 379 GLY A CA 1
ATOM 2723 C C . GLY A 1 379 ? -22.977 3.949 -19.147 1.00 37.34 379 GLY A C 1
ATOM 2724 O O . GLY A 1 379 ? -23.729 3.333 -19.900 1.00 37.34 379 GLY A O 1
ATOM 2725 N N . ALA A 1 380 ? -21.796 4.409 -19.573 1.00 47.28 380 ALA A N 1
ATOM 2726 C CA . ALA A 1 380 ? -21.212 4.021 -20.855 1.00 47.28 380 ALA A CA 1
ATOM 2727 C C . ALA A 1 380 ? -20.561 2.634 -20.724 1.00 47.28 380 ALA A C 1
ATOM 2729 O O . ALA A 1 380 ? -19.823 2.376 -19.774 1.00 47.28 380 ALA A O 1
ATOM 2730 N N . ALA A 1 381 ? -20.805 1.751 -21.693 1.00 43.22 381 ALA A N 1
ATOM 2731 C CA . ALA A 1 381 ? -20.457 0.324 -21.680 1.00 43.22 381 ALA A CA 1
ATOM 2732 C C . ALA A 1 381 ? -18.951 -0.031 -21.560 1.00 43.22 381 ALA A C 1
ATOM 2734 O O . ALA A 1 381 ? -18.606 -1.198 -21.702 1.00 43.22 381 ALA A O 1
ATOM 2735 N N . ALA A 1 382 ? -18.055 0.933 -21.323 1.00 48.62 382 ALA A N 1
ATOM 2736 C CA . ALA A 1 382 ? -16.605 0.744 -21.415 1.00 48.62 382 ALA A CA 1
ATOM 2737 C C . ALA A 1 382 ? -15.779 1.247 -20.205 1.00 48.62 382 ALA A C 1
ATOM 2739 O O . ALA A 1 382 ? -14.558 1.293 -20.289 1.00 48.62 382 ALA A O 1
ATOM 2740 N N . ARG A 1 383 ? -16.393 1.570 -19.052 1.00 66.56 383 ARG A N 1
ATOM 2741 C CA . ARG A 1 383 ? -15.635 1.778 -17.787 1.00 66.56 383 ARG A CA 1
ATOM 2742 C C . ARG A 1 383 ? -15.244 0.483 -17.079 1.00 66.56 383 ARG A C 1
ATOM 2744 O O . ARG A 1 383 ? -14.323 0.484 -16.276 1.00 66.56 383 ARG A O 1
ATOM 2751 N N . TYR A 1 384 ? -15.974 -0.589 -17.357 1.00 79.56 384 TYR A N 1
ATOM 2752 C CA . TYR A 1 384 ? -15.729 -1.912 -16.811 1.00 79.56 384 TYR A CA 1
ATOM 2753 C C . TYR A 1 384 ? -15.140 -2.796 -17.901 1.00 79.56 384 TYR A C 1
ATOM 2755 O O . TYR A 1 384 ? -15.669 -2.861 -19.012 1.00 79.56 384 TYR A O 1
ATOM 2763 N N . SER A 1 385 ? -14.073 -3.504 -17.568 1.00 87.81 385 SER A N 1
ATOM 2764 C CA . SER A 1 385 ? -13.431 -4.490 -18.422 1.00 87.81 385 SER A CA 1
ATOM 2765 C C . SER A 1 385 ? -13.499 -5.845 -17.747 1.00 87.81 385 SER A C 1
ATOM 2767 O O . SER A 1 385 ? -13.101 -5.971 -16.588 1.00 87.81 385 SER A O 1
ATOM 2769 N N . ASN A 1 386 ? -13.961 -6.872 -18.467 1.00 90.81 386 ASN A N 1
ATOM 2770 C CA . ASN A 1 386 ? -13.994 -8.245 -17.956 1.00 90.81 38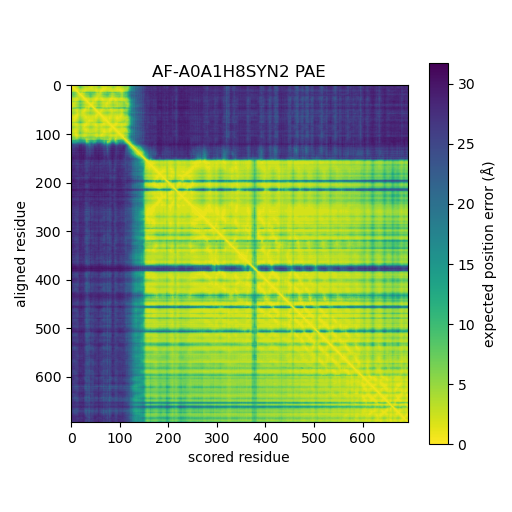6 ASN A CA 1
ATOM 2771 C C . ASN A 1 386 ? -12.595 -8.887 -17.956 1.00 90.81 386 ASN A C 1
ATOM 2773 O O . ASN A 1 386 ? -12.350 -9.932 -18.561 1.00 90.81 386 ASN A O 1
ATOM 2777 N N . VAL A 1 387 ? -11.662 -8.215 -17.288 1.00 93.00 387 VAL A N 1
ATOM 2778 C CA . VAL A 1 387 ? -10.268 -8.596 -17.127 1.00 93.00 387 VAL A CA 1
ATOM 2779 C C . VAL A 1 387 ? -9.930 -8.705 -15.649 1.00 93.00 387 VAL A C 1
ATOM 2781 O O . VAL A 1 387 ? -10.397 -7.924 -14.818 1.00 93.00 387 VAL A O 1
ATOM 2784 N N . MET A 1 388 ? -9.107 -9.693 -15.339 1.00 95.81 388 MET A N 1
ATOM 2785 C CA . MET A 1 388 ? -8.398 -9.838 -14.086 1.00 95.81 388 MET A CA 1
ATOM 2786 C C . MET A 1 388 ? -6.944 -9.445 -14.324 1.00 95.81 388 MET A C 1
ATOM 2788 O O . MET A 1 388 ? -6.235 -10.127 -15.066 1.00 95.81 388 MET A O 1
ATOM 2792 N N . ALA A 1 389 ? -6.516 -8.340 -13.722 1.00 96.94 389 ALA A N 1
ATOM 2793 C CA . ALA A 1 389 ? -5.105 -7.982 -13.698 1.00 96.94 389 ALA A CA 1
ATOM 2794 C C . ALA A 1 389 ? -4.425 -8.745 -12.555 1.00 96.94 389 ALA A C 1
ATOM 2796 O O . ALA A 1 389 ? -4.886 -8.672 -11.416 1.00 96.94 389 ALA A O 1
ATOM 2797 N N . VAL A 1 390 ? -3.347 -9.468 -12.853 1.00 98.50 390 VAL A N 1
ATOM 2798 C CA . VAL A 1 390 ? -2.526 -10.132 -11.831 1.00 98.50 390 VAL A CA 1
ATOM 2799 C C . VAL A 1 390 ? -1.170 -9.449 -11.782 1.00 98.50 390 VAL A C 1
ATOM 2801 O O . VAL A 1 390 ? -0.521 -9.356 -12.822 1.00 98.50 390 VAL A O 1
ATOM 2804 N N . LEU A 1 391 ? -0.752 -8.953 -10.617 1.00 98.56 391 LEU A N 1
ATOM 2805 C CA . LEU A 1 391 ? 0.585 -8.394 -10.395 1.00 98.56 391 LEU A CA 1
ATOM 2806 C C . LEU A 1 391 ? 1.336 -9.315 -9.433 1.00 98.56 391 LEU A C 1
ATOM 2808 O O . LEU A 1 391 ? 1.028 -9.335 -8.244 1.00 98.56 391 LEU A O 1
ATOM 2812 N N . GLU A 1 392 ? 2.305 -10.073 -9.940 1.00 98.25 392 GLU A N 1
ATOM 2813 C CA . GLU A 1 392 ? 3.067 -11.048 -9.150 1.00 98.25 392 GLU A CA 1
ATOM 2814 C C . GLU A 1 392 ? 4.558 -10.728 -9.189 1.00 98.25 392 GLU A C 1
ATOM 2816 O O . GLU A 1 392 ? 5.100 -10.476 -10.268 1.00 98.25 392 GLU A O 1
ATOM 2821 N N . ASP A 1 393 ? 5.237 -10.783 -8.040 1.00 97.50 393 ASP A N 1
ATOM 2822 C CA . ASP A 1 393 ? 6.703 -10.713 -7.960 1.00 97.50 393 ASP A CA 1
ATOM 2823 C C . ASP A 1 393 ? 7.303 -9.483 -8.680 1.00 97.50 393 ASP A C 1
ATOM 2825 O O . ASP A 1 393 ? 8.387 -9.540 -9.261 1.00 97.50 393 ASP A O 1
ATOM 2829 N N . LEU A 1 394 ? 6.581 -8.359 -8.681 1.00 98.00 394 LEU A N 1
ATOM 2830 C CA . LEU A 1 394 ? 6.942 -7.136 -9.399 1.00 98.00 394 LEU A CA 1
ATOM 2831 C C . LEU A 1 394 ? 6.981 -5.942 -8.443 1.00 98.00 394 LEU A C 1
ATOM 2833 O O . LEU A 1 394 ? 6.118 -5.792 -7.579 1.00 98.00 394 LEU A O 1
ATOM 2837 N N . ALA A 1 395 ? 7.969 -5.066 -8.622 1.00 98.06 395 ALA A N 1
ATOM 2838 C CA . ALA A 1 395 ? 8.031 -3.770 -7.959 1.00 98.06 395 ALA A CA 1
ATOM 2839 C C . ALA A 1 395 ? 7.738 -2.631 -8.948 1.00 98.06 395 ALA A C 1
ATOM 2841 O O . ALA A 1 395 ? 8.304 -2.594 -10.040 1.00 98.06 395 ALA A O 1
ATOM 2842 N N . ILE A 1 396 ? 6.915 -1.653 -8.564 1.00 98.50 396 ILE A N 1
ATOM 2843 C CA . ILE A 1 396 ? 6.730 -0.408 -9.326 1.00 98.50 396 ILE A CA 1
ATOM 2844 C C . ILE A 1 396 ? 7.173 0.789 -8.481 1.00 98.50 396 ILE A C 1
ATOM 2846 O O . ILE A 1 396 ? 6.538 1.165 -7.495 1.00 98.50 396 ILE A O 1
ATOM 2850 N N . VAL A 1 397 ? 8.267 1.421 -8.893 1.00 97.12 397 VAL A N 1
ATOM 2851 C CA . VAL A 1 397 ? 8.838 2.598 -8.238 1.00 97.12 397 VAL A CA 1
ATOM 2852 C C . VAL A 1 397 ? 8.528 3.839 -9.067 1.00 97.12 397 VAL A C 1
ATOM 2854 O O . VAL A 1 397 ? 8.830 3.884 -10.254 1.00 97.12 397 VAL A O 1
ATOM 2857 N N . THR A 1 398 ? 7.961 4.870 -8.457 1.00 95.94 398 THR A N 1
ATOM 2858 C CA . THR A 1 398 ? 7.649 6.148 -9.111 1.00 95.94 398 THR A CA 1
ATOM 2859 C C . THR A 1 398 ? 8.624 7.246 -8.698 1.00 95.94 398 THR A C 1
ATOM 2861 O O . THR A 1 398 ? 9.397 7.115 -7.741 1.00 95.94 398 THR A O 1
ATOM 2864 N N . ALA A 1 399 ? 8.626 8.360 -9.424 1.00 92.38 399 ALA A N 1
ATOM 2865 C CA . ALA A 1 399 ? 9.404 9.523 -9.028 1.00 92.38 399 ALA A CA 1
ATOM 2866 C C . ALA A 1 399 ? 8.859 10.108 -7.717 1.00 92.38 399 ALA A C 1
ATOM 2868 O O . ALA A 1 399 ? 7.651 10.180 -7.494 1.00 92.38 399 ALA A O 1
ATOM 2869 N N . HIS A 1 400 ? 9.755 10.551 -6.839 1.00 90.25 400 HIS A N 1
ATOM 2870 C CA . HIS A 1 400 ? 9.351 11.218 -5.605 1.00 90.25 400 HIS A CA 1
ATOM 2871 C C . HIS A 1 400 ? 8.955 12.674 -5.866 1.00 90.25 400 HIS A C 1
ATOM 2873 O O . HIS A 1 400 ? 9.664 13.397 -6.565 1.00 90.25 400 HIS A O 1
ATOM 2879 N N . SER A 1 401 ? 7.870 13.114 -5.229 1.00 88.69 401 SER A N 1
ATOM 2880 C CA . SER A 1 401 ? 7.483 14.519 -5.105 1.00 88.69 401 SER A CA 1
ATOM 2881 C C . SER A 1 401 ? 7.236 14.826 -3.631 1.00 88.69 401 SER A C 1
ATOM 2883 O O . SER A 1 401 ? 6.486 14.110 -2.977 1.00 88.69 401 SER A O 1
ATOM 2885 N N . VAL A 1 402 ? 7.824 15.917 -3.125 1.00 84.19 402 VAL A N 1
ATOM 2886 C CA . VAL A 1 402 ? 7.664 16.360 -1.721 1.00 84.19 402 VAL A CA 1
ATOM 2887 C C . VAL A 1 402 ? 6.195 16.625 -1.370 1.00 84.19 402 VAL A C 1
ATOM 2889 O O . VAL A 1 402 ? 5.805 16.495 -0.214 1.00 84.19 402 VAL A O 1
ATOM 2892 N N . SER A 1 403 ? 5.383 16.956 -2.375 1.00 87.56 403 SER A N 1
ATOM 2893 C CA . SER A 1 403 ? 3.958 17.236 -2.223 1.00 87.56 403 SER A CA 1
ATOM 2894 C C . SER A 1 403 ? 3.054 16.135 -2.777 1.00 87.56 403 SER A C 1
ATOM 2896 O O . SER A 1 403 ? 1.865 16.356 -2.949 1.00 87.56 403 SER A O 1
ATOM 2898 N N . GLY A 1 404 ? 3.589 14.951 -3.097 1.00 88.75 404 GLY A N 1
ATOM 2899 C CA . GLY A 1 404 ? 2.783 13.847 -3.626 1.00 88.75 404 GLY A CA 1
ATOM 2900 C C . GLY A 1 404 ? 2.249 14.086 -5.047 1.00 88.75 404 GLY A C 1
ATOM 2901 O O . GLY A 1 404 ? 1.285 13.440 -5.458 1.00 88.75 404 GLY A O 1
ATOM 2902 N N . TRP A 1 405 ? 2.861 14.984 -5.829 1.00 91.69 405 TRP A N 1
ATOM 2903 C CA . TRP A 1 405 ? 2.504 15.268 -7.232 1.00 91.69 405 TRP A CA 1
ATOM 2904 C C . TRP A 1 405 ? 3.120 14.250 -8.200 1.00 91.69 405 TRP A C 1
ATOM 2906 O O . TRP A 1 405 ? 3.731 14.600 -9.211 1.00 91.69 405 TRP A O 1
ATOM 2916 N N . THR A 1 406 ? 3.005 12.971 -7.864 1.00 92.06 406 THR A N 1
ATOM 2917 C CA . THR A 1 406 ? 3.538 11.855 -8.648 1.00 92.06 406 THR A CA 1
ATOM 2918 C C . THR A 1 406 ? 2.411 11.027 -9.266 1.00 92.06 406 THR A C 1
ATOM 2920 O O . THR A 1 406 ? 1.232 11.242 -8.968 1.00 92.06 406 THR A O 1
ATOM 2923 N N . TYR A 1 407 ? 2.765 10.116 -10.167 1.00 95.69 407 TYR A N 1
ATOM 2924 C CA . TYR A 1 407 ? 1.837 9.107 -10.675 1.00 95.69 407 TYR A CA 1
ATOM 2925 C C . TYR A 1 407 ? 1.653 8.002 -9.630 1.00 95.69 407 TYR A C 1
ATOM 2927 O O . TYR A 1 407 ? 2.544 7.753 -8.820 1.00 95.69 407 TYR A O 1
ATOM 2935 N N . GLY A 1 408 ? 0.508 7.324 -9.656 1.00 97.56 408 GLY A N 1
ATOM 2936 C CA . GLY A 1 408 ? 0.326 6.071 -8.929 1.00 97.56 408 GLY A CA 1
ATOM 2937 C C . GLY A 1 408 ? 1.182 4.946 -9.507 1.00 97.56 408 GLY A C 1
ATOM 2938 O O . GLY A 1 408 ? 1.649 5.021 -10.643 1.00 97.56 408 GLY A O 1
ATOM 2939 N N . ALA A 1 409 ? 1.373 3.871 -8.754 1.00 98.31 409 ALA A N 1
ATOM 2940 C CA . ALA A 1 409 ? 2.013 2.670 -9.275 1.00 98.31 409 ALA A CA 1
ATOM 2941 C C . ALA A 1 409 ? 1.058 1.890 -10.184 1.00 98.31 409 ALA A C 1
ATOM 2943 O O . ALA A 1 409 ? 1.406 1.586 -11.327 1.00 98.31 409 ALA A O 1
ATOM 2944 N N . ALA A 1 410 ? -0.160 1.632 -9.701 1.00 98.44 410 ALA A N 1
ATOM 2945 C CA . ALA A 1 410 ? -1.185 0.941 -10.469 1.00 98.44 410 ALA A CA 1
ATOM 2946 C C . ALA A 1 410 ? -2.580 1.545 -10.265 1.00 98.44 410 ALA A C 1
ATOM 2948 O O . ALA A 1 410 ? -3.014 1.767 -9.132 1.00 98.44 410 ALA A O 1
ATOM 2949 N N . ASN A 1 411 ? -3.293 1.761 -11.372 1.00 96.50 411 ASN A N 1
ATOM 2950 C CA . ASN A 1 411 ? -4.717 2.079 -11.381 1.00 96.50 411 ASN A CA 1
ATOM 2951 C C . ASN A 1 411 ? -5.492 0.936 -12.052 1.00 96.50 411 ASN A C 1
ATOM 2953 O O . ASN A 1 411 ? -5.407 0.732 -13.267 1.00 96.50 411 ASN A O 1
ATOM 2957 N N . LEU A 1 412 ? -6.233 0.190 -11.232 1.00 95.12 412 LEU A N 1
ATOM 2958 C CA . LEU A 1 412 ? -7.040 -0.960 -11.633 1.00 95.12 412 LEU A CA 1
ATOM 2959 C C . LEU A 1 412 ? -8.547 -0.673 -11.527 1.00 95.12 412 LEU A C 1
ATOM 2961 O O . LEU A 1 412 ? -9.340 -1.606 -11.566 1.00 95.12 412 LEU A O 1
ATOM 2965 N N . TYR A 1 413 ? -8.956 0.598 -11.414 1.00 92.62 413 TYR A N 1
ATOM 2966 C CA . TYR A 1 413 ? -10.340 1.020 -11.154 1.00 92.62 413 TYR A CA 1
ATOM 2967 C C . TYR A 1 413 ? -11.385 0.283 -12.007 1.00 92.62 413 TYR A C 1
ATOM 2969 O O . TYR A 1 413 ? -12.386 -0.201 -11.475 1.00 92.62 413 TYR A O 1
ATOM 2977 N N . GLY A 1 414 ? -11.163 0.207 -13.321 1.00 89.00 414 GLY A N 1
ATOM 2978 C CA . GLY A 1 414 ? -12.108 -0.356 -14.283 1.00 89.00 414 GLY A CA 1
ATOM 2979 C C . GLY A 1 414 ? -11.906 -1.835 -14.600 1.00 89.00 414 GLY A C 1
ATOM 2980 O O . GLY A 1 414 ? -12.562 -2.341 -15.511 1.00 89.00 414 GLY A O 1
ATOM 2981 N N . THR A 1 415 ? -11.012 -2.549 -13.910 1.00 91.50 415 THR A N 1
ATOM 2982 C CA . THR A 1 415 ? -10.933 -4.008 -14.068 1.00 91.50 415 THR A CA 1
ATOM 2983 C C . THR A 1 415 ? -12.068 -4.688 -13.304 1.00 91.50 415 THR A C 1
ATOM 2985 O O . THR A 1 415 ? -12.673 -4.116 -12.396 1.00 91.50 415 THR A O 1
ATOM 2988 N N . ALA A 1 416 ? -12.396 -5.917 -13.695 1.00 90.69 416 ALA A N 1
ATOM 2989 C CA . ALA A 1 416 ? -13.383 -6.719 -12.985 1.00 90.69 416 ALA A CA 1
ATOM 2990 C C . ALA A 1 416 ? -12.783 -7.312 -11.711 1.00 90.69 416 ALA A C 1
ATOM 2992 O O . ALA A 1 416 ? -13.414 -7.331 -10.668 1.00 90.69 416 ALA A O 1
ATOM 2993 N N . ASN A 1 417 ? -11.561 -7.827 -11.811 1.00 93.94 417 ASN A N 1
ATOM 2994 C CA . ASN A 1 417 ? -10.865 -8.475 -10.709 1.00 93.94 417 ASN A CA 1
ATOM 2995 C C . ASN A 1 417 ? -9.424 -7.963 -10.658 1.00 93.94 417 ASN A C 1
ATOM 2997 O O . ASN A 1 417 ? -8.880 -7.492 -11.668 1.00 93.94 417 ASN A O 1
ATOM 3001 N N . ALA A 1 418 ? -8.786 -8.133 -9.508 1.00 96.44 418 ALA A N 1
ATOM 3002 C CA . ALA A 1 418 ? -7.349 -7.972 -9.375 1.00 96.44 418 ALA A CA 1
ATOM 3003 C C . ALA A 1 418 ? -6.781 -8.960 -8.358 1.00 96.44 418 ALA A C 1
ATOM 3005 O O . ALA A 1 418 ? -7.399 -9.229 -7.330 1.00 96.44 418 ALA A O 1
ATOM 3006 N N . GLU A 1 419 ? -5.586 -9.467 -8.632 1.00 97.88 419 GLU A N 1
ATOM 3007 C CA . GLU A 1 419 ? -4.816 -10.252 -7.671 1.00 97.88 419 GLU A CA 1
ATOM 3008 C C . GLU A 1 419 ? -3.381 -9.736 -7.626 1.00 97.88 419 GLU A C 1
ATOM 3010 O O . GLU A 1 419 ? -2.726 -9.580 -8.654 1.00 97.88 419 GLU A O 1
ATOM 3015 N N . LEU A 1 420 ? -2.912 -9.397 -6.432 1.00 98.31 420 LEU A N 1
ATOM 3016 C CA . LEU A 1 420 ? -1.567 -8.892 -6.199 1.00 98.31 420 LEU A CA 1
ATOM 3017 C C . LEU A 1 420 ? -0.852 -9.863 -5.265 1.00 98.31 420 LEU A C 1
ATOM 3019 O O . LEU A 1 420 ? -1.324 -10.094 -4.153 1.00 98.31 420 LEU A O 1
ATOM 3023 N N . LEU A 1 421 ? 0.274 -10.416 -5.706 1.00 97.62 421 LEU A N 1
ATOM 3024 C CA . LEU A 1 421 ? 1.028 -11.460 -5.013 1.00 97.62 421 LEU A CA 1
ATOM 3025 C C . LEU A 1 421 ? 2.490 -11.038 -4.930 1.00 97.62 421 LEU A C 1
ATOM 3027 O O . LEU A 1 421 ? 3.133 -10.835 -5.955 1.00 97.62 421 LEU A O 1
ATOM 3031 N N . ASP A 1 422 ? 3.028 -10.869 -3.727 1.00 97.31 422 ASP A N 1
ATOM 3032 C CA . ASP A 1 422 ? 4.425 -10.449 -3.563 1.00 97.31 422 ASP A CA 1
ATOM 3033 C C . ASP A 1 422 ? 4.774 -9.166 -4.358 1.00 97.31 422 ASP A C 1
ATOM 3035 O O . ASP A 1 422 ? 5.885 -8.978 -4.863 1.00 97.31 422 ASP A O 1
ATOM 3039 N N . PHE A 1 423 ? 3.805 -8.252 -4.439 1.00 98.06 423 PHE A N 1
ATOM 3040 C CA . PHE A 1 423 ? 3.907 -6.996 -5.171 1.00 98.06 423 PHE A CA 1
ATOM 3041 C C . PHE A 1 423 ? 4.421 -5.867 -4.272 1.00 98.06 423 PHE A C 1
ATOM 3043 O O . PHE A 1 423 ? 3.947 -5.679 -3.150 1.00 98.06 423 PHE A O 1
ATOM 3050 N N . ALA A 1 424 ? 5.349 -5.060 -4.783 1.00 97.69 424 ALA A N 1
ATOM 3051 C CA . ALA A 1 424 ? 5.771 -3.831 -4.121 1.00 97.69 424 ALA A CA 1
ATOM 3052 C C . ALA A 1 424 ? 5.521 -2.606 -4.982 1.00 97.69 424 ALA A C 1
ATOM 3054 O O . ALA A 1 424 ? 5.582 -2.626 -6.209 1.00 97.69 424 ALA A O 1
ATOM 3055 N N . TYR A 1 425 ? 5.351 -1.481 -4.316 1.00 98.06 425 TYR A N 1
ATOM 3056 C CA . TYR A 1 425 ? 5.397 -0.186 -4.953 1.00 98.06 425 TYR A CA 1
ATOM 3057 C C . TYR A 1 425 ? 5.946 0.872 -4.004 1.00 98.06 425 TYR A C 1
ATOM 3059 O O . TYR A 1 425 ? 6.183 0.613 -2.826 1.00 98.06 425 TYR A O 1
ATOM 3067 N N . GLY A 1 426 ? 6.239 2.062 -4.511 1.00 95.81 426 GLY A N 1
ATOM 3068 C CA . GLY A 1 426 ? 6.803 3.152 -3.714 1.00 95.81 426 GLY A CA 1
ATOM 3069 C C . GLY A 1 426 ? 7.371 4.248 -4.593 1.00 95.81 426 GLY A C 1
ATOM 3070 O O . GLY A 1 426 ? 7.287 4.160 -5.812 1.00 95.81 426 GLY A O 1
ATOM 3071 N N . THR A 1 427 ? 7.996 5.251 -3.991 1.00 93.94 427 THR A N 1
ATOM 3072 C CA . THR A 1 427 ? 8.732 6.280 -4.732 1.00 93.94 427 THR A CA 1
ATOM 3073 C C . THR A 1 427 ? 10.243 6.133 -4.572 1.00 93.94 427 THR A C 1
ATOM 3075 O O . THR A 1 427 ? 10.757 5.500 -3.643 1.00 93.94 427 THR A O 1
ATOM 3078 N N . ALA A 1 428 ? 10.997 6.797 -5.442 1.00 91.81 428 ALA A N 1
ATOM 3079 C CA . ALA A 1 428 ? 12.448 6.902 -5.355 1.00 91.81 428 ALA A CA 1
ATOM 3080 C C . ALA A 1 428 ? 12.956 7.918 -4.291 1.00 91.81 428 ALA A C 1
ATOM 3082 O O . ALA A 1 428 ? 14.112 8.342 -4.339 1.00 91.81 428 ALA A O 1
ATOM 3083 N N . GLY A 1 429 ? 12.108 8.333 -3.335 1.00 87.50 429 GLY A N 1
ATOM 3084 C CA . GLY A 1 429 ? 12.490 9.180 -2.188 1.00 87.50 429 GLY A CA 1
ATOM 3085 C C . GLY A 1 429 ? 13.273 8.393 -1.130 1.00 87.50 429 GLY A C 1
ATOM 3086 O O . GLY A 1 429 ? 13.359 7.176 -1.257 1.00 87.50 429 GLY A O 1
ATOM 3087 N N . LEU A 1 430 ? 13.843 9.039 -0.101 1.00 83.62 430 LEU A N 1
ATOM 3088 C CA . LEU A 1 430 ? 14.621 8.378 0.962 1.00 83.62 430 LEU A CA 1
ATOM 3089 C C . LEU A 1 430 ? 14.089 8.733 2.358 1.00 83.62 430 LEU A C 1
ATOM 3091 O O . LEU A 1 430 ? 13.781 9.885 2.648 1.00 83.62 430 LEU A O 1
ATOM 3095 N N . TYR A 1 431 ? 14.037 7.759 3.267 1.00 80.88 431 TYR A N 1
ATOM 3096 C CA . TYR A 1 431 ? 13.644 8.053 4.649 1.00 80.88 431 TYR A CA 1
ATOM 3097 C C . TYR A 1 431 ? 14.791 8.687 5.444 1.00 80.88 431 TYR A C 1
ATOM 3099 O O . TYR A 1 431 ? 14.609 9.731 6.060 1.00 80.88 431 TYR A O 1
ATOM 3107 N N . SER A 1 432 ? 15.997 8.119 5.372 1.00 78.50 432 SER A N 1
ATOM 3108 C CA . SER A 1 432 ? 17.164 8.569 6.149 1.00 78.50 432 SER A CA 1
ATOM 3109 C C . SER A 1 432 ? 17.664 9.981 5.817 1.00 78.50 432 SER A C 1
ATOM 3111 O O . SER A 1 432 ? 18.329 10.599 6.644 1.00 78.50 432 SER A O 1
ATOM 3113 N N . ALA A 1 433 ? 17.315 10.524 4.646 1.00 72.69 433 ALA A N 1
ATOM 3114 C CA . ALA A 1 433 ? 17.560 11.927 4.293 1.00 72.69 433 ALA A CA 1
ATOM 3115 C C . ALA A 1 433 ? 16.414 12.874 4.709 1.00 72.69 433 ALA A C 1
ATOM 3117 O O . ALA A 1 433 ? 16.504 14.082 4.501 1.00 72.69 433 ALA A O 1
ATOM 3118 N N . GLY A 1 434 ? 15.339 12.334 5.290 1.00 78.81 434 GLY A N 1
ATOM 3119 C CA . GLY A 1 434 ? 14.185 13.077 5.779 1.00 78.81 434 GLY A CA 1
ATOM 3120 C C . GLY A 1 434 ? 13.092 13.359 4.745 1.00 78.81 434 GLY A C 1
ATOM 3121 O O . GLY A 1 434 ? 12.163 14.092 5.071 1.00 78.81 434 GLY A O 1
ATOM 3122 N N . ASP A 1 435 ? 13.138 12.800 3.528 1.00 81.56 435 ASP A N 1
ATOM 3123 C CA . ASP A 1 435 ? 12.133 13.134 2.497 1.00 81.56 435 ASP A CA 1
ATOM 3124 C C . ASP A 1 435 ? 10.725 12.705 2.883 1.00 81.56 435 ASP A C 1
ATOM 3126 O O . ASP A 1 435 ? 9.750 13.379 2.573 1.00 81.56 435 ASP A O 1
ATOM 3130 N N . PHE A 1 436 ? 10.647 11.582 3.585 1.00 84.50 436 PHE A N 1
ATOM 3131 C CA . PHE A 1 436 ? 9.416 11.025 4.120 1.00 84.50 436 PHE A CA 1
ATOM 3132 C C . PHE A 1 436 ? 9.169 11.405 5.583 1.00 84.50 436 PHE A C 1
ATOM 3134 O O . PHE A 1 436 ? 8.183 10.964 6.166 1.00 84.50 436 PHE A O 1
ATOM 3141 N N . ALA A 1 437 ? 10.056 12.192 6.207 1.00 80.06 437 ALA A N 1
ATOM 3142 C CA . ALA A 1 437 ? 9.975 12.481 7.641 1.00 80.06 437 ALA A CA 1
ATOM 3143 C C . ALA A 1 437 ? 8.774 13.362 8.014 1.00 80.06 437 ALA A C 1
ATOM 3145 O O . ALA A 1 437 ? 8.413 13.439 9.187 1.00 80.06 437 ALA A O 1
ATOM 3146 N N . ASN A 1 438 ? 8.153 14.028 7.036 1.00 84.94 438 ASN A N 1
ATOM 3147 C CA . ASN A 1 438 ? 6.930 14.788 7.245 1.00 84.94 438 ASN A CA 1
ATOM 3148 C C . ASN A 1 438 ? 5.855 14.397 6.218 1.00 84.94 438 ASN A C 1
ATOM 3150 O O . ASN A 1 438 ? 5.667 15.120 5.242 1.00 84.94 438 ASN A O 1
ATOM 3154 N N . PRO A 1 439 ? 5.111 13.298 6.437 1.00 86.56 439 PRO A N 1
ATOM 3155 C CA . PRO A 1 439 ? 4.039 12.867 5.535 1.00 86.56 439 PRO A CA 1
ATOM 3156 C C . PRO A 1 439 ? 2.955 13.934 5.311 1.00 86.56 439 PRO A C 1
ATOM 3158 O O . PRO A 1 439 ? 2.271 13.904 4.291 1.00 86.56 439 PRO A O 1
ATOM 3161 N N . ASN A 1 440 ? 2.825 14.929 6.201 1.00 87.81 440 ASN A N 1
ATOM 3162 C CA . ASN A 1 440 ? 1.890 16.041 6.011 1.00 87.81 440 ASN A CA 1
ATOM 3163 C C . ASN A 1 440 ? 2.191 16.875 4.763 1.00 87.81 440 ASN A C 1
ATOM 3165 O O . ASN A 1 440 ? 1.288 17.534 4.259 1.00 87.81 440 ASN A O 1
ATOM 3169 N N . THR A 1 441 ? 3.422 16.863 4.240 1.00 86.06 441 THR A N 1
ATOM 3170 C CA . THR A 1 441 ? 3.719 17.588 2.997 1.00 86.06 441 THR A CA 1
ATOM 3171 C C . THR A 1 441 ? 3.044 16.946 1.790 1.00 86.06 441 THR A C 1
ATOM 3173 O O . THR A 1 441 ? 2.751 17.652 0.831 1.00 86.06 441 THR A O 1
ATOM 3176 N N . PHE A 1 442 ? 2.717 15.648 1.842 1.00 88.19 442 PHE A N 1
ATOM 3177 C CA . PHE A 1 442 ? 1.996 14.964 0.765 1.00 88.19 442 PHE A CA 1
ATOM 3178 C C . PHE A 1 442 ? 0.496 15.290 0.727 1.00 88.19 442 PHE A C 1
ATOM 3180 O O . PHE A 1 442 ? -0.157 14.935 -0.253 1.00 88.19 442 PHE A O 1
ATOM 3187 N N . ALA A 1 443 ? -0.048 15.977 1.741 1.00 86.19 443 ALA A N 1
ATOM 3188 C CA . ALA A 1 443 ? -1.469 16.334 1.823 1.00 86.19 443 ALA A CA 1
ATOM 3189 C C . ALA A 1 443 ? -1.936 17.261 0.683 1.00 86.19 443 ALA A C 1
ATOM 3191 O O . ALA A 1 443 ? -3.118 17.287 0.354 1.00 86.19 443 ALA A O 1
ATOM 3192 N N . ASP A 1 444 ? -1.010 17.997 0.059 1.00 84.81 444 ASP A N 1
ATOM 3193 C CA . ASP A 1 444 ? -1.294 18.874 -1.086 1.00 84.81 444 ASP A CA 1
ATOM 3194 C C . ASP A 1 444 ? -1.423 18.114 -2.421 1.00 84.81 444 ASP A C 1
ATOM 3196 O O . ASP A 1 444 ? -1.774 18.705 -3.450 1.00 84.81 444 ASP A O 1
ATOM 3200 N N . GLY A 1 445 ? -1.061 16.831 -2.443 1.00 87.62 445 GLY A N 1
ATOM 3201 C CA . GLY A 1 445 ? -1.137 15.968 -3.615 1.00 87.62 445 GLY A CA 1
ATOM 3202 C C . GLY A 1 445 ? -2.435 15.179 -3.678 1.00 87.62 445 GLY A C 1
ATOM 3203 O O . GLY A 1 445 ? -3.250 15.188 -2.764 1.00 87.62 445 GLY A O 1
ATOM 3204 N N . LEU A 1 446 ? -2.626 14.477 -4.790 1.00 91.94 446 LEU A N 1
ATOM 3205 C CA . LEU A 1 446 ? -3.760 13.577 -5.012 1.00 91.94 446 LEU A CA 1
ATOM 3206 C C . LEU A 1 446 ? -3.297 12.200 -5.508 1.00 91.94 446 LEU A C 1
ATOM 3208 O O . LEU A 1 446 ? -4.072 11.466 -6.112 1.00 91.94 446 LEU A O 1
ATOM 3212 N N . SER A 1 447 ? -2.019 11.854 -5.313 1.00 94.06 447 SER A N 1
ATOM 3213 C CA . SER A 1 447 ? -1.483 10.586 -5.813 1.00 94.06 447 SER A CA 1
ATOM 3214 C C . SER A 1 447 ? -2.013 9.410 -5.000 1.00 94.06 447 SER A C 1
ATOM 3216 O O . SER A 1 447 ? -1.896 9.381 -3.774 1.00 94.06 447 SER A O 1
ATOM 3218 N N . ILE A 1 448 ? -2.566 8.426 -5.706 1.00 96.88 448 ILE A N 1
ATOM 3219 C CA . ILE A 1 448 ? -2.972 7.139 -5.150 1.00 96.88 448 ILE A CA 1
ATOM 3220 C C . ILE A 1 448 ? -1.922 6.124 -5.581 1.00 96.88 448 ILE A C 1
ATOM 3222 O O . ILE A 1 448 ? -1.762 5.878 -6.774 1.00 96.88 448 ILE A O 1
ATOM 3226 N N . GLY A 1 449 ? -1.188 5.553 -4.630 1.00 97.88 449 GLY A N 1
ATOM 3227 C CA . GLY A 1 449 ? -0.143 4.582 -4.932 1.00 97.88 449 GLY A CA 1
ATOM 3228 C C . GLY A 1 449 ? -0.709 3.331 -5.604 1.00 97.88 449 GLY A C 1
ATOM 3229 O O . GLY A 1 449 ? -0.222 2.928 -6.659 1.00 97.88 449 GLY A O 1
ATOM 3230 N N . LEU A 1 450 ? -1.783 2.774 -5.048 1.00 98.38 450 LEU A N 1
ATOM 3231 C CA . LEU A 1 450 ? -2.502 1.633 -5.609 1.00 98.38 450 LEU A CA 1
ATOM 3232 C C . LEU A 1 450 ? -4.014 1.868 -5.541 1.00 98.38 450 LEU A C 1
ATOM 3234 O O . LEU A 1 450 ? -4.553 2.060 -4.452 1.00 98.38 450 LEU A O 1
ATOM 3238 N N . LEU A 1 451 ? -4.696 1.834 -6.688 1.00 96.38 451 LEU A N 1
ATOM 3239 C CA . LEU A 1 451 ? -6.156 1.914 -6.778 1.00 96.38 451 LEU A CA 1
ATOM 3240 C C . LEU A 1 451 ? -6.729 0.560 -7.201 1.00 96.38 451 LEU A C 1
ATOM 3242 O O . LEU A 1 451 ? -6.550 0.146 -8.348 1.00 96.38 451 LEU A O 1
ATOM 3246 N N . MET A 1 452 ? -7.410 -0.115 -6.271 1.00 95.44 452 MET A N 1
ATOM 3247 C CA . MET A 1 452 ? -8.048 -1.408 -6.520 1.00 95.44 452 MET A CA 1
ATOM 3248 C C . MET A 1 452 ? -9.329 -1.272 -7.368 1.00 95.44 452 MET A C 1
ATOM 3250 O O . MET A 1 452 ? -9.894 -0.174 -7.485 1.00 95.44 452 MET A O 1
ATOM 3254 N N . PRO A 1 453 ? -9.818 -2.376 -7.961 1.00 92.19 453 PRO A N 1
ATOM 3255 C CA . PRO A 1 453 ? -10.977 -2.351 -8.849 1.00 92.19 453 PRO A CA 1
ATOM 3256 C C . PRO A 1 453 ? -12.258 -1.870 -8.168 1.00 92.19 453 PRO A C 1
ATOM 3258 O O . PRO A 1 453 ? -12.648 -2.401 -7.135 1.00 92.19 453 PRO A O 1
ATOM 3261 N N . SER A 1 454 ? -12.953 -0.906 -8.776 1.00 84.31 454 SER A N 1
ATOM 3262 C CA . SER A 1 454 ? -14.032 -0.144 -8.127 1.00 84.31 454 SER A CA 1
ATOM 3263 C C . SER A 1 454 ? -15.343 -0.071 -8.920 1.00 84.31 454 SER A C 1
ATOM 3265 O O . SER A 1 454 ? -16.293 0.560 -8.460 1.00 84.31 454 SER A O 1
ATOM 3267 N N . ALA A 1 455 ? -15.414 -0.633 -10.125 1.00 71.38 455 ALA A N 1
ATOM 3268 C CA . ALA A 1 455 ? -16.555 -0.457 -11.021 1.00 71.38 455 ALA A CA 1
ATOM 3269 C C . ALA A 1 455 ? -17.592 -1.602 -10.961 1.00 71.38 455 ALA A C 1
ATOM 3271 O O . ALA A 1 455 ? -18.050 -2.023 -12.012 1.00 71.38 455 ALA A O 1
ATOM 3272 N N . GLY A 1 456 ? -18.015 -2.063 -9.775 1.00 66.75 456 GLY A N 1
ATOM 3273 C CA . GLY A 1 456 ? -19.155 -2.983 -9.594 1.00 66.75 456 GLY A CA 1
ATOM 3274 C C . GLY A 1 456 ? -19.000 -4.426 -10.128 1.00 66.75 456 GLY A C 1
ATOM 3275 O O . GLY A 1 456 ? -18.567 -4.659 -11.246 1.00 66.75 456 GLY A O 1
ATOM 3276 N N . ASN A 1 457 ? -19.472 -5.414 -9.352 1.00 65.69 457 ASN A N 1
ATOM 3277 C CA . ASN A 1 457 ? -19.372 -6.865 -9.627 1.00 65.69 457 ASN A CA 1
ATOM 3278 C C . ASN A 1 457 ? -17.926 -7.411 -9.650 1.00 65.69 457 ASN A C 1
ATOM 3280 O O . ASN A 1 457 ? -17.559 -8.228 -10.502 1.00 65.69 457 ASN A O 1
ATOM 3284 N N . ASN A 1 458 ? -17.125 -6.956 -8.680 1.00 65.75 458 ASN A N 1
ATOM 3285 C CA . ASN A 1 458 ? -15.690 -7.220 -8.560 1.00 65.75 458 ASN A CA 1
ATOM 3286 C C . ASN A 1 458 ? -15.370 -8.150 -7.377 1.00 65.75 458 ASN A C 1
ATOM 3288 O O . ASN A 1 458 ? -14.582 -7.810 -6.500 1.00 65.75 458 ASN A O 1
ATOM 3292 N N . ASP A 1 459 ? -15.996 -9.327 -7.323 1.00 78.50 459 ASP A N 1
ATOM 3293 C CA . ASP A 1 459 ? -15.956 -10.226 -6.150 1.00 78.50 459 ASP A CA 1
ATOM 3294 C C . ASP A 1 459 ? -14.582 -10.888 -5.874 1.00 78.50 459 ASP A C 1
ATOM 3296 O O . ASP A 1 459 ? -14.422 -11.668 -4.936 1.00 78.50 459 ASP A O 1
ATOM 3300 N N . HIS A 1 460 ? -13.558 -10.604 -6.686 1.00 89.81 460 HIS A N 1
ATOM 3301 C CA . HIS A 1 460 ? -12.215 -11.158 -6.503 1.00 89.81 460 HIS A CA 1
ATOM 3302 C C . HIS A 1 460 ? -11.139 -10.073 -6.638 1.00 89.81 460 HIS A C 1
ATOM 3304 O O . HIS A 1 460 ? -10.541 -9.892 -7.700 1.00 89.81 460 HIS A O 1
ATOM 3310 N N . ASN A 1 461 ? -10.914 -9.366 -5.530 1.00 94.88 461 ASN A N 1
ATOM 3311 C CA . ASN A 1 461 ? -9.884 -8.346 -5.362 1.00 94.88 461 ASN A CA 1
ATOM 3312 C C . ASN A 1 461 ? -8.981 -8.755 -4.193 1.00 94.88 461 ASN A C 1
ATOM 3314 O O . ASN A 1 461 ? -9.341 -8.549 -3.037 1.00 94.88 461 ASN A O 1
ATOM 3318 N N . VAL A 1 462 ? -7.838 -9.374 -4.479 1.00 96.88 462 VAL A N 1
ATOM 3319 C CA . VAL A 1 462 ? -6.988 -10.004 -3.457 1.00 96.88 462 VAL A CA 1
ATOM 3320 C C . VAL A 1 462 ? -5.592 -9.397 -3.461 1.00 96.88 462 VAL A C 1
ATOM 3322 O O . VAL 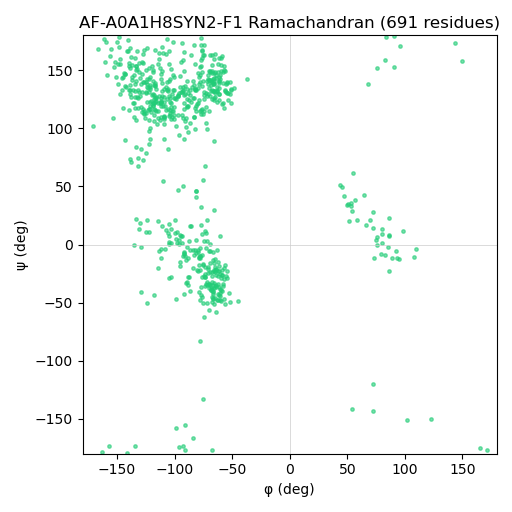A 1 462 ? -4.997 -9.175 -4.511 1.00 96.88 462 VAL A O 1
ATOM 3325 N N . MET A 1 463 ? -5.055 -9.146 -2.271 1.00 98.38 463 MET A N 1
ATOM 3326 C CA . MET A 1 463 ? -3.686 -8.694 -2.048 1.00 98.38 463 MET A CA 1
ATOM 3327 C C . MET A 1 463 ? -2.999 -9.608 -1.035 1.00 98.38 463 MET A C 1
ATOM 3329 O O . MET A 1 463 ? -3.376 -9.650 0.136 1.00 98.38 463 MET A O 1
ATOM 3333 N N . ARG A 1 464 ? -1.949 -10.308 -1.460 1.00 97.81 464 ARG A N 1
ATOM 3334 C CA . ARG A 1 464 ? -1.128 -11.169 -0.608 1.00 97.81 464 ARG A CA 1
ATOM 3335 C C . ARG A 1 464 ? 0.302 -10.653 -0.587 1.00 97.81 464 ARG A C 1
ATOM 3337 O O . ARG A 1 464 ? 0.976 -10.630 -1.611 1.00 97.81 464 ARG A O 1
ATOM 3344 N N . ASN A 1 465 ? 0.754 -10.248 0.597 1.00 97.50 465 ASN A N 1
ATOM 3345 C CA . ASN A 1 465 ? 2.092 -9.704 0.826 1.00 97.50 465 ASN A CA 1
ATOM 3346 C C . ASN A 1 465 ? 2.430 -8.502 -0.077 1.00 97.50 465 ASN A C 1
ATOM 3348 O O . ASN A 1 465 ? 3.365 -8.538 -0.875 1.00 97.50 465 ASN A O 1
ATOM 3352 N N . VAL A 1 466 ? 1.653 -7.427 0.066 1.00 98.31 466 VAL A N 1
ATOM 3353 C CA . VAL A 1 466 ? 1.834 -6.182 -0.691 1.00 98.31 466 VAL A CA 1
ATOM 3354 C C . VAL A 1 466 ? 2.541 -5.129 0.159 1.00 98.31 466 VAL A C 1
ATOM 3356 O O . VAL A 1 466 ? 2.148 -4.892 1.304 1.00 98.31 466 VAL A O 1
ATOM 3359 N N . SER A 1 467 ? 3.561 -4.466 -0.395 1.00 97.62 467 SER A N 1
ATOM 3360 C CA . SER A 1 467 ? 4.273 -3.371 0.279 1.00 97.62 467 SER A CA 1
ATOM 3361 C C . SER A 1 467 ? 4.230 -2.049 -0.493 1.00 97.62 467 SER A C 1
ATOM 3363 O O . SER A 1 467 ? 4.500 -1.981 -1.688 1.00 97.62 467 SER A O 1
ATOM 3365 N N . CYS A 1 468 ? 3.931 -0.966 0.217 1.00 97.44 468 CYS A N 1
ATOM 3366 C CA . CYS A 1 468 ? 4.056 0.413 -0.222 1.00 97.44 468 CYS A CA 1
ATOM 3367 C C . CYS A 1 468 ? 5.211 1.069 0.537 1.00 97.44 468 CYS A C 1
ATOM 3369 O O . CYS A 1 468 ? 5.125 1.347 1.731 1.00 97.44 468 CYS A O 1
ATOM 3371 N N . ASN A 1 469 ? 6.289 1.356 -0.181 1.00 94.81 469 ASN A N 1
ATOM 3372 C CA . ASN A 1 469 ? 7.515 1.968 0.321 1.00 94.81 469 ASN A CA 1
ATOM 3373 C C . ASN A 1 469 ? 7.449 3.511 0.341 1.00 94.81 469 ASN A C 1
ATOM 3375 O O . ASN A 1 469 ? 8.488 4.169 0.432 1.00 94.81 469 ASN A O 1
ATOM 3379 N N . GLY A 1 470 ? 6.243 4.081 0.230 1.00 92.56 470 GLY A N 1
ATOM 3380 C CA . GLY A 1 470 ? 5.963 5.484 0.525 1.00 92.56 470 GLY A CA 1
ATOM 3381 C C . GLY A 1 470 ? 6.077 6.505 -0.591 1.00 92.56 470 GLY A C 1
ATOM 3382 O O . GLY A 1 470 ? 6.441 6.197 -1.728 1.00 92.56 470 GLY A O 1
ATOM 3383 N N . GLY A 1 471 ? 5.789 7.757 -0.220 1.00 91.19 471 GLY A N 1
ATOM 3384 C CA . GLY A 1 471 ? 5.814 8.932 -1.096 1.00 91.19 471 GLY A CA 1
ATOM 3385 C C . GLY A 1 471 ? 4.523 9.194 -1.865 1.00 91.19 471 GLY A C 1
ATOM 3386 O O . GLY A 1 471 ? 4.560 9.855 -2.903 1.00 91.19 471 GLY A O 1
ATOM 3387 N N . TYR A 1 472 ? 3.399 8.684 -1.365 1.00 95.50 472 TYR A N 1
ATOM 3388 C CA . TYR A 1 472 ? 2.074 8.944 -1.918 1.00 95.50 472 TYR A CA 1
ATOM 3389 C C . TYR A 1 472 ? 1.234 9.773 -0.953 1.00 95.50 472 TYR A C 1
ATOM 3391 O O . TYR A 1 472 ? 1.388 9.685 0.268 1.00 95.50 472 TYR A O 1
ATOM 3399 N N . THR A 1 473 ? 0.295 10.541 -1.503 1.00 95.94 473 THR A N 1
ATOM 3400 C CA . THR A 1 473 ? -0.767 11.130 -0.683 1.00 95.94 473 THR A CA 1
ATOM 3401 C C . THR A 1 473 ? -1.617 10.013 -0.081 1.00 95.94 473 THR A C 1
ATOM 3403 O O . THR A 1 473 ? -1.831 9.974 1.126 1.00 95.94 473 THR A O 1
ATOM 3406 N N . TYR A 1 474 ? -2.027 9.050 -0.903 1.00 97.69 474 TYR A N 1
ATOM 3407 C CA . TYR A 1 474 ? -2.818 7.902 -0.481 1.00 97.69 474 TYR A CA 1
ATOM 3408 C C . TYR A 1 474 ? -2.074 6.612 -0.815 1.00 97.69 474 TYR A C 1
ATOM 3410 O O . TYR A 1 474 ? -1.786 6.344 -1.980 1.00 97.69 474 TYR A O 1
ATOM 3418 N N . GLY A 1 475 ? -1.753 5.808 0.197 1.00 97.81 475 GLY A N 1
ATOM 3419 C CA . GLY A 1 475 ? -0.992 4.573 0.030 1.00 97.81 475 GLY A CA 1
ATOM 3420 C C . GLY A 1 475 ? -1.744 3.544 -0.807 1.00 97.81 475 GLY A C 1
ATOM 3421 O O . GLY A 1 475 ? -1.252 3.124 -1.856 1.00 97.81 475 GLY A O 1
ATOM 3422 N N . VAL A 1 476 ? -2.945 3.161 -0.374 1.00 98.25 476 VAL A N 1
ATOM 3423 C CA . VAL A 1 476 ? -3.825 2.245 -1.113 1.00 98.25 476 VAL A CA 1
ATOM 3424 C C . VAL A 1 476 ? -5.286 2.650 -0.981 1.00 98.25 476 VAL A C 1
ATOM 3426 O O . VAL A 1 476 ? -5.759 2.945 0.114 1.00 98.25 476 VAL A O 1
ATOM 3429 N N . PHE A 1 477 ? -6.008 2.626 -2.096 1.00 96.88 477 PHE A N 1
ATOM 3430 C CA . PHE A 1 477 ? -7.463 2.682 -2.129 1.00 96.88 477 PHE A CA 1
ATOM 3431 C C . PHE A 1 477 ? -8.008 1.258 -2.167 1.00 96.88 477 PHE A C 1
ATOM 3433 O O . PHE A 1 477 ? -7.847 0.550 -3.163 1.00 96.88 477 PHE A O 1
ATOM 3440 N N . LEU A 1 478 ? -8.647 0.858 -1.068 1.00 94.94 478 LEU A N 1
ATOM 3441 C CA . LEU A 1 478 ? -9.418 -0.374 -0.984 1.00 94.94 478 LEU A CA 1
ATOM 3442 C C . LEU A 1 478 ? -10.837 -0.068 -1.434 1.00 94.94 478 LEU A C 1
ATOM 3444 O O . LEU A 1 478 ? -11.520 0.773 -0.857 1.00 94.94 478 LEU A O 1
ATOM 3448 N N . THR A 1 479 ? -11.264 -0.736 -2.487 1.00 88.94 479 THR A N 1
ATOM 3449 C CA . THR A 1 479 ? -12.566 -0.544 -3.119 1.00 88.94 479 THR A CA 1
ATOM 3450 C C . THR A 1 479 ? -13.272 -1.891 -3.176 1.00 88.94 479 THR A C 1
ATOM 3452 O O . THR A 1 479 ? -12.624 -2.937 -3.285 1.00 88.94 479 THR A O 1
ATOM 3455 N N . GLU A 1 480 ? -14.604 -1.879 -3.120 1.00 82.94 480 GLU A N 1
ATOM 3456 C CA . GLU A 1 480 ? -15.416 -3.083 -3.336 1.00 82.94 480 GLU A CA 1
ATOM 3457 C C . GLU A 1 480 ? -14.988 -4.241 -2.397 1.00 82.94 480 GLU A C 1
ATOM 3459 O O . GLU A 1 480 ? -14.659 -4.009 -1.238 1.00 82.94 480 GLU A O 1
ATOM 3464 N N . HIS A 1 481 ? -14.987 -5.490 -2.869 1.00 90.25 481 HIS A N 1
ATOM 3465 C CA . HIS A 1 481 ? -14.734 -6.701 -2.075 1.00 90.25 481 HIS A CA 1
ATOM 3466 C C . HIS A 1 481 ? -13.227 -6.958 -1.862 1.00 90.25 481 HIS A C 1
ATOM 3468 O O . HIS A 1 481 ? -12.747 -8.081 -2.015 1.00 90.25 481 HIS A O 1
ATOM 3474 N N . SER A 1 482 ? -12.445 -5.904 -1.600 1.00 94.38 482 SER A N 1
ATOM 3475 C CA . SER A 1 482 ? -10.988 -6.019 -1.459 1.00 94.38 482 SER A CA 1
ATOM 3476 C C . SER A 1 482 ? -10.595 -6.766 -0.184 1.00 94.38 482 SER A C 1
ATOM 3478 O O . SER A 1 482 ? -11.000 -6.391 0.917 1.00 94.38 482 SER A O 1
ATOM 3480 N N . ILE A 1 483 ? -9.748 -7.784 -0.335 1.00 97.00 483 ILE A N 1
ATOM 3481 C CA . ILE A 1 483 ? -9.170 -8.573 0.755 1.00 97.00 483 ILE A CA 1
ATOM 3482 C C . ILE A 1 483 ? -7.648 -8.437 0.710 1.00 97.00 483 ILE A C 1
ATOM 3484 O O . ILE A 1 483 ? -7.032 -8.662 -0.331 1.00 97.00 483 ILE A O 1
ATOM 3488 N N . ALA A 1 484 ? -7.036 -8.084 1.837 1.00 98.00 484 ALA A N 1
ATOM 3489 C CA . ALA A 1 484 ? -5.589 -8.033 1.997 1.00 98.00 484 ALA A CA 1
ATOM 3490 C C . ALA A 1 484 ? -5.120 -8.946 3.134 1.00 98.00 484 ALA A C 1
ATOM 3492 O O . ALA A 1 484 ? -5.426 -8.694 4.298 1.00 98.00 484 ALA A O 1
ATOM 3493 N N . ASP A 1 485 ? -4.321 -9.961 2.818 1.00 98.00 485 ASP A N 1
ATOM 3494 C CA . ASP A 1 485 ? -3.790 -10.892 3.821 1.00 98.00 485 ASP A CA 1
ATOM 3495 C C . ASP A 1 485 ? -2.642 -10.246 4.608 1.00 98.00 485 ASP A C 1
ATOM 3497 O O . ASP A 1 485 ? -2.583 -10.288 5.836 1.00 98.00 485 ASP A O 1
ATOM 3501 N N . ARG A 1 486 ? -1.732 -9.585 3.889 1.00 97.50 486 ARG A N 1
ATOM 3502 C CA . ARG A 1 486 ? -0.616 -8.841 4.470 1.00 97.50 486 ARG A CA 1
ATOM 3503 C C . ARG A 1 486 ? -0.337 -7.601 3.641 1.00 97.50 486 ARG A C 1
ATOM 3505 O O . ARG A 1 486 ? 0.058 -7.707 2.481 1.00 97.50 486 ARG A O 1
ATOM 3512 N N . LEU A 1 487 ? -0.504 -6.445 4.267 1.00 98.31 487 LEU A N 1
ATOM 3513 C CA . LEU A 1 487 ? -0.300 -5.131 3.681 1.00 98.31 487 LEU A CA 1
ATOM 3514 C C . LEU A 1 487 ? 0.697 -4.336 4.535 1.00 98.31 487 LEU A C 1
ATOM 3516 O O . LEU A 1 487 ? 0.556 -4.254 5.751 1.00 98.31 487 LEU A O 1
ATOM 3520 N N . MET A 1 488 ? 1.707 -3.739 3.916 1.00 97.94 488 MET A N 1
ATOM 3521 C CA . MET A 1 488 ? 2.676 -2.870 4.593 1.00 97.94 488 MET A CA 1
ATOM 3522 C C . MET A 1 488 ? 2.653 -1.514 3.895 1.00 97.94 488 MET A C 1
ATOM 3524 O O . MET A 1 488 ? 2.972 -1.456 2.714 1.00 97.94 488 MET A O 1
ATOM 3528 N N . VAL A 1 489 ? 2.256 -0.435 4.568 1.00 97.44 489 VAL A N 1
ATOM 3529 C CA . VAL A 1 489 ? 2.205 0.911 3.977 1.00 97.44 489 VAL A CA 1
ATOM 3530 C C . VAL A 1 489 ? 3.008 1.879 4.815 1.00 97.44 489 VAL A C 1
ATOM 3532 O O . VAL A 1 489 ? 2.650 2.202 5.941 1.00 97.44 489 VAL A O 1
ATOM 3535 N N . LEU A 1 490 ? 4.095 2.369 4.244 1.00 94.75 490 LEU A N 1
ATOM 3536 C CA . LEU A 1 490 ? 5.012 3.260 4.930 1.00 94.75 490 LEU A CA 1
ATOM 3537 C C . LEU A 1 490 ? 4.925 4.653 4.315 1.00 94.75 490 LEU A C 1
ATOM 3539 O O . LEU A 1 490 ? 4.718 4.782 3.110 1.00 94.75 490 LEU A O 1
ATOM 3543 N N . TYR A 1 491 ? 5.161 5.692 5.113 1.00 93.44 491 TYR A N 1
ATOM 3544 C CA . TYR A 1 491 ? 5.572 7.012 4.620 1.00 93.44 491 TYR A CA 1
ATOM 3545 C C . TYR A 1 491 ? 4.612 7.656 3.597 1.00 93.44 491 TYR A C 1
ATOM 3547 O O . TYR A 1 491 ? 5.045 8.263 2.610 1.00 93.44 491 TYR A O 1
ATOM 3555 N N . CYS A 1 492 ? 3.308 7.489 3.795 1.00 95.50 492 CYS A N 1
ATOM 3556 C CA . CYS A 1 492 ? 2.260 8.134 3.001 1.00 95.50 492 CYS A CA 1
ATOM 3557 C C . CYS A 1 492 ? 1.547 9.187 3.851 1.00 95.50 492 CYS A C 1
ATOM 3559 O O . CYS A 1 492 ? 1.661 9.173 5.072 1.00 95.50 492 CYS A O 1
ATOM 3561 N N . TRP A 1 493 ? 0.780 10.097 3.254 1.00 96.31 493 TRP A N 1
ATOM 3562 C CA . TRP A 1 493 ? -0.090 10.942 4.082 1.00 96.31 493 TRP A CA 1
ATOM 3563 C C . TRP A 1 493 ? -1.210 10.112 4.727 1.00 96.31 493 TRP A C 1
ATOM 3565 O O . TRP A 1 493 ? -1.354 10.119 5.950 1.00 96.31 493 TRP A O 1
ATOM 3575 N N . ALA A 1 494 ? -1.914 9.311 3.929 1.00 97.25 494 ALA A N 1
ATOM 3576 C CA . ALA A 1 494 ? -2.858 8.300 4.390 1.00 97.25 494 ALA A CA 1
ATOM 3577 C C . ALA A 1 494 ? -2.392 6.890 3.998 1.00 97.25 494 ALA A C 1
ATOM 3579 O O . ALA A 1 494 ? -1.995 6.661 2.855 1.00 97.25 494 ALA A O 1
ATOM 3580 N N . GLY A 1 495 ? -2.446 5.946 4.940 1.00 97.31 495 GLY A N 1
ATOM 3581 C CA . GLY A 1 495 ? -2.027 4.558 4.751 1.00 97.31 495 GLY A CA 1
ATOM 3582 C C . GLY A 1 495 ? -3.063 3.736 3.983 1.00 97.31 495 GLY A C 1
ATOM 3583 O O . GLY A 1 495 ? -2.960 3.559 2.766 1.00 97.31 495 GLY A O 1
ATOM 3584 N N . VAL A 1 496 ? -4.070 3.233 4.704 1.00 98.06 496 VAL A N 1
ATOM 3585 C CA . VAL A 1 496 ? -5.181 2.453 4.138 1.00 98.06 496 VAL A CA 1
ATOM 3586 C C . VAL A 1 496 ? -6.379 3.360 3.900 1.00 98.06 496 VAL A C 1
ATOM 3588 O O . VAL A 1 496 ? -6.831 4.038 4.820 1.00 98.06 496 VAL A O 1
ATOM 3591 N N . CYS A 1 497 ? -6.927 3.352 2.687 1.00 97.62 497 CYS A N 1
ATOM 3592 C CA . CYS A 1 497 ? -8.064 4.196 2.339 1.00 97.62 497 CYS A CA 1
ATOM 3593 C C . CYS A 1 497 ? -9.254 3.353 1.862 1.00 97.62 497 CYS A C 1
ATOM 3595 O O . CYS A 1 497 ? -9.332 3.055 0.671 1.00 97.62 497 CYS A O 1
ATOM 3597 N N . PRO A 1 498 ? -10.170 2.923 2.748 1.00 95.94 498 PRO A N 1
ATOM 3598 C CA . PRO A 1 498 ? -11.418 2.301 2.327 1.00 95.94 498 PRO A CA 1
ATOM 3599 C C . PRO A 1 498 ? -12.293 3.332 1.610 1.00 95.94 498 PRO A C 1
ATOM 3601 O O . PRO A 1 498 ? -12.481 4.460 2.079 1.00 95.94 498 PRO A O 1
ATOM 3604 N N . VAL A 1 499 ? -12.817 2.940 0.456 1.00 92.00 499 VAL A N 1
ATOM 3605 C CA . VAL A 1 499 ? -13.479 3.853 -0.471 1.00 92.00 499 VAL A CA 1
ATOM 3606 C C . VAL A 1 499 ? -14.983 3.596 -0.495 1.00 92.00 499 VAL A C 1
ATOM 3608 O O . VAL A 1 499 ? -15.439 2.495 -0.786 1.00 92.00 499 VAL A O 1
ATOM 3611 N N . GLY A 1 500 ? -15.748 4.645 -0.196 1.00 89.12 500 GLY A N 1
ATOM 3612 C CA . GLY A 1 500 ? -17.184 4.745 -0.415 1.00 89.12 500 GLY A CA 1
ATOM 3613 C C . GLY A 1 500 ? -17.525 4.983 -1.892 1.00 89.12 500 GLY A C 1
ATOM 3614 O O . GLY A 1 500 ? -16.997 4.345 -2.800 1.00 89.12 500 GLY A O 1
ATOM 3615 N N . THR A 1 501 ? -18.413 5.940 -2.165 1.00 84.94 501 THR A N 1
ATOM 3616 C CA . THR A 1 501 ? -18.740 6.336 -3.543 1.00 84.94 501 THR A CA 1
ATOM 3617 C C . THR A 1 501 ? -17.572 7.117 -4.137 1.00 84.94 501 THR A C 1
ATOM 3619 O O . THR A 1 501 ? -17.242 8.206 -3.662 1.00 84.94 501 THR A O 1
ATOM 3622 N N . TYR A 1 502 ? -16.980 6.605 -5.214 1.00 84.00 502 TYR A N 1
ATOM 3623 C CA . TYR A 1 502 ? -15.838 7.220 -5.883 1.00 84.00 502 TYR A CA 1
ATOM 3624 C C . TYR A 1 502 ? -15.991 7.194 -7.402 1.00 84.00 502 TYR A C 1
ATOM 3626 O O . TYR A 1 502 ? -16.164 6.145 -8.021 1.00 84.00 502 TYR A O 1
ATOM 3634 N N . ALA A 1 503 ? -15.968 8.383 -8.011 1.00 79.38 503 ALA A N 1
ATOM 3635 C CA . ALA A 1 503 ? -16.161 8.581 -9.450 1.00 79.38 503 ALA A CA 1
ATOM 3636 C C . ALA A 1 503 ? -17.406 7.870 -10.035 1.00 79.38 503 ALA A C 1
ATOM 3638 O O . ALA A 1 503 ? -17.416 7.432 -11.187 1.00 79.38 503 ALA A O 1
ATOM 3639 N N . GLY A 1 504 ? -18.471 7.780 -9.230 1.00 69.50 504 GLY A N 1
ATOM 3640 C CA . GLY A 1 504 ? -19.718 7.104 -9.585 1.00 69.50 504 GLY A CA 1
ATOM 3641 C C . GLY A 1 504 ? -19.737 5.601 -9.298 1.00 69.50 504 GLY A C 1
ATOM 3642 O O . GLY A 1 504 ? -20.694 4.957 -9.695 1.00 69.50 504 GLY A O 1
ATOM 3643 N N . SER A 1 505 ? -18.734 5.026 -8.625 1.00 70.31 505 SER A N 1
ATOM 3644 C CA . SER A 1 505 ? -18.763 3.614 -8.220 1.00 70.31 505 SER A CA 1
ATOM 3645 C C . SER A 1 505 ? -19.997 3.270 -7.375 1.00 70.31 505 SER A C 1
ATOM 3647 O O . SER A 1 505 ? -20.519 4.104 -6.632 1.00 70.31 505 SER A O 1
ATOM 3649 N N . VAL A 1 506 ? -20.455 2.019 -7.480 1.00 65.94 506 VAL A N 1
ATOM 3650 C CA . VAL A 1 506 ? -21.553 1.470 -6.663 1.00 65.94 506 VAL A CA 1
ATOM 3651 C C . VAL A 1 506 ? -21.059 0.790 -5.381 1.00 65.94 506 VAL A C 1
ATOM 3653 O O . VAL A 1 506 ? -21.871 0.463 -4.523 1.00 65.94 506 VAL A O 1
ATOM 3656 N N . GLY A 1 507 ? -19.742 0.629 -5.216 1.00 60.88 507 GLY A N 1
ATOM 3657 C CA . GLY A 1 507 ? -19.113 -0.114 -4.122 1.00 60.88 507 GLY A CA 1
ATOM 3658 C C . GLY A 1 507 ? -19.127 0.523 -2.746 1.00 60.88 507 GLY A C 1
ATOM 3659 O O . GLY A 1 507 ? -18.460 0.018 -1.847 1.00 60.88 507 GLY A O 1
ATOM 3660 N N . ALA A 1 508 ? -19.867 1.615 -2.551 1.00 66.19 508 ALA A N 1
ATOM 3661 C CA . ALA A 1 508 ? -19.831 2.328 -1.287 1.00 66.19 508 ALA A CA 1
ATOM 3662 C C . ALA A 1 508 ? -20.346 1.500 -0.106 1.00 66.19 508 ALA A C 1
ATOM 3664 O O . ALA A 1 508 ? -20.000 1.828 1.013 1.00 66.19 508 ALA A O 1
ATOM 3665 N N . SER A 1 509 ? -21.146 0.455 -0.335 1.00 81.62 509 SER A N 1
ATOM 3666 C CA . SER A 1 509 ? -21.723 -0.404 0.708 1.00 81.62 509 SER A CA 1
ATOM 3667 C C . SER A 1 509 ? -21.046 -1.774 0.829 1.00 81.62 509 SER A C 1
ATOM 3669 O O . SER A 1 509 ? -21.649 -2.708 1.357 1.00 81.62 509 SER A O 1
ATOM 3671 N N . HIS A 1 510 ? -19.837 -1.938 0.291 1.00 88.38 510 HIS A N 1
ATOM 3672 C CA . HIS A 1 510 ? -19.146 -3.225 0.285 1.00 88.38 510 HIS A CA 1
ATOM 3673 C C . HIS A 1 510 ? -18.187 -3.408 1.455 1.00 88.38 510 HIS A C 1
ATOM 3675 O O . HIS A 1 510 ? -17.723 -2.446 2.072 1.00 88.38 510 HIS A O 1
ATOM 3681 N N . ALA A 1 511 ? -17.931 -4.684 1.754 1.00 91.25 511 ALA A N 1
ATOM 3682 C CA . ALA A 1 511 ? -17.027 -5.112 2.801 1.00 91.25 511 ALA A CA 1
ATOM 3683 C C . ALA A 1 511 ? -15.618 -5.328 2.256 1.00 91.25 511 ALA A C 1
ATOM 3685 O O . ALA A 1 511 ? -15.407 -6.069 1.300 1.00 91.25 511 ALA A O 1
ATOM 3686 N N . MET A 1 512 ? -14.663 -4.705 2.928 1.00 95.25 512 MET A N 1
ATOM 3687 C CA . MET A 1 512 ? -13.236 -4.879 2.735 1.00 95.25 512 MET A CA 1
ATOM 3688 C C . MET A 1 512 ? -12.660 -5.560 3.965 1.00 95.25 512 MET A C 1
ATOM 3690 O O . MET A 1 512 ? -13.057 -5.262 5.097 1.00 95.25 512 MET A O 1
ATOM 3694 N N . LYS A 1 513 ? -11.694 -6.446 3.744 1.00 97.31 513 LYS A N 1
ATOM 3695 C CA . LYS A 1 513 ? -11.013 -7.167 4.814 1.00 97.31 513 LYS A CA 1
ATOM 3696 C C . LYS A 1 513 ? -9.516 -6.948 4.724 1.00 97.31 513 LYS A C 1
ATOM 3698 O O . LYS A 1 513 ? -8.926 -7.067 3.656 1.00 97.31 513 LYS A O 1
ATOM 3703 N N . VAL A 1 514 ? -8.890 -6.682 5.859 1.00 98.50 514 VAL A N 1
ATOM 3704 C CA . VAL A 1 514 ? -7.438 -6.690 5.996 1.00 98.50 514 VAL A CA 1
ATOM 3705 C C . VAL A 1 514 ? -7.079 -7.577 7.178 1.00 98.50 514 VAL A C 1
ATOM 3707 O O . VAL A 1 514 ? -7.407 -7.267 8.320 1.00 98.50 514 VAL A O 1
ATOM 3710 N N . VAL A 1 515 ? -6.418 -8.700 6.921 1.00 98.44 515 VAL A N 1
ATOM 3711 C CA . VAL A 1 515 ? -5.992 -9.619 7.983 1.00 98.44 515 VAL A CA 1
ATOM 3712 C C . VAL A 1 515 ? -4.843 -8.983 8.767 1.00 98.44 515 VAL A C 1
ATOM 3714 O O . VAL A 1 515 ? -4.903 -8.852 9.988 1.00 98.44 515 VAL A O 1
ATOM 3717 N N . GLN A 1 516 ? -3.820 -8.491 8.068 1.00 98.19 516 GLN A N 1
ATOM 3718 C CA . GLN A 1 516 ? -2.733 -7.750 8.695 1.00 98.19 516 GLN A CA 1
ATOM 3719 C C . GLN A 1 516 ? -2.331 -6.530 7.868 1.00 98.19 516 GLN A C 1
ATOM 3721 O O . GLN A 1 516 ? -1.977 -6.640 6.695 1.00 98.19 516 GLN A O 1
ATOM 3726 N N . ALA A 1 517 ? -2.315 -5.370 8.519 1.00 98.12 517 ALA A N 1
ATOM 3727 C CA . ALA A 1 517 ? -1.706 -4.143 8.034 1.00 98.12 517 ALA A CA 1
ATOM 3728 C C . ALA A 1 517 ? -0.573 -3.708 8.972 1.00 98.12 517 ALA A C 1
ATOM 3730 O O . ALA A 1 517 ? -0.740 -3.723 10.189 1.00 98.12 517 ALA A O 1
ATOM 3731 N N . SER A 1 518 ? 0.553 -3.272 8.420 1.00 97.69 518 SER A N 1
ATOM 3732 C CA . SER A 1 518 ? 1.591 -2.514 9.125 1.00 97.69 518 SER A CA 1
ATOM 3733 C C . SER A 1 518 ? 1.681 -1.139 8.475 1.00 97.69 518 SER A C 1
ATOM 3735 O O . SER A 1 518 ? 1.965 -1.041 7.283 1.00 97.69 518 SER A O 1
ATOM 3737 N N . ILE A 1 519 ? 1.352 -0.096 9.235 1.00 96.88 519 ILE A N 1
ATOM 3738 C CA . ILE A 1 519 ? 1.303 1.286 8.768 1.00 96.88 519 ILE A CA 1
ATOM 3739 C C . ILE A 1 519 ? 2.302 2.109 9.569 1.00 96.88 519 ILE A C 1
ATOM 3741 O O . ILE A 1 519 ? 2.174 2.223 10.786 1.00 96.88 519 ILE A O 1
ATOM 3745 N N . GLU A 1 520 ? 3.291 2.695 8.902 1.00 93.25 520 GLU A N 1
ATOM 3746 C CA . GLU A 1 520 ? 4.362 3.432 9.581 1.00 93.25 520 GLU A CA 1
ATOM 3747 C C . GLU A 1 520 ? 4.518 4.835 9.016 1.00 93.25 520 GLU A C 1
ATOM 3749 O O . GLU A 1 520 ? 4.444 5.053 7.803 1.00 93.25 520 GLU A O 1
ATOM 3754 N N . SER A 1 521 ? 4.746 5.796 9.917 1.00 91.25 521 SER A N 1
ATOM 3755 C CA . SER A 1 521 ? 4.998 7.202 9.582 1.00 91.25 521 SER A CA 1
ATOM 3756 C C . SER A 1 521 ? 4.000 7.774 8.566 1.00 91.25 521 SER A C 1
ATOM 3758 O O . SER A 1 521 ? 4.388 8.495 7.647 1.00 91.25 521 SER A O 1
ATOM 3760 N N . CYS A 1 522 ? 2.718 7.441 8.738 1.00 94.00 522 CYS A N 1
ATOM 3761 C CA . CYS A 1 522 ? 1.611 8.069 8.027 1.00 94.00 522 CYS A CA 1
ATOM 3762 C C . CYS A 1 522 ? 0.891 9.062 8.945 1.00 94.00 522 CYS A C 1
ATOM 3764 O O . CYS A 1 522 ? 0.876 8.879 10.161 1.00 94.00 522 CYS A O 1
ATOM 3766 N N . SER A 1 523 ? 0.294 10.113 8.381 1.00 94.25 523 SER A N 1
ATOM 3767 C CA . SER A 1 523 ? -0.527 11.058 9.158 1.00 94.25 523 SER A CA 1
ATOM 3768 C C . SER A 1 523 ? -1.893 10.471 9.523 1.00 94.25 523 SER A C 1
ATOM 3770 O O . SER A 1 523 ? -2.484 10.857 10.532 1.00 94.25 523 SER A O 1
ATOM 3772 N N . HIS A 1 524 ? -2.383 9.544 8.697 1.00 95.88 524 HIS A N 1
ATOM 3773 C CA . HIS A 1 524 ? -3.628 8.814 8.899 1.00 95.88 524 HIS A CA 1
ATOM 3774 C C . HIS A 1 524 ? -3.394 7.327 8.628 1.00 95.88 524 HIS A C 1
ATOM 3776 O O . HIS A 1 524 ? -3.062 6.942 7.507 1.00 95.88 524 HIS A O 1
ATOM 3782 N N . GLU A 1 525 ? -3.574 6.471 9.630 1.00 96.62 525 GLU A N 1
ATOM 3783 C CA . GLU A 1 525 ? -3.487 5.019 9.456 1.00 96.62 525 GLU A CA 1
ATOM 3784 C C . GLU A 1 525 ? -4.638 4.492 8.602 1.00 96.62 525 GLU A C 1
ATOM 3786 O O . GLU A 1 525 ? -4.440 3.618 7.753 1.00 96.62 525 GLU A O 1
ATOM 3791 N N . LEU A 1 526 ? -5.826 5.062 8.819 1.00 97.56 526 LEU A N 1
ATOM 3792 C CA . LEU A 1 526 ? -7.047 4.747 8.097 1.00 97.56 526 LEU A CA 1
ATOM 3793 C C . LEU A 1 526 ? -7.743 6.037 7.660 1.00 97.56 526 LEU A C 1
ATOM 3795 O O . LEU A 1 526 ? -8.022 6.906 8.488 1.00 97.56 526 LEU A O 1
ATOM 3799 N N . TYR A 1 527 ? -8.048 6.147 6.369 1.00 97.38 527 TYR A N 1
ATOM 3800 C CA . TYR A 1 527 ? -8.652 7.344 5.793 1.00 97.38 527 TYR A CA 1
ATOM 3801 C C . TYR A 1 527 ? -9.825 7.014 4.867 1.00 97.38 527 TYR A C 1
ATOM 3803 O O . TYR A 1 527 ? -9.645 6.518 3.759 1.00 97.38 527 TYR A O 1
ATOM 3811 N N . VAL A 1 528 ? -11.049 7.290 5.304 1.00 96.06 528 VAL A N 1
ATOM 3812 C CA . VAL A 1 528 ? -12.259 6.987 4.534 1.00 96.06 528 VAL A CA 1
ATOM 3813 C C . VAL A 1 528 ? -12.428 7.975 3.381 1.00 96.06 528 VAL A C 1
ATOM 3815 O O . VAL A 1 528 ? -12.489 9.192 3.581 1.00 96.06 528 VAL A O 1
ATOM 3818 N N . VAL A 1 529 ? -12.563 7.457 2.161 1.00 93.38 529 VAL A N 1
ATOM 3819 C CA . VAL A 1 529 ? -12.700 8.280 0.953 1.00 93.38 529 VAL A CA 1
ATOM 3820 C C . VAL A 1 529 ? -14.084 8.131 0.345 1.00 93.38 529 VAL A C 1
ATOM 3822 O O . VAL A 1 529 ? -14.460 7.057 -0.100 1.00 93.38 529 VAL A O 1
ATOM 3825 N N . GLY A 1 530 ? -14.806 9.241 0.217 1.00 88.44 530 GLY A N 1
ATOM 3826 C CA . GLY A 1 530 ? -16.061 9.297 -0.531 1.00 88.44 530 GLY A CA 1
ATOM 3827 C C . GLY A 1 530 ? -17.295 9.009 0.332 1.00 88.44 530 GLY A C 1
ATOM 3828 O O . GLY A 1 530 ? -17.204 8.334 1.357 1.00 88.44 530 GLY A O 1
ATOM 3829 N N . PRO A 1 531 ? -18.463 9.558 -0.041 1.00 87.56 531 PRO A N 1
ATOM 3830 C CA . PRO A 1 531 ? -19.674 9.441 0.758 1.00 87.56 531 PRO A CA 1
ATOM 3831 C C . PRO A 1 531 ? -20.308 8.051 0.641 1.00 87.56 531 PRO A C 1
ATOM 3833 O O . PRO A 1 531 ? -20.026 7.279 -0.278 1.00 87.56 531 PRO A O 1
ATOM 3836 N N . ALA A 1 532 ? -21.250 7.773 1.536 1.00 86.19 532 ALA A N 1
ATOM 3837 C CA . ALA A 1 532 ? -22.127 6.616 1.434 1.00 86.19 532 ALA A CA 1
ATOM 3838 C C . ALA A 1 532 ? -22.975 6.587 0.159 1.00 86.19 532 ALA A C 1
ATOM 3840 O O . ALA A 1 532 ? -23.443 7.625 -0.312 1.00 86.19 532 ALA A O 1
ATOM 3841 N N . ALA A 1 533 ? -23.279 5.376 -0.309 1.00 84.69 533 ALA A N 1
ATOM 3842 C CA . ALA A 1 533 ? -24.382 5.138 -1.230 1.00 84.69 533 ALA A CA 1
ATOM 3843 C C . ALA A 1 533 ? -25.596 4.673 -0.422 1.00 84.69 533 ALA A C 1
ATOM 3845 O O . ALA A 1 533 ? -25.503 3.769 0.401 1.00 84.69 533 ALA A O 1
ATOM 3846 N N . GLN A 1 534 ? -26.748 5.317 -0.633 1.00 83.62 534 GLN A N 1
ATOM 3847 C CA . GLN A 1 534 ? -28.006 4.966 0.048 1.00 83.62 534 GLN A CA 1
ATOM 3848 C C . GLN A 1 534 ? -27.903 4.946 1.591 1.00 83.62 534 GLN A C 1
ATOM 3850 O O . GLN A 1 534 ? -28.638 4.229 2.262 1.00 83.62 534 GLN A O 1
ATOM 3855 N N . GLY A 1 535 ? -27.002 5.756 2.159 1.00 81.69 535 GLY A N 1
ATOM 3856 C CA . GLY A 1 535 ? -26.786 5.854 3.606 1.00 81.69 535 GLY A CA 1
ATOM 3857 C C . GLY A 1 535 ? -25.821 4.822 4.196 1.00 81.69 535 GLY A C 1
ATOM 3858 O O . GLY A 1 535 ? -25.534 4.911 5.384 1.00 81.69 535 GLY A O 1
ATOM 3859 N N . VAL A 1 536 ? -25.280 3.900 3.391 1.00 85.31 536 VAL A N 1
ATOM 3860 C CA . VAL A 1 536 ? -24.246 2.946 3.816 1.00 85.31 536 VAL A CA 1
ATOM 3861 C C . VAL A 1 536 ? -22.911 3.328 3.178 1.00 85.31 536 VAL A C 1
ATOM 3863 O O . VAL A 1 536 ? -22.798 3.437 1.954 1.00 85.31 536 VAL A O 1
ATOM 3866 N N . GLY A 1 537 ? -21.928 3.624 4.026 1.00 90.62 537 GLY A N 1
ATOM 3867 C CA . GLY A 1 537 ? -20.547 3.860 3.628 1.00 90.62 537 GLY A CA 1
ATOM 3868 C C . GLY A 1 537 ? -19.725 2.573 3.648 1.00 90.62 537 GLY A C 1
ATOM 3869 O O . GLY A 1 537 ? -20.268 1.490 3.895 1.00 90.62 537 GLY A O 1
ATOM 3870 N N . PRO A 1 538 ? -18.418 2.684 3.360 1.00 93.44 538 PRO A N 1
ATOM 3871 C CA . PRO A 1 538 ? -17.563 1.517 3.221 1.00 93.44 538 PRO A CA 1
ATOM 3872 C C . PRO A 1 538 ? -17.520 0.719 4.525 1.00 93.44 538 PRO A C 1
ATOM 3874 O O . PRO A 1 538 ? -17.435 1.303 5.609 1.00 93.44 538 PRO A O 1
ATOM 3877 N N . ILE A 1 539 ? -17.558 -0.610 4.419 1.00 95.06 539 ILE A N 1
ATOM 3878 C CA . ILE A 1 539 ? -17.439 -1.510 5.567 1.00 95.06 539 ILE A CA 1
ATOM 3879 C C . ILE A 1 539 ? -16.008 -2.040 5.581 1.00 95.06 539 ILE A C 1
ATOM 3881 O O . ILE A 1 539 ? -15.604 -2.739 4.659 1.00 95.06 539 ILE A O 1
ATOM 3885 N N . ILE A 1 540 ? -15.225 -1.706 6.601 1.00 96.88 540 ILE A N 1
ATOM 3886 C CA . ILE A 1 540 ? -13.820 -2.115 6.700 1.00 96.88 540 ILE A CA 1
ATOM 3887 C C . ILE A 1 540 ? -13.584 -2.916 7.976 1.00 96.88 540 ILE A C 1
ATOM 3889 O O . ILE A 1 540 ? -13.841 -2.445 9.083 1.00 96.88 540 ILE A O 1
ATOM 3893 N N . ASP A 1 541 ? -13.082 -4.135 7.821 1.00 98.12 541 ASP A N 1
ATOM 3894 C CA . ASP A 1 541 ? -12.647 -4.972 8.933 1.00 98.12 541 ASP A CA 1
ATOM 3895 C C . ASP A 1 541 ? -11.132 -5.195 8.850 1.00 98.12 541 ASP A C 1
ATOM 3897 O O . ASP A 1 541 ? -10.622 -5.688 7.844 1.00 98.12 541 ASP A O 1
ATOM 3901 N N . ILE A 1 542 ? -10.405 -4.803 9.896 1.00 98.38 542 ILE A N 1
ATOM 3902 C CA . ILE A 1 542 ? -8.959 -4.972 10.016 1.00 98.38 542 ILE A CA 1
ATOM 3903 C C . ILE A 1 542 ? -8.656 -5.778 11.278 1.00 98.38 542 ILE A C 1
ATOM 3905 O O . ILE A 1 542 ? -8.745 -5.251 12.395 1.00 98.38 542 ILE A O 1
ATOM 3909 N N . ASP A 1 543 ? -8.254 -7.039 11.096 1.00 98.25 543 ASP A N 1
ATOM 3910 C CA . ASP A 1 543 ? -7.963 -7.956 12.207 1.00 98.25 543 ASP A CA 1
ATOM 3911 C C . ASP A 1 543 ? -6.737 -7.523 12.999 1.00 98.25 543 ASP A C 1
ATOM 3913 O O . ASP A 1 543 ? -6.674 -7.749 14.209 1.00 98.25 543 ASP A O 1
ATOM 3917 N N . GLN A 1 544 ? -5.764 -6.901 12.334 1.00 97.69 544 GLN A N 1
ATOM 3918 C CA . GLN A 1 544 ? -4.569 -6.375 12.970 1.00 97.69 544 GLN A CA 1
ATOM 3919 C C . GLN A 1 544 ? -3.987 -5.211 12.168 1.00 97.69 544 GLN A C 1
ATOM 3921 O O . GLN A 1 544 ? -3.383 -5.407 11.119 1.00 97.69 544 GLN A O 1
ATOM 3926 N N . LEU A 1 545 ? -4.114 -3.997 12.698 1.00 98.06 545 LEU A N 1
ATOM 3927 C CA . LEU A 1 545 ? -3.416 -2.808 12.220 1.00 98.06 545 LEU A CA 1
ATOM 3928 C C . LEU A 1 545 ? -2.270 -2.505 13.185 1.00 98.06 545 LEU A C 1
ATOM 3930 O O . LEU A 1 545 ? -2.497 -2.097 14.321 1.00 98.06 545 LEU A O 1
ATOM 3934 N N . GLN A 1 546 ? -1.037 -2.743 12.757 1.00 97.50 546 GLN A N 1
ATOM 3935 C CA . GLN A 1 546 ? 0.182 -2.378 13.472 1.00 97.50 546 GLN A CA 1
ATOM 3936 C C . GLN A 1 546 ? 0.598 -0.964 13.086 1.00 97.50 546 GLN A C 1
ATOM 3938 O O . GLN A 1 546 ? 0.679 -0.658 11.901 1.00 97.50 546 GLN A O 1
ATOM 3943 N N . THR A 1 547 ? 0.880 -0.116 14.070 1.00 95.75 547 THR A N 1
ATOM 3944 C CA . THR A 1 547 ? 1.437 1.222 13.835 1.00 95.75 547 THR A CA 1
ATOM 3945 C C . THR A 1 547 ? 2.446 1.597 14.913 1.00 95.75 547 THR A C 1
ATOM 3947 O O . THR A 1 547 ? 2.324 1.203 16.078 1.00 95.75 547 THR A O 1
ATOM 3950 N N . GLU A 1 548 ? 3.459 2.360 14.511 1.00 91.44 548 GLU A N 1
ATOM 3951 C CA . GLU A 1 548 ? 4.420 3.009 15.410 1.00 91.44 548 GLU A CA 1
ATOM 3952 C C . GLU A 1 548 ? 4.068 4.479 15.684 1.00 91.44 548 GLU A C 1
ATOM 3954 O O . GLU A 1 548 ? 4.775 5.174 16.417 1.00 91.44 548 GLU A O 1
ATOM 3959 N N . SER A 1 549 ? 2.961 4.975 15.124 1.00 90.81 549 SER A N 1
ATOM 3960 C CA . SER A 1 549 ? 2.471 6.316 15.419 1.00 90.81 549 SER A CA 1
ATOM 3961 C C . SER A 1 549 ? 2.059 6.424 16.879 1.00 90.81 549 SER A C 1
ATOM 3963 O O . SER A 1 549 ? 1.221 5.671 17.374 1.00 90.81 549 SER A O 1
ATOM 3965 N N . GLY A 1 550 ? 2.599 7.423 17.576 1.00 92.12 550 GLY A N 1
ATOM 3966 C CA . GLY A 1 550 ? 2.180 7.733 18.939 1.00 92.12 550 GLY A CA 1
ATOM 3967 C C . GLY A 1 550 ? 0.720 8.192 19.031 1.00 92.12 550 GLY A C 1
ATOM 3968 O O . GLY A 1 550 ? 0.129 8.089 20.100 1.00 92.12 550 GLY A O 1
ATOM 3969 N N . ALA A 1 551 ? 0.125 8.683 17.945 1.00 92.75 551 ALA A N 1
ATOM 3970 C CA . ALA A 1 551 ? -1.242 9.193 17.922 1.00 92.75 551 ALA A CA 1
ATOM 3971 C C . ALA A 1 551 ? -1.949 8.725 16.645 1.00 92.75 551 ALA A C 1
ATOM 3973 O O . ALA A 1 551 ? -2.108 9.517 15.716 1.00 92.75 551 ALA A O 1
ATOM 3974 N N . PRO A 1 552 ? -2.325 7.436 16.570 1.00 93.94 552 PRO A N 1
ATOM 3975 C CA . PRO A 1 552 ? -2.943 6.909 15.374 1.00 93.94 552 PRO A CA 1
ATOM 3976 C C . PRO A 1 552 ? -4.300 7.574 15.157 1.00 93.94 552 PRO A C 1
ATOM 3978 O O . PRO A 1 552 ? -5.068 7.801 16.104 1.00 93.94 552 PRO A O 1
ATOM 3981 N N . ASN A 1 553 ? -4.571 7.889 13.899 1.00 93.69 553 ASN A N 1
ATOM 3982 C CA . ASN A 1 553 ? -5.702 8.687 13.479 1.00 93.69 553 ASN A CA 1
ATOM 3983 C C . ASN A 1 553 ? -6.540 7.941 12.441 1.00 93.69 553 ASN A C 1
ATOM 3985 O O . ASN A 1 553 ? -6.035 7.448 11.429 1.00 93.69 553 ASN A O 1
ATOM 3989 N N . ILE A 1 554 ? -7.843 7.911 12.703 1.00 95.06 554 ILE A N 1
ATOM 3990 C CA . ILE A 1 554 ? -8.863 7.438 11.775 1.00 95.06 554 ILE A CA 1
ATOM 3991 C C . ILE A 1 554 ? -9.695 8.645 11.359 1.00 95.06 554 ILE A C 1
ATOM 3993 O O . ILE A 1 554 ? -10.321 9.305 12.195 1.00 95.06 554 ILE A O 1
ATOM 3997 N N . ASP A 1 555 ? -9.689 8.932 10.064 1.00 95.69 555 ASP A N 1
ATOM 3998 C CA . ASP A 1 555 ? -10.278 10.147 9.503 1.00 95.69 555 ASP A CA 1
ATOM 3999 C C . ASP A 1 555 ? -10.982 9.849 8.168 1.00 95.69 555 ASP A C 1
ATOM 4001 O O . ASP A 1 555 ? -11.025 8.705 7.715 1.00 95.69 555 ASP A O 1
ATOM 4005 N N . GLY A 1 556 ? -11.550 10.864 7.525 1.00 94.56 556 GLY A N 1
ATOM 4006 C CA . GLY A 1 556 ? -12.069 10.768 6.171 1.00 94.56 556 GLY A CA 1
ATOM 4007 C C . GLY A 1 556 ? -12.111 12.111 5.451 1.00 94.56 556 GLY A C 1
ATOM 4008 O O . GLY A 1 556 ? -11.984 13.178 6.047 1.00 94.56 556 GLY A O 1
ATOM 4009 N N . ASN A 1 557 ? -12.338 12.073 4.138 1.00 92.25 557 ASN A N 1
ATOM 4010 C CA . ASN A 1 557 ? -12.373 13.281 3.298 1.00 92.25 557 ASN A CA 1
ATOM 4011 C C . ASN A 1 557 ? -13.584 14.192 3.532 1.00 92.25 557 ASN A C 1
ATOM 4013 O O . ASN A 1 557 ? -13.679 15.277 2.959 1.00 92.25 557 ASN A O 1
ATOM 4017 N N . SER A 1 558 ? -14.520 13.749 4.365 1.00 92.00 558 SER A N 1
ATOM 4018 C CA . SER A 1 558 ? -15.610 14.549 4.898 1.00 92.00 558 SER A CA 1
ATOM 4019 C C . SER A 1 558 ? -16.167 13.879 6.152 1.00 92.00 558 SER A C 1
ATOM 4021 O O . SER A 1 558 ? -16.107 12.655 6.289 1.00 92.00 558 SER A O 1
ATOM 4023 N N . THR A 1 559 ? -16.810 14.660 7.022 1.00 90.69 559 THR A N 1
ATOM 4024 C CA . THR A 1 559 ? -17.574 14.127 8.161 1.00 90.69 559 THR A CA 1
ATOM 4025 C C . THR A 1 559 ? -18.595 13.079 7.708 1.00 90.69 559 THR A C 1
ATOM 4027 O O . THR A 1 559 ? -18.710 12.027 8.325 1.00 90.69 559 THR A O 1
ATOM 4030 N N . GLY A 1 560 ? -19.287 13.314 6.586 1.00 90.88 560 GLY A N 1
ATOM 4031 C CA . GLY A 1 560 ? -20.281 12.378 6.051 1.00 90.88 560 GLY A CA 1
ATOM 4032 C C . GLY A 1 560 ? -19.696 11.045 5.573 1.00 90.88 560 GLY A C 1
ATOM 4033 O O . GLY A 1 560 ? -20.353 10.018 5.718 1.00 90.88 560 GLY A O 1
ATOM 4034 N N . ALA A 1 561 ? -18.471 11.041 5.036 1.00 91.38 561 ALA A N 1
ATOM 4035 C CA . ALA A 1 561 ? -17.779 9.812 4.650 1.00 91.38 561 ALA A CA 1
ATOM 4036 C C . ALA A 1 561 ? -17.467 8.955 5.884 1.00 91.38 561 ALA A C 1
ATOM 4038 O O . ALA A 1 561 ? -17.839 7.784 5.939 1.00 91.38 561 ALA A O 1
ATOM 4039 N N . LEU A 1 562 ? -16.852 9.563 6.903 1.00 92.81 562 LEU A N 1
ATOM 4040 C CA . LEU A 1 562 ? -16.432 8.841 8.100 1.00 92.81 562 LEU A CA 1
ATOM 4041 C C . LEU A 1 562 ? -17.618 8.384 8.970 1.00 92.81 562 LEU A C 1
ATOM 4043 O O . LEU A 1 562 ? -17.594 7.268 9.491 1.00 92.81 562 LEU A O 1
ATOM 4047 N N . MET A 1 563 ? -18.672 9.202 9.073 1.00 92.19 563 MET A N 1
ATOM 4048 C CA . MET A 1 563 ? -19.906 8.852 9.788 1.00 92.19 563 MET A CA 1
ATOM 4049 C C . MET A 1 563 ? -20.622 7.655 9.176 1.00 92.19 563 MET A C 1
ATOM 4051 O O . MET A 1 563 ? -21.262 6.901 9.897 1.00 92.19 563 MET A O 1
ATOM 4055 N N . ALA A 1 564 ? -20.561 7.496 7.857 1.00 91.81 564 ALA A N 1
ATOM 4056 C CA . ALA A 1 564 ? -21.262 6.406 7.198 1.00 91.81 564 ALA A CA 1
ATOM 4057 C C . ALA A 1 564 ? -20.424 5.128 7.075 1.00 91.81 564 ALA A C 1
ATOM 4059 O O . ALA A 1 564 ? -20.977 4.078 6.750 1.00 91.81 564 ALA A O 1
ATOM 4060 N N . ALA A 1 565 ? -19.113 5.211 7.313 1.00 94.50 565 ALA A N 1
ATOM 4061 C CA . ALA A 1 565 ? -18.244 4.048 7.344 1.00 94.50 565 ALA A CA 1
ATOM 4062 C C . ALA A 1 565 ? -18.560 3.157 8.548 1.00 94.50 565 ALA A C 1
ATOM 4064 O O . ALA A 1 565 ? -18.841 3.639 9.649 1.00 94.50 565 ALA A O 1
ATOM 4065 N N . LEU A 1 566 ? -18.486 1.850 8.326 1.00 95.19 566 LEU A N 1
ATOM 4066 C CA . LEU A 1 566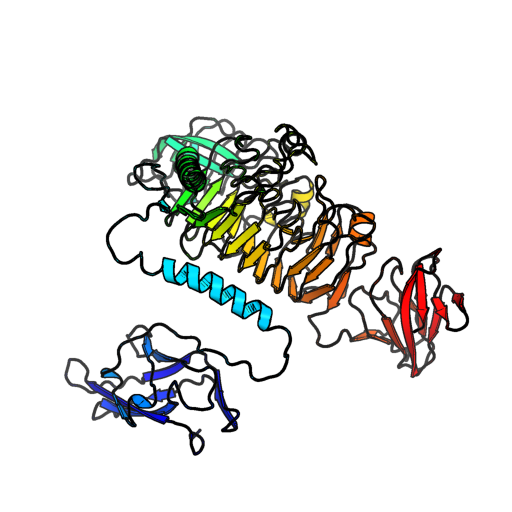 ? -18.782 0.820 9.314 1.00 95.19 566 LEU A CA 1
ATOM 4067 C C . LEU A 1 566 ? -17.607 -0.152 9.422 1.00 95.19 566 LEU A C 1
ATOM 4069 O O . LEU A 1 566 ? -16.734 -0.203 8.557 1.00 95.19 566 LEU A O 1
ATOM 4073 N N . GLY A 1 567 ? -17.627 -0.981 10.459 1.00 96.19 567 GLY A N 1
ATOM 4074 C CA . GLY A 1 567 ? -16.734 -2.127 10.585 1.00 96.19 567 GLY A CA 1
ATOM 4075 C C . GLY A 1 567 ? -15.911 -2.076 11.859 1.00 96.19 5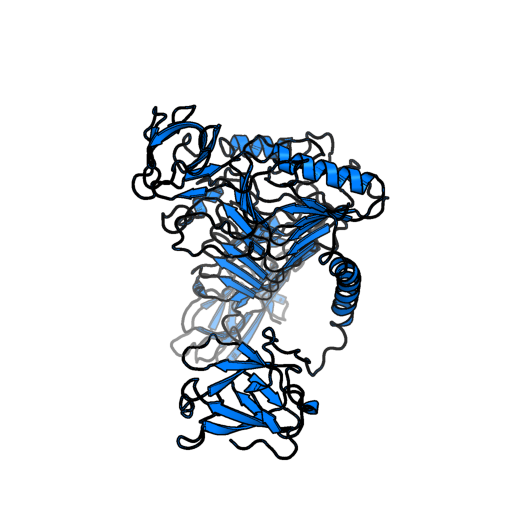67 GLY A C 1
ATOM 4076 O O . GLY A 1 567 ? -16.378 -1.576 12.883 1.00 96.19 567 GLY A O 1
ATOM 4077 N N . ARG A 1 568 ? -14.708 -2.644 11.827 1.00 97.69 568 ARG A N 1
ATOM 4078 C CA . ARG A 1 568 ? -13.890 -2.863 13.020 1.00 97.69 568 ARG A CA 1
ATOM 4079 C C . ARG A 1 568 ? -12.410 -2.787 12.687 1.00 97.69 568 ARG A C 1
ATOM 4081 O O . ARG A 1 568 ? -11.963 -3.342 11.698 1.00 97.69 568 ARG A O 1
ATOM 4088 N N . VAL A 1 569 ? -11.629 -2.137 13.540 1.00 97.88 569 VAL A N 1
ATOM 4089 C CA . VAL A 1 569 ? -10.177 -2.013 13.382 1.00 97.88 569 VAL A CA 1
ATOM 4090 C C . VAL A 1 569 ? -9.511 -2.355 14.699 1.00 97.88 569 VAL A C 1
ATOM 4092 O O . VAL A 1 569 ? -9.707 -1.661 15.697 1.00 97.88 569 VAL A O 1
ATOM 4095 N N . LYS A 1 570 ? -8.698 -3.410 14.720 1.00 97.69 570 LYS A N 1
ATOM 4096 C CA . LYS A 1 570 ? -7.893 -3.761 15.892 1.00 97.69 570 LYS A CA 1
ATOM 4097 C C . LYS A 1 570 ? -6.501 -3.137 15.792 1.00 97.69 570 LYS A C 1
ATOM 4099 O O . LYS A 1 570 ? -5.668 -3.587 15.011 1.00 97.69 570 LYS A O 1
ATOM 4104 N N . LEU A 1 571 ? -6.235 -2.129 16.618 1.00 97.12 571 LEU A N 1
ATOM 4105 C CA . LEU A 1 571 ? -4.951 -1.429 16.679 1.00 97.12 571 LEU A CA 1
ATOM 4106 C C . LEU A 1 571 ? -3.933 -2.187 17.538 1.00 97.12 571 LEU A C 1
ATOM 4108 O O . LEU A 1 571 ? -4.221 -2.603 18.656 1.00 97.12 571 LEU A O 1
ATOM 4112 N N . THR A 1 572 ? -2.712 -2.326 17.042 1.00 96.12 572 THR A N 1
ATOM 4113 C CA . THR A 1 572 ? -1.562 -2.968 17.696 1.00 96.12 572 THR A CA 1
ATOM 4114 C C . THR A 1 572 ? -0.288 -2.164 17.395 1.00 96.12 572 THR A C 1
ATOM 4116 O O . THR A 1 572 ? -0.329 -1.196 16.637 1.00 96.12 572 THR A O 1
ATOM 4119 N N . GLY A 1 573 ? 0.854 -2.540 17.976 1.00 93.62 573 GLY A N 1
ATOM 4120 C CA . GLY A 1 573 ? 2.132 -1.846 17.765 1.00 93.62 573 GLY A CA 1
ATOM 4121 C C . GLY A 1 573 ? 2.516 -0.926 18.926 1.00 93.62 573 GLY A C 1
ATOM 4122 O O . GLY A 1 573 ? 2.171 -1.204 20.074 1.00 93.62 573 GLY A O 1
ATOM 4123 N N . LEU A 1 574 ? 3.259 0.144 18.632 1.00 92.38 574 LEU A N 1
ATOM 4124 C CA . LEU A 1 574 ? 3.900 1.026 19.622 1.00 92.38 574 LEU A CA 1
ATOM 4125 C C . LEU A 1 574 ? 3.120 2.325 19.890 1.00 92.38 574 LEU A C 1
ATOM 4127 O O . LEU A 1 574 ? 3.680 3.306 20.381 1.00 92.38 574 LEU A O 1
ATOM 4131 N N . TYR A 1 575 ? 1.825 2.346 19.582 1.00 93.56 575 TYR A N 1
ATOM 4132 C CA . TYR A 1 575 ? 1.013 3.544 19.744 1.00 93.56 575 TYR A CA 1
ATOM 4133 C C . TYR A 1 575 ? 0.762 3.913 21.213 1.00 93.56 575 TYR A C 1
ATOM 4135 O O . TYR A 1 575 ? 0.637 3.058 22.095 1.00 93.56 575 TYR A O 1
ATOM 4143 N N . ASN A 1 576 ? 0.623 5.212 21.493 1.00 93.50 576 ASN A N 1
ATOM 4144 C CA . ASN A 1 576 ? 0.146 5.658 22.795 1.00 93.50 576 ASN A CA 1
ATOM 4145 C C . ASN A 1 576 ? -1.380 5.580 22.805 1.00 93.50 576 ASN A C 1
ATOM 4147 O O . ASN A 1 576 ? -2.060 6.316 22.094 1.00 93.50 576 ASN A O 1
ATOM 4151 N N . GLN A 1 577 ? -1.935 4.741 23.677 1.00 92.00 577 GLN A N 1
ATOM 4152 C CA . GLN A 1 577 ? -3.383 4.615 23.826 1.00 92.00 577 GLN A CA 1
ATOM 4153 C C . GLN A 1 577 ? -4.090 5.954 24.101 1.00 92.00 577 GLN A C 1
ATOM 4155 O O . GLN A 1 577 ? -5.267 6.096 23.796 1.00 92.00 577 GLN A O 1
ATOM 4160 N N . ALA A 1 578 ? -3.426 6.929 24.732 1.00 91.00 578 ALA A N 1
ATOM 4161 C CA . ALA A 1 578 ? -3.995 8.260 24.959 1.00 91.00 578 ALA A CA 1
ATOM 4162 C C . ALA A 1 578 ? -4.065 9.126 23.686 1.00 91.00 578 ALA A C 1
ATOM 4164 O O . ALA A 1 578 ? -4.821 10.092 23.675 1.00 91.00 578 ALA A O 1
ATOM 4165 N N . GLY A 1 579 ? -3.290 8.789 22.652 1.00 90.06 579 GLY A N 1
ATOM 4166 C CA . GLY A 1 579 ? -3.248 9.486 21.367 1.00 90.06 579 GLY A CA 1
ATOM 4167 C C . GLY A 1 579 ? -4.209 8.933 20.314 1.00 90.06 579 GLY A C 1
ATOM 4168 O O . GLY A 1 579 ? -4.336 9.545 19.260 1.00 90.06 579 GLY A O 1
ATOM 4169 N N . VAL A 1 580 ? -4.890 7.810 20.576 1.00 92.88 580 VAL A N 1
ATOM 4170 C CA . VAL A 1 580 ? -5.878 7.260 19.634 1.00 92.88 580 VAL A CA 1
ATOM 4171 C C . VAL A 1 580 ? -7.055 8.216 19.507 1.00 92.88 580 VAL A C 1
ATOM 4173 O O . VAL A 1 580 ? -7.716 8.529 20.503 1.00 92.88 580 VAL A O 1
ATOM 4176 N N . SER A 1 581 ? -7.346 8.631 18.278 1.00 88.06 581 SER A N 1
ATOM 4177 C CA . SER A 1 581 ? -8.454 9.533 17.989 1.00 88.06 581 SER A CA 1
ATOM 4178 C C . SER A 1 581 ? -9.197 9.141 16.716 1.00 88.06 581 SER A C 1
ATOM 4180 O O . SER A 1 581 ? -8.653 8.504 15.816 1.00 88.06 581 SER A O 1
ATOM 4182 N N . THR A 1 582 ? -10.467 9.526 16.674 1.00 88.81 582 THR A N 1
ATOM 4183 C CA . THR A 1 582 ? -11.270 9.586 15.456 1.00 88.81 582 THR A CA 1
ATOM 4184 C C . THR A 1 582 ? -11.520 11.063 15.196 1.00 88.81 582 THR A C 1
ATOM 4186 O O . THR A 1 582 ? -12.047 11.755 16.072 1.00 88.81 582 THR A O 1
ATOM 4189 N N . ALA A 1 583 ? -11.114 11.572 14.036 1.00 83.50 583 ALA A N 1
ATOM 4190 C CA . ALA A 1 583 ? -11.219 13.002 13.748 1.00 83.50 583 ALA A CA 1
ATOM 4191 C C . ALA A 1 583 ? -12.677 13.490 13.713 1.00 83.50 583 ALA A C 1
ATOM 4193 O O . ALA A 1 583 ? -12.945 14.663 13.973 1.00 83.50 583 ALA A O 1
ATOM 4194 N N . GLN A 1 584 ? -13.611 12.589 13.397 1.00 89.50 584 GLN A N 1
ATOM 4195 C CA . GLN A 1 584 ? -15.054 12.811 13.349 1.00 89.50 584 GLN A CA 1
ATOM 4196 C C . GLN A 1 584 ? -15.794 11.577 13.907 1.00 89.50 584 GLN A C 1
ATOM 4198 O O . GLN A 1 584 ? -15.182 10.514 14.063 1.00 89.50 584 GLN A O 1
ATOM 4203 N N . PRO A 1 585 ? -17.099 11.692 14.205 1.00 90.31 585 PRO A N 1
ATOM 4204 C CA . PRO A 1 585 ? -17.951 10.543 14.494 1.00 90.31 585 PRO A CA 1
ATOM 4205 C C . PRO A 1 585 ? -17.862 9.455 13.411 1.00 90.31 585 PRO A C 1
ATOM 4207 O O . PRO A 1 585 ? -17.808 9.765 12.219 1.00 90.31 585 PRO A O 1
ATOM 4210 N N . THR A 1 586 ? -17.838 8.183 13.815 1.00 93.81 586 THR A N 1
ATOM 4211 C CA . THR A 1 586 ? -17.665 7.045 12.901 1.00 93.81 586 THR A CA 1
ATOM 4212 C C . THR A 1 586 ? -18.345 5.788 13.414 1.00 93.81 586 THR A C 1
ATOM 4214 O O . THR A 1 586 ? -18.293 5.524 14.612 1.00 93.81 586 THR A O 1
ATOM 4217 N N . GLY A 1 587 ? -18.901 4.986 12.501 1.00 94.25 587 GLY A N 1
ATOM 4218 C CA . GLY A 1 587 ? -19.407 3.644 12.791 1.00 94.25 587 GLY A CA 1
ATOM 4219 C C . GLY A 1 587 ? -18.330 2.555 12.822 1.00 94.25 587 GLY A C 1
ATOM 4220 O O . GLY A 1 587 ? -18.659 1.379 12.981 1.00 94.25 587 GLY A O 1
ATOM 4221 N N . ILE A 1 588 ? -17.051 2.914 12.670 1.00 96.31 588 ILE A N 1
ATOM 4222 C CA . ILE A 1 588 ? -15.922 1.986 12.780 1.00 96.31 588 ILE A CA 1
ATOM 4223 C C . ILE A 1 588 ? -15.589 1.745 14.257 1.00 96.31 588 ILE A C 1
ATOM 4225 O O . ILE A 1 588 ? -15.220 2.659 14.996 1.00 96.31 588 ILE A O 1
ATOM 4229 N N . GLU A 1 589 ? -15.660 0.490 14.697 1.00 96.88 589 GLU A N 1
ATOM 4230 C CA . GLU A 1 589 ? -15.238 0.103 16.039 1.00 96.88 589 GLU A CA 1
ATOM 4231 C C . GLU A 1 589 ? -13.707 0.014 16.129 1.00 96.88 589 GLU A C 1
ATOM 4233 O O . GLU A 1 589 ? -13.091 -0.911 15.601 1.00 96.88 589 GLU A O 1
ATOM 4238 N N . VAL A 1 590 ? -13.080 0.921 16.881 1.00 96.56 590 VAL A N 1
ATOM 4239 C CA . VAL A 1 590 ? -11.634 0.868 17.155 1.00 96.56 590 VAL A CA 1
ATOM 4240 C C . VAL A 1 590 ? -11.363 0.036 18.403 1.00 96.56 590 VAL A C 1
ATOM 4242 O O . VAL A 1 590 ? -11.824 0.378 19.493 1.00 96.56 590 VAL A O 1
ATOM 4245 N N . VAL A 1 591 ? -10.608 -1.049 18.272 1.00 96.56 591 VAL A N 1
ATOM 4246 C CA . VAL A 1 591 ? -10.289 -1.987 19.355 1.00 96.56 591 VAL A CA 1
ATOM 4247 C C . VAL A 1 591 ? -8.816 -1.885 19.724 1.00 96.56 591 VAL A C 1
ATOM 4249 O O . VAL A 1 591 ? -7.951 -1.955 18.856 1.00 96.56 591 VAL A O 1
ATOM 4252 N N . ASP A 1 592 ? -8.520 -1.786 21.021 1.00 96.00 592 ASP A N 1
ATOM 4253 C CA . ASP A 1 592 ? -7.153 -1.941 21.523 1.00 96.00 592 ASP A CA 1
ATOM 4254 C C . ASP A 1 592 ? -6.736 -3.415 21.459 1.00 96.00 592 ASP A C 1
ATOM 4256 O O . ASP A 1 592 ? -7.174 -4.243 22.259 1.00 96.00 592 ASP A O 1
ATOM 4260 N N . GLY A 1 593 ? -5.904 -3.748 20.479 1.00 95.25 593 GLY A N 1
ATOM 4261 C CA . GLY A 1 593 ? -5.299 -5.063 20.316 1.00 95.25 593 GLY A CA 1
ATOM 4262 C C . GLY A 1 593 ? -3.994 -5.263 21.084 1.00 95.25 593 GLY A C 1
ATOM 4263 O O . GLY A 1 593 ? -3.475 -6.377 21.065 1.00 95.25 593 GLY A O 1
ATOM 4264 N N . GLY A 1 594 ? -3.458 -4.230 21.743 1.00 91.81 594 GLY A N 1
ATOM 4265 C CA . GLY A 1 594 ? -2.255 -4.315 22.578 1.00 91.81 594 GLY A CA 1
ATOM 4266 C C . GLY A 1 594 ? -2.515 -4.923 23.958 1.00 91.81 594 GLY A C 1
ATOM 4267 O O . GLY A 1 594 ? -1.576 -5.272 24.672 1.00 91.81 594 GLY A O 1
ATOM 4268 N N . VAL A 1 595 ? -3.786 -5.081 24.336 1.00 90.75 595 VAL A N 1
ATOM 4269 C CA . VAL A 1 595 ? -4.203 -5.705 25.594 1.00 90.75 595 VAL A CA 1
ATOM 4270 C C . VAL A 1 595 ? -5.231 -6.816 25.343 1.00 90.75 595 VAL A C 1
ATOM 4272 O O . VAL A 1 595 ? -6.075 -6.683 24.461 1.00 90.75 595 VAL A O 1
ATOM 4275 N N . PRO A 1 596 ? -5.237 -7.901 26.143 1.00 85.56 596 PRO A N 1
ATOM 4276 C CA . PRO A 1 596 ? -6.248 -8.960 26.021 1.00 85.56 596 PRO A CA 1
ATOM 4277 C C . PRO A 1 596 ? -7.679 -8.468 26.283 1.00 85.56 596 PRO A C 1
ATOM 4279 O O . PRO A 1 596 ? -8.649 -9.037 25.790 1.00 85.56 596 PRO A O 1
ATOM 4282 N N . SER A 1 597 ? -7.809 -7.414 27.091 1.00 87.38 597 SER A N 1
ATOM 4283 C CA . SER A 1 597 ? -9.073 -6.768 27.426 1.00 87.38 597 SER A CA 1
ATOM 4284 C C . SER A 1 597 ? -8.843 -5.275 27.629 1.00 87.38 597 SER A C 1
ATOM 4286 O O . SER A 1 597 ? -7.974 -4.903 28.420 1.00 87.38 597 SER A O 1
ATOM 4288 N N . ALA A 1 598 ? -9.643 -4.429 26.979 1.00 88.12 598 ALA A N 1
ATOM 4289 C CA . ALA A 1 598 ? -9.568 -2.971 27.095 1.00 88.12 598 ALA A CA 1
ATOM 4290 C C . ALA A 1 598 ? -10.129 -2.466 28.445 1.00 88.12 598 ALA A C 1
ATOM 4292 O O . ALA A 1 598 ? -11.191 -1.835 28.519 1.00 88.12 598 ALA A O 1
ATOM 4293 N N . ILE A 1 599 ? -9.418 -2.797 29.530 1.00 94.44 599 ILE A N 1
ATOM 4294 C CA . ILE A 1 599 ? -9.691 -2.372 30.905 1.00 94.44 599 ILE A CA 1
ATOM 4295 C C . ILE A 1 599 ? -8.708 -1.262 31.277 1.00 94.44 599 ILE A C 1
ATOM 4297 O O . ILE A 1 599 ? -7.503 -1.492 31.353 1.00 94.44 599 ILE A O 1
ATOM 4301 N N . ARG A 1 600 ? -9.223 -0.069 31.583 1.00 95.69 600 ARG A N 1
ATOM 4302 C CA . ARG A 1 600 ? -8.422 1.071 32.047 1.00 95.69 600 ARG A CA 1
ATOM 4303 C C . ARG A 1 600 ? -8.810 1.461 33.467 1.00 95.69 600 ARG A C 1
ATOM 4305 O O . ARG A 1 600 ? -9.978 1.732 33.737 1.00 95.69 600 ARG A O 1
ATOM 4312 N N . ARG A 1 601 ? -7.831 1.551 34.370 1.00 96.56 601 ARG A N 1
ATOM 4313 C CA . ARG A 1 601 ? -8.028 2.142 35.703 1.00 96.56 601 ARG A CA 1
ATOM 4314 C C . ARG A 1 601 ? -7.863 3.659 35.637 1.00 96.56 601 ARG A C 1
ATOM 4316 O O . ARG A 1 601 ? -6.915 4.143 35.028 1.00 96.56 601 ARG A O 1
ATOM 4323 N N . VAL A 1 602 ? -8.762 4.395 36.283 1.00 97.69 602 VAL A N 1
ATOM 4324 C CA . VAL A 1 602 ? -8.755 5.866 36.338 1.00 97.69 602 VAL A CA 1
ATOM 4325 C C . VAL A 1 602 ? -8.996 6.348 37.768 1.00 97.69 602 VAL A C 1
ATOM 4327 O O . VAL A 1 602 ? -9.830 5.792 38.478 1.00 97.69 602 VAL A O 1
ATOM 4330 N N . THR A 1 603 ? -8.257 7.372 38.191 1.00 97.75 603 THR A N 1
ATOM 4331 C CA . THR A 1 603 ? -8.263 7.912 39.569 1.00 97.75 603 THR A CA 1
ATOM 4332 C C . THR A 1 603 ? -8.565 9.415 39.618 1.00 97.75 603 THR A C 1
ATOM 4334 O O . THR A 1 603 ? -8.360 10.060 40.641 1.00 97.75 603 THR A O 1
ATOM 4337 N N . GLY A 1 604 ? -8.995 9.999 38.501 1.00 97.94 604 GLY A N 1
ATOM 4338 C CA . GLY A 1 604 ? -9.274 11.425 38.350 1.00 97.94 604 GLY A CA 1
ATOM 4339 C C . GLY A 1 604 ? -10.124 11.681 37.109 1.00 97.94 604 GLY A C 1
ATOM 4340 O O . GLY A 1 604 ? -10.504 10.735 36.418 1.00 97.94 604 GLY A O 1
ATOM 4341 N N . ALA A 1 605 ? -10.431 12.951 36.835 1.00 97.69 605 ALA A N 1
ATOM 4342 C CA . ALA A 1 605 ? -11.267 13.322 35.696 1.00 97.69 605 ALA A CA 1
ATOM 4343 C C . ALA A 1 605 ? -10.647 12.889 34.357 1.00 97.69 605 ALA A C 1
ATOM 4345 O O . ALA A 1 605 ? -9.429 12.950 34.181 1.00 97.69 605 ALA A O 1
ATOM 4346 N N . PHE A 1 606 ? -11.484 12.444 33.419 1.00 96.94 606 PHE A N 1
ATOM 4347 C CA . PHE A 1 606 ? -11.026 11.901 32.139 1.00 96.94 606 PHE A CA 1
ATOM 4348 C C . PHE A 1 606 ? -12.100 11.999 31.051 1.00 96.94 606 PHE A C 1
ATOM 4350 O O . PHE A 1 606 ? -13.285 12.078 31.361 1.00 96.94 606 PHE A O 1
ATOM 4357 N N . THR A 1 607 ? -11.689 11.876 29.787 1.00 95.50 607 THR A N 1
ATOM 4358 C CA . THR A 1 607 ? -12.582 11.575 28.655 1.00 95.50 607 THR A CA 1
ATOM 4359 C C . THR A 1 607 ? -12.367 10.126 28.217 1.00 95.50 607 THR A C 1
ATOM 4361 O O . THR A 1 607 ? -11.227 9.642 28.173 1.00 95.50 607 THR A O 1
ATOM 4364 N N . ALA A 1 608 ? -13.456 9.388 28.006 1.00 95.56 608 ALA A N 1
ATOM 4365 C CA . ALA A 1 608 ? -13.407 8.026 27.494 1.00 95.56 608 ALA A CA 1
ATOM 4366 C C . ALA A 1 608 ? -12.926 8.042 26.037 1.00 95.56 608 ALA A C 1
ATOM 4368 O O . ALA A 1 608 ? -13.308 8.904 25.249 1.00 95.56 608 ALA A O 1
ATOM 4369 N N . ARG A 1 609 ? -12.038 7.109 25.702 1.00 94.06 609 ARG A N 1
ATOM 4370 C CA . ARG A 1 609 ? -11.388 7.025 24.389 1.00 94.06 609 ARG A CA 1
ATOM 4371 C C . ARG A 1 609 ? -12.178 6.098 23.459 1.00 94.06 609 ARG A C 1
ATOM 4373 O O . ARG A 1 609 ? -12.864 5.206 23.964 1.00 94.06 609 ARG A O 1
ATOM 4380 N N . PRO A 1 610 ? -12.024 6.200 22.126 1.00 92.75 610 PRO A N 1
ATOM 4381 C CA . PRO A 1 610 ? -12.647 5.260 21.183 1.00 92.75 610 PRO A CA 1
ATOM 4382 C C . PRO A 1 610 ? -12.298 3.783 21.455 1.00 92.75 610 PRO A C 1
ATOM 4384 O O . PRO A 1 610 ? -13.085 2.881 21.191 1.00 92.75 610 PRO A O 1
ATOM 4387 N N . ILE A 1 611 ? -11.138 3.525 22.060 1.00 95.19 611 ILE A N 1
ATOM 4388 C CA . ILE A 1 611 ? -10.666 2.173 22.391 1.00 95.19 611 ILE A CA 1
ATOM 4389 C C . ILE A 1 611 ? -11.035 1.689 23.799 1.00 95.19 611 ILE A C 1
ATOM 4391 O O . ILE A 1 611 ? -10.837 0.516 24.111 1.00 95.19 611 ILE A O 1
ATOM 4395 N N . ASP A 1 612 ? -11.560 2.555 24.673 1.00 95.75 612 ASP A N 1
ATOM 4396 C CA . ASP A 1 612 ? -11.943 2.125 26.020 1.00 95.75 612 ASP A CA 1
ATOM 4397 C C . ASP A 1 612 ? -13.185 1.220 25.940 1.00 95.75 612 ASP A C 1
ATOM 4399 O O . ASP A 1 612 ? -14.092 1.454 25.141 1.00 95.75 612 ASP A O 1
ATOM 4403 N N . ARG A 1 613 ? -13.239 0.171 26.769 1.00 95.94 613 ARG A N 1
ATOM 4404 C CA . ARG A 1 613 ? -14.431 -0.689 26.913 1.00 95.94 613 ARG A CA 1
ATOM 4405 C C . ARG A 1 613 ? -14.893 -0.745 28.357 1.00 95.94 613 ARG A C 1
ATOM 4407 O O . ARG A 1 613 ? -16.057 -0.491 28.650 1.00 95.94 613 ARG A O 1
ATOM 4414 N N . THR A 1 614 ? -13.970 -1.033 29.275 1.00 97.56 614 THR A N 1
ATOM 4415 C CA . THR A 1 614 ? -14.238 -1.039 30.718 1.00 97.56 614 THR A CA 1
ATOM 4416 C C . THR A 1 614 ? -13.340 -0.044 31.440 1.00 97.56 614 THR A C 1
ATOM 4418 O O . THR A 1 614 ? -12.115 -0.122 31.386 1.00 97.56 614 THR A O 1
ATOM 4421 N N . LEU A 1 615 ? -13.960 0.876 32.167 1.00 98.00 615 LEU A N 1
ATOM 4422 C CA . LEU A 1 615 ? -13.318 1.919 32.952 1.00 98.00 615 LEU A CA 1
ATOM 4423 C C . LEU A 1 615 ? -13.501 1.595 34.435 1.00 98.00 615 LEU A C 1
ATOM 4425 O O . LEU A 1 615 ? -14.605 1.669 34.973 1.00 98.00 615 LEU A O 1
ATOM 4429 N N . VAL A 1 616 ? -12.410 1.217 35.100 1.00 98.25 616 VAL A N 1
ATOM 4430 C CA . VAL A 1 616 ? -12.377 0.976 36.547 1.00 98.25 616 VAL A CA 1
ATOM 4431 C C . VAL A 1 616 ? -12.059 2.298 37.235 1.00 98.25 616 VAL A C 1
ATOM 4433 O O . VAL A 1 616 ? -10.903 2.714 37.320 1.00 98.25 616 VAL A O 1
ATOM 4436 N N . CYS A 1 617 ? -13.103 2.978 37.687 1.00 98.38 617 CYS A N 1
ATOM 4437 C CA . CYS A 1 617 ? -13.033 4.298 38.293 1.00 98.38 617 CYS A CA 1
ATOM 4438 C C . CYS A 1 617 ? -12.833 4.174 39.804 1.00 98.38 617 CYS A C 1
ATOM 4440 O O . CYS A 1 617 ? -13.740 3.772 40.531 1.00 98.38 617 CYS A O 1
ATOM 4442 N N . ASP A 1 618 ? -11.644 4.516 40.286 1.00 98.38 618 ASP A N 1
ATOM 4443 C CA . ASP A 1 618 ? -11.300 4.470 41.703 1.00 98.38 618 ASP A CA 1
ATOM 4444 C C . ASP A 1 618 ? -11.488 5.847 42.346 1.00 98.38 618 ASP A C 1
ATOM 4446 O O . ASP A 1 618 ? -10.610 6.708 42.312 1.00 98.38 618 ASP A O 1
ATOM 4450 N N . THR A 1 619 ? -12.668 6.046 42.927 1.00 98.44 619 THR A N 1
ATOM 4451 C CA . THR A 1 619 ? -13.088 7.287 43.595 1.00 98.44 619 THR A CA 1
ATOM 4452 C C . THR A 1 619 ? -12.667 7.362 45.070 1.00 98.44 619 THR A C 1
ATOM 4454 O O . THR A 1 619 ? -13.206 8.169 45.825 1.00 98.44 619 THR A O 1
ATOM 4457 N N . THR A 1 620 ? -11.721 6.529 45.528 1.00 98.00 620 THR A N 1
ATOM 4458 C CA . THR A 1 620 ? -11.310 6.477 46.948 1.00 98.00 620 THR A CA 1
ATOM 4459 C C . THR A 1 620 ? -10.724 7.802 47.443 1.00 98.00 620 THR A C 1
ATOM 4461 O O . THR A 1 620 ? -10.962 8.197 48.582 1.00 98.00 620 THR A O 1
ATOM 4464 N N . ALA A 1 621 ? -9.983 8.510 46.584 1.00 96.88 621 ALA A N 1
ATOM 4465 C CA . ALA A 1 621 ? -9.409 9.821 46.900 1.00 96.88 621 ALA A CA 1
ATOM 4466 C C . ALA A 1 621 ? -10.426 10.979 46.799 1.00 96.88 621 ALA A C 1
ATOM 4468 O O . ALA A 1 621 ? -10.133 12.093 47.231 1.00 96.88 621 ALA A O 1
ATOM 4469 N N . GLY A 1 622 ? -11.606 10.729 46.225 1.00 97.69 622 GLY A N 1
ATOM 4470 C CA . GLY A 1 622 ? -12.640 11.724 45.958 1.00 97.69 622 GLY A CA 1
ATOM 4471 C C . GLY A 1 622 ? -13.475 11.371 44.725 1.00 97.69 622 GLY A C 1
ATOM 4472 O O . GLY A 1 622 ? -13.044 10.612 43.855 1.00 97.69 622 GLY A O 1
ATOM 4473 N N . GLY A 1 623 ? -14.687 11.927 44.648 1.00 97.62 623 GLY A N 1
ATOM 4474 C CA . GLY A 1 623 ? -15.520 11.828 43.448 1.00 97.62 623 GLY A CA 1
ATOM 4475 C C . GLY A 1 623 ? -14.925 12.635 42.292 1.00 97.62 623 GLY A C 1
ATOM 4476 O O . GLY A 1 623 ? -14.272 13.654 42.510 1.00 97.62 623 GLY A O 1
ATOM 4477 N N . PHE A 1 624 ? -15.156 12.190 41.060 1.00 98.50 624 PHE A N 1
ATOM 4478 C CA . PHE A 1 624 ? -14.712 12.885 39.850 1.00 98.50 624 PHE A CA 1
ATOM 4479 C C . PHE A 1 624 ? -15.668 12.624 38.685 1.00 98.50 624 PHE A C 1
ATOM 4481 O O . PHE A 1 624 ? -16.595 11.818 38.801 1.00 98.50 624 PHE A O 1
ATOM 4488 N N . THR A 1 625 ? -15.431 13.311 37.564 1.00 98.31 625 THR A N 1
ATOM 4489 C CA . THR A 1 625 ? -16.233 13.176 36.344 1.00 98.31 625 THR A CA 1
ATOM 4490 C C . THR A 1 625 ? -15.480 12.400 35.265 1.00 98.31 625 THR A C 1
ATOM 4492 O O . THR A 1 625 ? -14.369 12.776 34.893 1.00 98.31 625 THR A O 1
ATOM 4495 N N . GLY A 1 626 ? -16.091 11.334 34.752 1.00 97.94 626 GLY A N 1
ATOM 4496 C CA . GLY A 1 626 ? -15.726 10.717 33.478 1.00 97.94 626 GLY A CA 1
ATOM 4497 C C . GLY A 1 626 ? -16.630 11.254 32.374 1.00 97.94 626 GLY A C 1
ATOM 4498 O O . GLY A 1 626 ? -17.844 11.275 32.541 1.00 97.94 626 GLY A O 1
ATOM 4499 N N . THR A 1 627 ? -16.064 11.693 31.260 1.00 97.56 627 THR A N 1
ATOM 4500 C CA . THR A 1 627 ? -16.816 12.261 30.136 1.00 97.56 627 THR A CA 1
ATOM 4501 C C . THR A 1 627 ? -16.899 11.241 29.004 1.00 97.56 627 THR A C 1
ATOM 4503 O O . THR A 1 627 ? -15.874 10.720 28.564 1.00 97.56 627 THR A O 1
ATOM 4506 N N . LEU A 1 628 ? -18.109 10.940 28.542 1.00 96.56 628 LEU A N 1
ATOM 4507 C CA . LEU A 1 628 ? -18.357 10.171 27.324 1.00 96.56 628 LEU A CA 1
ATOM 4508 C C . LEU A 1 628 ? -17.987 11.000 26.088 1.00 96.56 628 LEU A C 1
ATOM 4510 O O . LEU A 1 628 ? -18.186 12.217 26.119 1.00 96.56 628 LEU A O 1
ATOM 4514 N N . PRO A 1 629 ? -17.480 10.371 25.016 1.00 94.06 629 PRO A N 1
ATOM 4515 C CA . PRO A 1 629 ? -17.295 11.050 23.741 1.00 94.06 629 PRO A CA 1
ATOM 4516 C C . PRO A 1 629 ? -18.648 11.410 23.109 1.00 94.06 629 PRO A C 1
ATOM 4518 O O . PRO A 1 629 ? -19.718 11.156 23.675 1.00 94.06 629 PRO A O 1
ATOM 4521 N N . ASP A 1 630 ? -18.582 11.977 21.909 1.00 92.94 630 ASP A N 1
ATOM 4522 C CA . ASP A 1 630 ? -19.752 12.196 21.069 1.00 92.94 630 ASP A CA 1
ATOM 4523 C C . ASP A 1 630 ? -20.493 10.863 20.819 1.00 92.94 630 ASP A C 1
ATOM 4525 O O . ASP A 1 630 ? -19.870 9.830 20.540 1.00 92.94 630 ASP A O 1
ATOM 4529 N N . ALA A 1 631 ? -21.817 10.877 21.000 1.00 93.31 631 ALA A N 1
ATOM 4530 C CA . ALA A 1 631 ? -22.699 9.740 20.751 1.00 93.31 631 ALA A CA 1
ATOM 4531 C C . ALA A 1 631 ? -22.961 9.497 19.257 1.00 93.31 631 ALA A C 1
ATOM 4533 O O . ALA A 1 631 ? -23.432 8.419 18.901 1.00 93.31 631 ALA A O 1
ATOM 4534 N N . ASP A 1 632 ? -22.711 10.470 18.383 1.00 92.31 632 ASP A N 1
ATOM 4535 C CA . ASP A 1 632 ? -23.030 10.359 16.966 1.00 92.31 632 ASP A CA 1
ATOM 4536 C C . ASP A 1 632 ? -22.342 9.122 16.364 1.00 92.31 632 ASP A C 1
ATOM 4538 O O . ASP A 1 632 ? -21.122 8.984 16.383 1.00 92.31 632 ASP A O 1
ATOM 4542 N N . VAL A 1 633 ? -23.147 8.173 15.875 1.00 88.62 633 VAL A N 1
ATOM 4543 C CA . VAL A 1 633 ? -22.711 6.932 15.205 1.00 88.62 633 VAL A CA 1
ATOM 4544 C C . VAL A 1 633 ? -21.666 6.109 15.977 1.00 88.62 633 VAL A C 1
ATOM 4546 O O . VAL A 1 633 ? -20.999 5.265 15.397 1.00 88.62 633 VAL A O 1
ATOM 4549 N N . ASN A 1 634 ? -21.525 6.299 17.289 1.00 92.62 634 ASN A N 1
ATOM 4550 C CA . ASN A 1 634 ? -20.473 5.647 18.062 1.00 92.62 634 ASN A CA 1
ATOM 4551 C C . ASN A 1 634 ? -20.817 4.165 18.335 1.00 92.62 634 ASN A C 1
ATOM 4553 O O . ASN A 1 634 ? -21.778 3.892 19.061 1.00 92.62 634 ASN A O 1
ATOM 4557 N N . PRO A 1 635 ? -20.046 3.187 17.820 1.00 93.56 635 PRO A N 1
ATOM 4558 C CA . PRO A 1 635 ? -20.370 1.768 17.973 1.00 93.56 635 PRO A CA 1
ATOM 4559 C C . PRO A 1 635 ? -19.969 1.204 19.346 1.00 93.56 635 PRO A C 1
ATOM 4561 O O . PRO A 1 635 ? -20.245 0.044 19.654 1.00 93.56 635 PRO A O 1
ATOM 4564 N N . VAL A 1 636 ? -19.280 1.987 20.181 1.00 95.25 636 VAL A N 1
ATOM 4565 C CA . VAL A 1 636 ? -18.657 1.496 21.408 1.00 95.25 636 VAL A CA 1
ATOM 4566 C C . VAL A 1 636 ? -19.641 1.508 22.572 1.00 95.25 636 VAL A C 1
ATOM 4568 O O . VAL A 1 636 ? -20.244 2.522 22.922 1.00 95.25 636 VAL A O 1
ATOM 4571 N N . THR A 1 637 ? -19.738 0.364 23.248 1.00 97.00 637 THR A N 1
ATOM 4572 C CA . THR A 1 637 ? -20.364 0.278 24.570 1.00 97.00 637 THR A CA 1
ATOM 4573 C C . THR A 1 637 ? -19.331 0.556 25.657 1.00 97.00 637 THR A C 1
ATOM 4575 O O . THR A 1 637 ? -18.329 -0.156 25.766 1.00 97.00 637 THR A O 1
ATOM 4578 N N . TYR A 1 638 ? -19.612 1.535 26.514 1.00 97.88 638 TYR A N 1
ATOM 4579 C CA . TYR A 1 638 ? -18.768 1.885 27.655 1.00 97.88 638 TYR A CA 1
ATOM 4580 C C . TYR A 1 638 ? -19.325 1.306 28.956 1.00 97.88 638 TYR A C 1
ATOM 4582 O O . TYR A 1 638 ? -20.507 1.453 29.268 1.00 97.88 638 TYR A O 1
ATOM 4590 N N . VAL A 1 639 ? -18.453 0.679 29.749 1.00 98.44 639 VAL A N 1
ATOM 4591 C CA . VAL A 1 639 ? -18.761 0.168 31.091 1.00 98.44 639 VAL A CA 1
ATOM 4592 C C . VAL A 1 639 ? -17.950 0.944 32.123 1.00 98.44 639 VAL A C 1
ATOM 4594 O O . VAL A 1 639 ? -16.730 0.825 32.175 1.00 98.44 639 VAL A O 1
ATOM 4597 N N . PHE A 1 640 ? -18.615 1.702 32.988 1.00 98.44 640 PHE A N 1
ATOM 4598 C CA . PHE A 1 640 ? -18.004 2.410 34.111 1.00 98.44 640 PHE A CA 1
ATOM 4599 C C . PHE A 1 640 ? -18.247 1.620 35.390 1.00 98.44 640 PHE A C 1
ATOM 4601 O O . PHE A 1 640 ? -19.392 1.448 35.803 1.00 98.44 640 PHE A O 1
ATOM 4608 N N . LYS A 1 641 ? -17.180 1.163 36.042 1.00 98.38 641 LYS A N 1
ATOM 4609 C CA . LYS A 1 641 ? -17.236 0.463 37.327 1.00 98.38 641 LYS A CA 1
ATOM 4610 C C . LYS A 1 641 ? -16.621 1.345 38.404 1.00 98.38 641 LYS A C 1
ATOM 4612 O O . LYS A 1 641 ? -15.404 1.525 38.421 1.00 98.38 641 LYS A O 1
ATOM 4617 N N . ASN A 1 642 ? -17.438 1.874 39.310 1.00 98.44 642 ASN A N 1
ATOM 4618 C CA . ASN A 1 642 ? -16.939 2.666 40.429 1.00 98.44 642 ASN A CA 1
ATOM 4619 C C . ASN A 1 642 ? -16.494 1.736 41.569 1.00 98.44 642 ASN A C 1
ATOM 4621 O O . ASN A 1 642 ? -17.324 1.096 42.209 1.00 98.44 642 ASN A O 1
ATOM 4625 N N . VAL A 1 643 ? -15.188 1.649 41.817 1.00 98.38 643 VAL A N 1
ATOM 4626 C CA . VAL A 1 643 ? -14.594 0.765 42.841 1.00 98.38 643 VAL A CA 1
ATOM 4627 C C . VAL A 1 643 ? -14.133 1.502 44.100 1.00 98.38 643 VAL A C 1
ATOM 4629 O O . VAL A 1 643 ? -13.598 0.863 45.002 1.00 98.38 643 VAL A O 1
ATOM 4632 N N . GLY A 1 644 ? -14.308 2.825 44.156 1.00 97.38 644 GLY A N 1
ATOM 4633 C CA . GLY A 1 644 ? -13.913 3.640 45.305 1.00 97.38 644 GLY A CA 1
ATOM 4634 C C . GLY A 1 644 ? -15.024 3.817 46.339 1.00 97.38 644 GLY A C 1
ATOM 4635 O O . GLY A 1 644 ? -15.941 3.003 46.439 1.00 97.38 644 GLY A O 1
ATOM 4636 N N . SER A 1 645 ? -14.938 4.899 47.115 1.00 97.88 645 SER A N 1
ATOM 4637 C CA . SER A 1 645 ? -15.863 5.216 48.214 1.00 97.88 645 SER A CA 1
ATOM 4638 C C . SER A 1 645 ? -16.758 6.434 47.958 1.00 97.88 645 SER A C 1
ATOM 4640 O O . SER A 1 645 ? -17.713 6.648 48.704 1.00 97.88 645 SER A O 1
ATOM 4642 N N . ALA A 1 646 ? -16.486 7.225 46.916 1.00 98.12 646 ALA A N 1
ATOM 4643 C CA . ALA A 1 646 ? -17.270 8.405 46.558 1.00 98.12 646 ALA A CA 1
ATOM 4644 C C . ALA A 1 646 ? -18.135 8.160 45.308 1.00 98.12 646 ALA A C 1
ATOM 4646 O O . ALA A 1 646 ? -18.118 7.089 44.703 1.00 98.12 646 ALA A O 1
ATOM 4647 N N . THR A 1 647 ? -18.939 9.153 44.921 1.00 98.19 647 THR A N 1
ATOM 4648 C CA . THR A 1 647 ? -19.761 9.077 43.702 1.00 98.19 647 THR A CA 1
ATOM 4649 C C . THR A 1 647 ? -18.924 9.430 42.475 1.00 98.19 647 THR A C 1
ATOM 4651 O O . THR A 1 647 ? -18.214 10.435 42.475 1.00 98.19 647 THR A O 1
ATOM 4654 N N . LEU A 1 648 ? -19.031 8.617 41.424 1.00 98.50 648 LEU A N 1
ATOM 4655 C CA . LEU A 1 648 ? -18.550 8.946 40.083 1.00 98.50 648 LEU A CA 1
ATOM 4656 C C . LEU A 1 648 ? -19.674 9.655 39.320 1.00 98.50 648 LEU A C 1
ATOM 4658 O O . LEU A 1 648 ? -20.805 9.171 39.306 1.00 98.50 648 LEU A O 1
ATOM 4662 N N . THR A 1 649 ? -19.361 10.754 38.643 1.00 98.31 649 THR A N 1
ATOM 4663 C CA . THR A 1 649 ? -20.271 11.379 37.675 1.00 98.31 649 THR A CA 1
ATOM 4664 C C . THR A 1 649 ? -19.840 10.981 36.270 1.00 98.31 649 THR A C 1
ATOM 4666 O O . THR A 1 649 ? -18.686 11.167 35.901 1.00 98.31 649 THR A O 1
ATOM 4669 N N . VAL A 1 650 ? -20.749 10.438 35.469 1.00 98.00 650 VAL A N 1
ATOM 4670 C CA . VAL A 1 650 ? -20.529 10.198 34.040 1.00 98.00 650 VAL A CA 1
ATOM 4671 C C . VAL A 1 650 ? -21.259 11.286 33.267 1.00 98.00 650 VAL A C 1
ATOM 4673 O O . VAL A 1 650 ? -22.484 11.328 33.299 1.00 98.00 650 VAL A O 1
ATOM 4676 N N . GLY A 1 651 ? -20.521 12.203 32.646 1.00 97.12 651 GLY A N 1
ATOM 4677 C CA . GLY A 1 651 ? -21.056 13.282 31.809 1.00 97.12 651 GLY A CA 1
ATOM 4678 C C . GLY A 1 651 ? -20.931 12.984 30.315 1.00 97.12 651 GLY A C 1
ATOM 4679 O O . GLY A 1 651 ? -20.308 12.000 29.926 1.00 97.12 651 GLY A O 1
ATOM 4680 N N . THR A 1 652 ? -21.489 13.852 29.477 1.00 95.69 652 THR A N 1
ATOM 4681 C CA . THR A 1 652 ? -21.350 13.819 28.011 1.00 95.69 652 THR A CA 1
ATOM 4682 C C . THR A 1 652 ? -20.570 15.030 27.506 1.00 95.69 652 THR A C 1
ATOM 4684 O O . THR A 1 652 ? -20.458 16.050 28.192 1.00 95.69 652 THR A O 1
ATOM 4687 N N . THR A 1 653 ? -20.018 14.939 26.298 1.00 86.44 653 THR A N 1
ATOM 4688 C CA . THR A 1 653 ? -19.584 16.128 25.561 1.00 86.44 653 THR A CA 1
ATOM 4689 C C . THR A 1 653 ? -20.796 16.879 25.005 1.00 86.44 653 THR A C 1
ATOM 4691 O O . THR A 1 653 ? -21.672 16.297 24.369 1.00 86.44 653 THR A O 1
ATOM 4694 N N . GLY A 1 654 ? -20.847 18.196 25.213 1.00 84.56 654 GLY A N 1
ATOM 4695 C CA . GLY A 1 654 ? -21.914 19.039 24.670 1.00 84.56 654 GLY A CA 1
ATOM 4696 C C . GLY A 1 654 ? -23.272 18.848 25.361 1.00 84.56 654 GLY A C 1
ATOM 4697 O O . GLY A 1 654 ? -23.347 18.710 26.578 1.00 84.56 654 GLY A O 1
ATOM 4698 N N . ALA A 1 655 ? -24.355 18.912 24.581 1.00 90.00 655 ALA A N 1
ATOM 4699 C CA . ALA A 1 655 ? -25.740 18.854 25.068 1.00 90.00 655 ALA A CA 1
ATOM 4700 C C . ALA A 1 655 ? -26.391 17.461 24.924 1.00 90.00 655 ALA A C 1
ATOM 4702 O O . ALA A 1 655 ? -27.603 17.329 25.102 1.00 90.00 655 ALA A O 1
ATOM 4703 N N . GLN A 1 656 ? -25.612 16.426 24.585 1.00 94.12 656 GLN A N 1
ATOM 4704 C CA . GLN A 1 656 ? -26.125 15.065 24.422 1.00 94.12 656 GLN A CA 1
ATOM 4705 C C . GLN A 1 656 ? -26.608 14.493 25.757 1.00 94.12 656 GLN A C 1
ATOM 4707 O O . GLN A 1 656 ? -26.010 14.723 26.810 1.00 94.12 656 GLN A O 1
ATOM 4712 N N . LEU A 1 657 ? -27.701 13.733 25.709 1.00 96.56 657 LEU A N 1
ATOM 4713 C CA . LEU A 1 657 ? -28.354 13.184 26.894 1.00 96.56 657 LEU A CA 1
ATOM 4714 C C . LEU A 1 657 ? -27.995 11.709 27.100 1.00 96.56 657 LEU A C 1
ATOM 4716 O O . LEU A 1 657 ? -27.856 10.951 26.143 1.00 96.56 657 LEU A O 1
ATOM 4720 N N . ILE A 1 658 ? -27.903 11.314 28.366 1.00 97.38 658 ILE A N 1
ATOM 4721 C CA . ILE A 1 658 ? -27.890 9.941 28.859 1.00 97.38 658 ILE A CA 1
ATOM 4722 C C . ILE A 1 658 ? -29.319 9.598 29.286 1.00 97.38 658 ILE A C 1
ATOM 4724 O O . ILE A 1 658 ? -29.839 10.147 30.261 1.00 97.38 658 ILE A O 1
ATOM 4728 N N . TYR A 1 659 ? -29.962 8.704 28.547 1.00 95.88 659 TYR A N 1
ATOM 4729 C CA . TYR A 1 659 ? -31.297 8.195 28.813 1.00 95.88 659 TYR A CA 1
ATOM 4730 C C . TYR A 1 659 ? -31.212 6.972 29.720 1.00 95.88 659 TYR A C 1
ATOM 4732 O O . TYR A 1 659 ? -30.619 5.946 29.381 1.00 95.88 659 TYR A O 1
ATOM 4740 N N . THR A 1 660 ? -31.823 7.083 30.896 1.00 90.81 660 THR A N 1
ATOM 4741 C CA . THR A 1 660 ? -32.007 5.938 31.797 1.00 90.81 660 THR A CA 1
ATOM 4742 C C . THR A 1 660 ? -33.150 5.048 31.306 1.00 90.81 660 THR A C 1
ATOM 4744 O O . THR A 1 660 ? -33.933 5.447 30.445 1.00 90.81 660 THR A O 1
ATOM 4747 N N . THR A 1 661 ? -33.326 3.874 31.915 1.00 83.12 661 THR A N 1
ATOM 4748 C CA . THR A 1 661 ? -34.462 2.973 31.634 1.00 83.12 661 THR A CA 1
ATOM 4749 C C . THR A 1 661 ? -35.837 3.627 31.829 1.00 83.12 661 THR A C 1
ATOM 4751 O O . THR A 1 661 ? -36.827 3.135 31.300 1.00 83.12 661 THR A O 1
ATOM 4754 N N . SER A 1 662 ? -35.913 4.756 32.546 1.00 80.75 662 SER A N 1
ATOM 4755 C CA . SER A 1 662 ? -37.138 5.551 32.711 1.00 80.75 662 SER A CA 1
ATOM 4756 C C . SER A 1 662 ? -37.500 6.430 31.502 1.00 80.75 662 SER A C 1
ATOM 4758 O O . SER A 1 662 ? -38.574 7.026 31.491 1.00 80.75 662 SER A O 1
ATOM 4760 N N . GLY A 1 663 ? -36.611 6.560 30.511 1.00 83.00 663 GLY A N 1
ATOM 4761 C CA . GLY A 1 663 ? -36.806 7.396 29.321 1.00 83.00 663 GLY A CA 1
ATOM 4762 C C . GLY A 1 663 ? -36.486 8.886 29.506 1.00 83.00 663 GLY A C 1
ATOM 4763 O O . GLY A 1 663 ? -36.417 9.612 28.518 1.00 83.00 663 GLY A O 1
ATOM 4764 N N . THR A 1 664 ? -36.237 9.361 30.733 1.00 88.88 664 THR A N 1
ATOM 4765 C CA . THR A 1 664 ? -35.785 10.746 30.967 1.00 88.88 664 THR A CA 1
ATOM 4766 C C . THR A 1 664 ? -34.289 10.870 30.662 1.00 88.88 664 THR A C 1
ATOM 4768 O O . THR A 1 664 ? -33.482 10.134 31.239 1.00 88.88 664 THR A O 1
ATOM 4771 N N . GLY A 1 665 ? -33.925 11.791 29.765 1.00 92.12 665 GLY A N 1
ATOM 4772 C CA . GLY A 1 665 ? -32.536 12.097 29.415 1.00 92.12 665 GLY A CA 1
ATOM 4773 C C . GLY A 1 665 ? -31.924 13.182 30.308 1.00 92.12 665 GLY A C 1
ATOM 4774 O O . GLY A 1 665 ? -32.589 14.162 30.637 1.00 92.12 665 GLY A O 1
ATOM 4775 N N . ALA A 1 666 ? -30.652 13.027 30.679 1.00 95.44 666 ALA A N 1
ATOM 4776 C CA . ALA A 1 666 ? -29.875 14.028 31.417 1.00 95.44 666 ALA A CA 1
ATOM 4777 C C . ALA A 1 666 ? -28.442 14.125 30.873 1.00 95.44 666 ALA A C 1
ATOM 4779 O O . ALA A 1 666 ? -27.904 13.137 30.394 1.00 95.44 666 ALA A O 1
ATOM 4780 N N . THR A 1 667 ? -27.775 15.274 30.986 1.00 96.25 667 THR A N 1
ATOM 4781 C CA . THR A 1 667 ? -26.377 15.443 30.519 1.00 96.25 667 THR A CA 1
ATOM 4782 C C . THR A 1 667 ? -25.341 14.734 31.401 1.00 96.25 667 THR A C 1
ATOM 4784 O O . THR A 1 667 ? -24.145 14.759 31.117 1.00 96.25 667 THR A O 1
ATOM 4787 N N . SER A 1 668 ? -25.778 14.117 32.502 1.00 96.69 668 SER A N 1
ATOM 4788 C CA . SER A 1 668 ? -24.923 13.332 33.386 1.00 96.69 668 SER A CA 1
ATOM 4789 C C . SER A 1 668 ? -25.698 12.240 34.121 1.00 96.69 668 SER A C 1
ATOM 4791 O O . SER A 1 668 ? -26.872 12.428 34.442 1.00 96.69 668 SER A O 1
ATOM 4793 N N . ALA A 1 669 ? -25.013 11.157 34.478 1.00 97.00 669 ALA A N 1
ATOM 4794 C CA . ALA A 1 669 ? -25.495 10.087 35.343 1.00 97.00 669 ALA A CA 1
ATOM 4795 C C . ALA A 1 669 ? -24.544 9.882 36.534 1.00 97.00 669 ALA A C 1
ATOM 4797 O O . ALA A 1 669 ? -23.326 9.960 36.390 1.00 97.00 669 ALA A O 1
ATOM 4798 N N . SER A 1 670 ? -25.085 9.598 37.718 1.00 97.25 670 SER A N 1
ATOM 4799 C CA . SER A 1 670 ? -24.283 9.288 38.908 1.00 97.25 670 SER A CA 1
ATOM 4800 C C . SER A 1 670 ? -24.123 7.781 39.087 1.00 97.25 670 SER A C 1
ATOM 4802 O O . SER A 1 670 ? -25.091 7.029 38.998 1.00 97.25 670 SER A O 1
ATOM 4804 N N . VAL A 1 671 ? -22.906 7.344 39.399 1.00 97.81 671 VAL A N 1
ATOM 4805 C CA . VAL A 1 671 ? -22.556 5.947 39.670 1.00 97.81 671 VAL A CA 1
ATOM 4806 C C . VAL A 1 671 ? -22.050 5.855 41.106 1.00 97.81 671 VAL A C 1
ATOM 4808 O O . VAL A 1 671 ? -20.947 6.307 41.428 1.00 97.81 671 VAL A O 1
ATOM 4811 N N . ALA A 1 672 ? -22.880 5.300 41.989 1.00 98.12 672 ALA A N 1
ATOM 4812 C CA . ALA A 1 672 ? -22.541 5.112 43.398 1.00 98.12 672 ALA A CA 1
ATOM 4813 C C . ALA A 1 672 ? -21.318 4.193 43.577 1.00 98.12 672 ALA A C 1
ATOM 4815 O O . ALA A 1 672 ? -20.971 3.417 42.685 1.00 98.12 672 ALA A O 1
ATOM 4816 N N . ALA A 1 673 ? -20.671 4.268 44.740 1.00 97.75 673 ALA A N 1
ATOM 4817 C CA . ALA A 1 673 ? -19.596 3.352 45.111 1.00 97.75 673 ALA A CA 1
ATOM 4818 C C . ALA A 1 673 ? -20.054 1.885 44.986 1.00 97.75 673 ALA A C 1
ATOM 4820 O O . ALA A 1 673 ? -21.131 1.521 45.459 1.00 97.75 673 ALA A O 1
ATOM 4821 N N . GLY A 1 674 ? -19.254 1.052 44.317 1.00 96.75 674 GLY A N 1
ATOM 4822 C CA . GLY A 1 674 ? -19.561 -0.355 44.037 1.00 96.75 674 GLY A CA 1
ATOM 4823 C C . GLY A 1 674 ? -20.520 -0.598 42.865 1.00 96.75 674 GLY A C 1
ATOM 4824 O O . GLY A 1 674 ? -20.693 -1.749 42.462 1.00 96.75 674 GLY A O 1
ATOM 4825 N N . ALA A 1 675 ? -21.131 0.445 42.293 1.00 98.19 675 ALA A N 1
ATOM 4826 C CA . ALA A 1 675 ? -22.069 0.312 41.182 1.00 98.19 675 ALA A CA 1
ATOM 4827 C C . ALA A 1 675 ? -21.367 0.274 39.813 1.00 98.19 675 ALA A C 1
ATOM 4829 O O . ALA A 1 675 ? -20.204 0.658 39.653 1.00 98.19 675 ALA A O 1
ATOM 4830 N N . THR A 1 676 ? -22.109 -0.197 38.810 1.00 98.19 676 THR A N 1
ATOM 4831 C CA . THR A 1 676 ? -21.693 -0.211 37.404 1.00 98.19 676 THR A CA 1
ATOM 4832 C C . THR A 1 676 ? -22.728 0.514 36.555 1.00 98.19 676 THR A C 1
ATOM 4834 O O . THR A 1 676 ? -23.926 0.330 36.754 1.00 98.19 676 THR A O 1
ATOM 4837 N N . LEU A 1 677 ? -22.260 1.320 35.606 1.00 98.00 677 LEU A N 1
ATOM 4838 C CA . LEU A 1 677 ? -23.071 1.939 34.564 1.00 98.00 677 LEU A CA 1
ATOM 4839 C C . LEU A 1 677 ? -22.585 1.433 33.210 1.00 98.00 677 LEU A C 1
ATOM 4841 O O . LEU A 1 677 ? -21.402 1.558 32.897 1.00 98.00 677 LEU A O 1
ATOM 4845 N N . ARG A 1 678 ? -23.494 0.885 32.409 1.00 98.12 678 ARG A N 1
ATOM 4846 C CA . ARG A 1 678 ? -23.230 0.488 31.029 1.00 98.12 678 ARG A CA 1
ATOM 4847 C C . ARG A 1 678 ? -24.045 1.371 30.102 1.00 98.12 678 ARG A C 1
ATOM 4849 O O . ARG A 1 678 ? -25.245 1.512 30.318 1.00 98.12 678 ARG A O 1
ATOM 4856 N N . VAL A 1 679 ? -23.394 1.979 29.117 1.00 97.75 679 VAL A N 1
ATOM 4857 C CA . VAL A 1 679 ? -24.047 2.862 28.147 1.00 97.75 679 VAL A CA 1
ATOM 4858 C C . VAL A 1 679 ? -23.588 2.569 26.727 1.00 97.75 679 VAL A C 1
ATOM 4860 O O . VAL A 1 679 ? -22.424 2.238 26.506 1.00 97.75 679 VAL A O 1
ATOM 4863 N N . GLN A 1 680 ? -24.499 2.726 25.772 1.00 97.12 680 GLN A N 1
ATOM 4864 C CA . GLN A 1 680 ? -24.228 2.654 24.335 1.0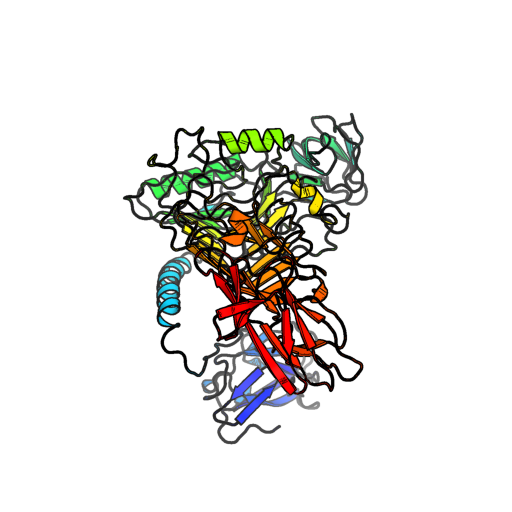0 97.12 680 GLN A CA 1
ATOM 4865 C C . GLN A 1 680 ? -24.886 3.836 23.622 1.00 97.12 680 GLN A C 1
ATOM 4867 O O . GLN A 1 680 ? -25.912 4.338 24.089 1.00 97.12 680 GLN A O 1
ATOM 4872 N N . ALA A 1 681 ? -24.320 4.290 22.510 1.00 96.19 681 ALA A N 1
ATOM 4873 C CA . ALA A 1 681 ? -24.959 5.328 21.718 1.00 96.19 681 ALA A CA 1
ATOM 4874 C C . ALA A 1 681 ? -26.100 4.746 20.874 1.00 96.19 681 ALA A C 1
ATOM 4876 O O . ALA A 1 681 ? -25.984 3.651 20.326 1.00 96.19 681 ALA A O 1
ATOM 4877 N N . MET A 1 682 ? -27.219 5.465 20.771 1.00 94.62 682 MET A N 1
ATOM 4878 C CA . MET A 1 682 ? -28.337 5.086 19.901 1.00 94.62 682 MET A CA 1
ATOM 4879 C C . MET A 1 682 ? -29.001 6.324 19.295 1.00 94.62 682 MET A C 1
ATOM 4881 O O . MET A 1 682 ? -29.095 7.374 19.937 1.00 94.62 682 MET A O 1
ATOM 4885 N N . TYR A 1 683 ? -29.510 6.177 18.070 1.00 92.50 683 TYR A N 1
ATOM 4886 C CA . TYR A 1 683 ? -30.348 7.178 17.419 1.00 92.50 683 TYR A CA 1
ATOM 4887 C C . TYR A 1 683 ? -31.820 6.937 17.753 1.00 92.50 683 TYR A C 1
ATOM 4889 O O . TYR A 1 683 ? -32.350 5.853 17.519 1.00 92.50 683 TYR A O 1
ATOM 4897 N N . ASN A 1 684 ? -32.502 7.954 18.276 1.00 89.75 684 ASN A N 1
ATOM 4898 C CA . ASN A 1 684 ? -33.897 7.832 18.715 1.00 89.75 684 ASN A CA 1
ATOM 4899 C C . ASN A 1 684 ? -34.932 8.325 17.691 1.00 89.75 684 ASN A C 1
ATOM 4901 O O . ASN A 1 684 ? -36.101 8.499 18.029 1.00 89.75 684 ASN A O 1
ATOM 4905 N N . GLY A 1 685 ? -34.496 8.601 16.458 1.00 90.44 685 GLY A N 1
ATOM 4906 C CA . GLY A 1 685 ? -35.325 9.189 15.403 1.00 90.44 685 GLY A CA 1
ATOM 4907 C C . GLY A 1 685 ? -35.250 10.715 15.307 1.00 90.44 685 GLY A C 1
ATOM 4908 O O . GLY A 1 685 ? -35.729 11.275 14.326 1.00 90.44 685 GLY A O 1
ATOM 4909 N N . THR A 1 686 ? -34.650 11.396 16.290 1.00 89.62 686 THR A N 1
ATOM 4910 C CA . THR A 1 686 ? -34.457 12.859 16.259 1.00 89.62 686 THR A CA 1
ATOM 4911 C C . THR A 1 686 ? -33.020 13.276 16.546 1.00 89.62 686 THR A C 1
ATOM 4913 O O . THR A 1 686 ? -32.496 14.148 15.859 1.00 89.62 686 THR A O 1
ATOM 4916 N N . ALA A 1 687 ? -32.364 12.633 17.511 1.00 92.00 687 ALA A N 1
ATOM 4917 C CA . ALA A 1 687 ? -30.980 12.902 17.874 1.00 92.00 687 ALA A CA 1
ATOM 4918 C C . ALA A 1 687 ? -30.280 11.626 18.352 1.00 92.00 687 ALA A C 1
ATOM 4920 O O . ALA A 1 687 ? -30.925 10.659 18.776 1.00 92.00 687 ALA A O 1
ATOM 4921 N N . TRP A 1 688 ? -28.952 11.646 18.307 1.00 94.06 688 TRP A N 1
ATOM 4922 C CA . TRP A 1 688 ? -28.125 10.671 19.004 1.00 94.06 688 TRP A CA 1
ATOM 4923 C C . TRP A 1 688 ? -28.041 11.004 20.493 1.00 94.06 688 TRP A C 1
ATOM 4925 O O . TRP A 1 688 ? -28.053 12.166 20.910 1.00 94.06 688 TRP A O 1
ATOM 4935 N N . GLY A 1 689 ? -27.966 9.959 21.307 1.00 95.56 689 GLY A N 1
ATOM 4936 C CA . GLY A 1 689 ? -27.734 10.062 22.739 1.00 95.56 689 GLY A CA 1
ATOM 4937 C C . GLY A 1 689 ? -27.209 8.752 23.305 1.00 95.56 689 GLY A C 1
ATOM 4938 O O . GLY A 1 689 ? -27.141 7.737 22.613 1.00 95.56 689 GLY A O 1
ATOM 4939 N N . TRP A 1 690 ? -26.850 8.780 24.580 1.00 97.19 690 TRP A N 1
ATOM 4940 C CA . TRP A 1 690 ? -26.358 7.621 25.311 1.00 97.19 690 TRP A CA 1
ATOM 4941 C C . TRP A 1 690 ? -27.516 6.920 26.016 1.00 97.19 690 TRP A C 1
ATOM 4943 O O . TRP A 1 690 ? -28.345 7.570 26.641 1.00 97.19 690 TRP A O 1
ATOM 4953 N N . TYR A 1 691 ? -27.574 5.597 25.950 1.00 97.25 691 TYR A N 1
ATOM 4954 C CA . TYR A 1 691 ? -28.641 4.789 26.533 1.00 97.25 691 TYR A CA 1
ATOM 4955 C C . TYR A 1 691 ? -28.060 3.790 27.514 1.00 97.25 691 TYR A C 1
ATOM 4957 O O . TYR A 1 691 ? -27.099 3.095 27.188 1.00 97.25 691 TYR A O 1
ATOM 4965 N N . VAL A 1 692 ? -28.645 3.722 28.710 1.00 96.44 692 VAL A N 1
ATOM 4966 C CA . VAL A 1 692 ? -28.297 2.693 29.696 1.00 96.44 692 VAL A CA 1
ATOM 4967 C C . VAL A 1 692 ? -28.815 1.337 29.219 1.00 96.44 692 VAL A C 1
ATOM 4969 O O . VAL A 1 692 ? -29.996 1.235 28.879 1.00 96.44 692 VAL A O 1
ATOM 4972 N N . VAL A 1 693 ? -27.950 0.317 29.217 1.00 94.00 693 VAL A N 1
ATOM 4973 C CA . VAL A 1 693 ? -28.255 -1.036 28.708 1.00 94.00 693 VAL A CA 1
ATOM 4974 C C . VAL A 1 693 ? -27.912 -2.170 29.651 1.00 94.00 693 VAL A C 1
ATOM 4976 O O . VAL A 1 693 ? -26.951 -2.029 30.444 1.00 94.00 693 VAL A O 1
#